Protein AF-0000000075717157 (afdb_homodimer)

Solvent-accessible surface area (backbone atoms only — not comparable to full-atom values): 27930 Å² total; per-residue (Å²): 131,62,37,34,35,31,33,38,74,23,50,37,22,40,53,91,41,75,34,78,40,26,61,60,40,52,51,49,38,52,74,68,67,48,55,63,32,39,44,34,49,55,36,81,46,45,61,70,52,46,52,51,52,35,43,74,70,71,41,84,70,61,68,93,34,50,44,32,21,48,56,34,49,50,49,34,39,57,72,69,67,58,57,26,27,37,45,46,45,38,72,66,49,51,50,52,41,38,73,72,71,28,47,69,44,73,83,79,73,74,55,91,46,71,74,55,61,71,85,78,63,87,70,38,52,29,36,36,29,33,34,37,84,78,40,35,45,48,54,38,34,52,53,20,44,38,38,66,75,63,60,19,46,46,34,19,40,12,67,39,29,58,37,62,32,38,90,90,42,55,34,66,19,10,36,15,68,38,28,21,20,23,54,52,54,74,47,75,59,47,64,38,28,44,36,40,55,85,36,43,47,90,75,42,81,60,57,92,81,46,66,42,35,28,35,20,18,34,44,77,25,43,24,27,31,20,45,76,71,71,28,48,18,36,34,29,49,61,33,77,36,52,93,85,54,88,70,56,79,77,26,57,51,73,39,76,40,66,36,48,57,60,38,66,78,48,51,84,78,98,130,63,37,33,35,31,34,38,75,24,51,38,21,40,51,91,39,75,34,78,41,26,59,60,41,53,50,50,38,53,74,68,67,48,55,62,33,39,44,34,49,54,39,83,45,44,62,69,54,46,52,50,52,36,44,75,69,71,41,86,71,63,69,91,34,51,44,33,22,51,56,33,50,51,49,34,38,58,73,69,67,58,57,25,29,36,44,46,45,37,73,66,50,50,52,53,40,39,74,71,71,29,46,69,45,72,82,80,73,75,56,91,45,72,75,55,63,73,84,79,64,87,71,38,52,29,36,36,29,35,33,39,85,77,41,33,46,48,54,36,34,52,53,20,46,39,39,66,75,63,60,18,47,46,36,18,41,13,66,38,28,58,37,61,31,38,89,89,42,56,35,65,19,11,37,14,68,37,28,23,21,23,54,52,54,74,47,76,58,46,64,38,29,44,37,41,56,86,34,42,49,89,75,42,82,59,58,91,80,46,66,40,36,29,39,21,18,35,44,76,24,44,24,26,30,20,46,75,71,71,28,47,18,36,35,30,48,62,33,76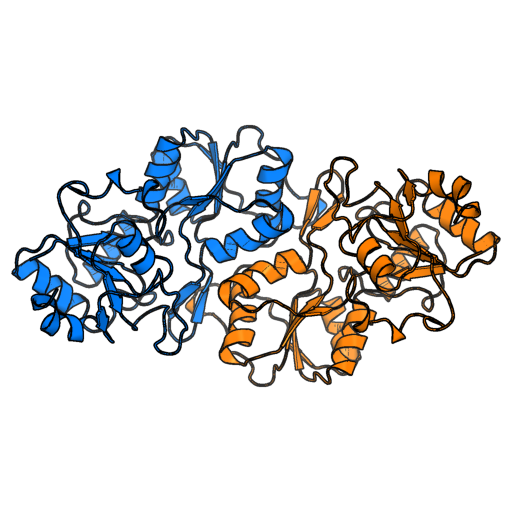,36,52,92,85,55,87,70,54,78,79,25,58,51,74,40,77,41,66,38,48,58,62,38,67,79,47,51,84,78,98

InterPro domains:
  IPR006357 HAD-superfamily hydrolase, subfamily IIA [PF13344] (5-103)
  IPR006357 HAD-superfamily hydrolase, subfamily IIA [TIGR01460] (5-239)
  IPR023214 HAD superfamily [G3DSA:3.40.50.1000] (10-260)
  IPR023214 HAD superfamily [G3DSA:3.40.50.1000] (69-191)
  IPR036412 HAD-like superfamily [SSF56784] (4-263)

Radius of gyration: 25.96 Å; Cα contacts (8 Å, |Δi|>4): 1191; chains: 2; bounding box: 48×80×55 Å

Foldseek 3Di:
DAAAEEEPFLFQDQALHGDPCNQVLLVVCVVVVH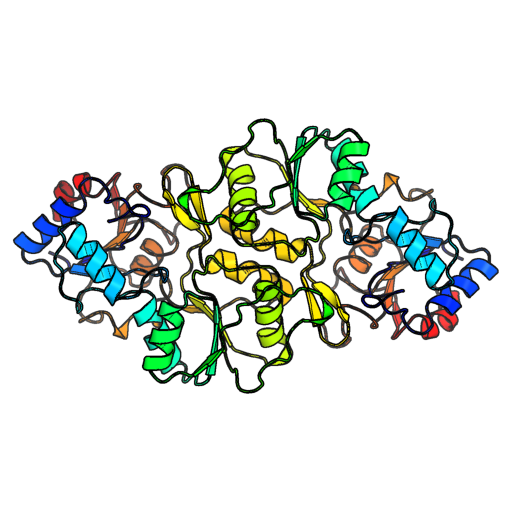HYAYEYLADQDDLVRVQVSCVVVVHHDDSLRYHYNLNLVLQLCVVVVFAEAEEAGDPVSQVSSVVSRHHYDYDQDDDPDPVVLDDDDLSHQAYEFFFHPRQDDSNLVRRLCCCAPNVHAYEFRFPDQWGRNPDPDIGGGRNVSCVSSCVSNVDHHDYGAFLDCVSCVVSDPPLVPGAYEYEEADLRGGQLNNLVSPHAYEHEPSIDDHPPDDHDPSSDHPYYDPHSNVCSVVVVVD/DAAAEEEPFLFQDQALHGDPCNQVLLVVCVVVVHHYAYEYLADQDDLVRVQVSCVVVVHHDDSLRYHYNLNLVLQLCVVVVFAEAEEAGDPVSQVSSVVSRHHYDYDQDDDPDPVVLDDDDLSHQAYEFFQHPRQDDSNLVRRLCCCAPNVHAYEFRFPDQWGRNPDPDIGGGRNVSCVSSCVSNVDHHDYGAFLDCVSCVVSDPPLVPGAYEYEEADLRGGQLNNLVSPHAYEHEPSIDDHPPDDHDPSSDHPYYDPHSNVCSVVVVVD

Nearest PDB structures (foldseek):
  1zjj-assembly1_A  TM=8.468E-01  e=1.365E-22  Pyrococcus horikoshii OT3
  4i9f-assembly1_A  TM=8.398E-01  e=4.005E-20  Mycobacterium tuberculosis
  4i9g-assembly1_A  TM=8.428E-01  e=8.832E-19  Mycobacterium tuberculosis
  2c4n-assembly1_A  TM=8.304E-01  e=1.290E-18  Escherichia coli K-12
  2ho4-assembly2_B  TM=8.070E-01  e=2.751E-18  Mus musculus

Secondary structure (DSSP, 8-state):
---EEE-SBTTTEETTEEPTTHHHHHHHHHHTT--EEEE----SS-HHHHHHHHHHTT----GGGEE-HHHHHHHHHHHTT--EEEEES-HHHHHHHHHTT-EEE---PPPSSGGGPPPP-TT--EEEE---TT-BHHHHHHHHHHHHHS--EEEEE-S-SEEE-STT-EEE-HHHHHHHHHHHHS-PPEEESTT-GGGTGGGSTTTTT-PPEEEES-IIIIIHHHHHTT-EEEEETTSS--TTS---GGG--SEEESSHHHHHHHGGG-/---EEE-SBTTTEETTEEPTTHHHHHHHHHHTT--EEEE----SS-HHHHHHHHHHTT----GGGEE-HHHHHHHHHHHTT--EEEEES-HHHHHHHHHTT-EEE------SSGGGPPPP-TT--EEEE---TT-BHHHHHHHHHHHHHS--EEEEE-S-SEEE-STT-EEE-HHHHHHHHHHHHS-PPEEESTT-GGGTGGGSTTTTT-PPEEEES-IIIIIHHHHHTT-EEEEETTSS--TTS---GGG--SEEESSHHHHHHHGGG-

pLDDT: mean 90.83, std 9.52, range [53.81, 98.12]

Structure (mmCIF, N/CA/C/O backbone):
data_AF-0000000075717157-model_v1
#
loop_
_entity.id
_entity.type
_entity.pdbx_description
1 polymer 'HAD-superfamily hydrolase, subfamily IIA containing protein'
#
loop_
_atom_site.group_PDB
_atom_site.id
_atom_site.type_symbol
_atom_site.label_atom_id
_atom_site.label_alt_id
_atom_site.label_comp_id
_atom_site.label_asym_id
_atom_site.label_entity_id
_atom_site.label_seq_id
_atom_site.pdbx_PDB_ins_code
_atom_site.Cartn_x
_atom_site.Cartn_y
_atom_site.Cartn_z
_atom_site.occupancy
_atom_site.B_iso_or_equiv
_atom_site.auth_seq_id
_atom_site.auth_comp_id
_atom_site.auth_asym_id
_atom_site.auth_atom_id
_atom_site.pdbx_PDB_model_num
ATOM 1 N N . MET A 1 1 ? 6.605 42.531 5.629 1 54.06 1 MET A N 1
ATOM 2 C CA . MET A 1 1 ? 7.129 41.156 5.75 1 54.06 1 MET A CA 1
ATOM 3 C C . MET A 1 1 ? 5.996 40.156 5.789 1 54.06 1 MET A C 1
ATOM 5 O O . MET A 1 1 ? 4.938 40.406 6.359 1 54.06 1 MET A O 1
ATOM 9 N N . SER A 1 2 ? 6.066 39.094 4.98 1 69.19 2 SER A N 1
ATOM 10 C CA . SER A 1 2 ? 4.949 38.219 4.652 1 69.19 2 SER A CA 1
ATOM 11 C C . SER A 1 2 ? 4.656 37.25 5.793 1 69.19 2 SER A C 1
ATOM 13 O O . SER A 1 2 ? 5.547 36.906 6.578 1 69.19 2 SER A O 1
ATOM 15 N N . ASP A 1 3 ? 3.422 37.062 6.16 1 89.19 3 ASP A N 1
ATOM 16 C CA . ASP A 1 3 ? 2.977 36.031 7.07 1 89.19 3 ASP A CA 1
ATOM 17 C C . ASP A 1 3 ? 3.488 34.656 6.621 1 89.19 3 ASP A C 1
ATOM 19 O O . ASP A 1 3 ? 3.766 34.438 5.438 1 89.19 3 ASP A O 1
ATOM 23 N N . LEU A 1 4 ? 3.854 33.844 7.648 1 95.56 4 LEU A N 1
ATOM 24 C CA . LEU A 1 4 ? 4.523 32.594 7.32 1 95.56 4 LEU A CA 1
ATOM 25 C C . LEU A 1 4 ? 3.664 31.406 7.715 1 95.56 4 LEU A C 1
ATOM 27 O O . LEU A 1 4 ? 3.014 31.422 8.766 1 95.56 4 LEU A O 1
ATOM 31 N N . ILE A 1 5 ? 3.635 30.422 6.852 1 97.12 5 ILE A N 1
ATOM 32 C CA . ILE A 1 5 ? 3.174 29.078 7.18 1 97.12 5 ILE A CA 1
ATOM 33 C C . ILE A 1 5 ? 4.367 28.141 7.258 1 97.12 5 ILE A C 1
ATOM 35 O O . ILE A 1 5 ? 5.172 28.062 6.328 1 97.12 5 ILE A O 1
ATOM 39 N N . ILE A 1 6 ? 4.488 27.484 8.367 1 97.38 6 ILE A N 1
ATOM 40 C CA . ILE A 1 6 ? 5.656 26.641 8.602 1 97.38 6 ILE A CA 1
ATOM 41 C C . ILE A 1 6 ? 5.207 25.219 8.922 1 97.38 6 ILE A C 1
ATOM 43 O O . ILE A 1 6 ? 4.371 25 9.805 1 97.38 6 ILE A O 1
ATOM 47 N N . ASP A 1 7 ? 5.734 24.297 8.203 1 97.31 7 ASP A N 1
ATOM 48 C CA . ASP A 1 7 ? 5.531 22.891 8.547 1 97.31 7 ASP A CA 1
ATOM 49 C C . ASP A 1 7 ? 6.211 22.531 9.867 1 97.31 7 ASP A C 1
ATOM 51 O O . ASP A 1 7 ? 7.082 23.281 10.336 1 97.31 7 ASP A O 1
ATOM 55 N N . ILE A 1 8 ? 5.781 21.406 10.43 1 96 8 ILE A N 1
ATOM 56 C CA . ILE A 1 8 ? 6.328 21.047 11.734 1 96 8 ILE A CA 1
ATOM 57 C C . ILE A 1 8 ? 7.34 19.906 11.57 1 96 8 ILE A C 1
ATOM 59 O O . ILE A 1 8 ? 8.547 20.125 11.703 1 96 8 ILE A O 1
ATOM 63 N N . GLN A 1 9 ? 6.852 18.781 11.125 1 92.19 9 GLN A N 1
ATOM 64 C CA . GLN A 1 9 ? 7.738 17.641 10.945 1 92.19 9 GLN A CA 1
ATOM 65 C C . GLN A 1 9 ? 8.688 17.859 9.773 1 92.19 9 GLN A C 1
ATOM 67 O O . GLN A 1 9 ? 8.258 18.219 8.68 1 92.19 9 GLN A O 1
ATOM 72 N N . GLY A 1 10 ? 9.977 17.688 10.047 1 92.88 10 GLY A N 1
ATOM 73 C CA . GLY A 1 10 ? 11 17.891 9.031 1 92.88 10 GLY A CA 1
ATOM 74 C C . GLY A 1 10 ? 11.508 19.312 8.961 1 92.88 10 GLY A C 1
ATOM 75 O O . GLY A 1 10 ? 12.492 19.594 8.281 1 92.88 10 GLY A O 1
ATOM 76 N N . VAL A 1 11 ? 10.781 20.203 9.656 1 95.5 11 VAL A N 1
ATOM 77 C CA . VAL A 1 11 ? 11.172 21.609 9.656 1 95.5 11 VAL A CA 1
ATOM 78 C C . VAL A 1 11 ? 11.516 22.047 11.078 1 95.5 11 VAL A C 1
ATOM 80 O O . VAL A 1 11 ? 12.586 22.609 11.32 1 95.5 11 VAL A O 1
ATOM 83 N N . ILE A 1 12 ? 10.633 21.781 11.992 1 95.25 12 ILE A N 1
ATOM 84 C CA . ILE A 1 12 ? 10.836 22.125 13.398 1 95.25 12 ILE A CA 1
ATOM 85 C C . ILE A 1 12 ? 11.367 20.906 14.148 1 95.25 12 ILE A C 1
ATOM 87 O O . ILE A 1 12 ? 12.297 21.016 14.953 1 95.25 12 ILE A O 1
ATOM 91 N N . PHE A 1 13 ? 10.766 19.75 13.82 1 92.5 13 PHE A N 1
ATOM 92 C CA . PHE A 1 13 ? 11.164 18.516 14.477 1 92.5 13 PHE A CA 1
ATOM 93 C C . PHE A 1 13 ? 11.594 17.469 13.461 1 92.5 13 PHE A C 1
ATOM 95 O O . PHE A 1 13 ? 11.086 17.453 12.336 1 92.5 13 PHE A O 1
ATOM 102 N N . ASN A 1 14 ? 12.438 16.625 13.773 1 89.06 14 ASN A N 1
ATOM 103 C CA . ASN A 1 14 ? 12.727 15.328 13.164 1 89.06 14 ASN A CA 1
ATOM 104 C C . ASN A 1 14 ? 12.43 14.18 14.117 1 89.06 14 ASN A C 1
ATOM 106 O O . ASN A 1 14 ? 13.242 13.852 14.984 1 89.06 14 ASN A O 1
ATOM 110 N N . GLY A 1 15 ? 11.32 13.516 13.805 1 83.06 15 GLY A N 1
ATOM 111 C CA . GLY A 1 15 ? 10.828 12.664 14.867 1 83.06 15 GLY A CA 1
ATOM 112 C C . GLY A 1 15 ? 10.547 13.414 16.156 1 83.06 15 GLY A C 1
ATOM 113 O O . GLY A 1 15 ? 9.805 14.398 16.156 1 83.06 15 GLY A O 1
ATOM 114 N N . ASP A 1 16 ? 11.234 12.984 17.219 1 84 16 ASP A N 1
ATOM 115 C CA . ASP A 1 16 ? 11.023 13.617 18.516 1 84 16 ASP A CA 1
ATOM 116 C C . ASP A 1 16 ? 12.117 14.641 18.812 1 84 16 ASP A C 1
ATOM 118 O O . ASP A 1 16 ? 12.055 15.344 19.828 1 84 16 ASP A O 1
ATOM 122 N N . GLU A 1 17 ? 12.938 14.82 17.891 1 88.31 17 GLU A N 1
ATOM 123 C CA . GLU A 1 17 ? 14.086 15.695 18.141 1 88.31 17 GLU A CA 1
ATOM 124 C C . GLU A 1 17 ? 13.875 17.062 17.5 1 88.31 17 GLU A C 1
ATOM 126 O O . GLU A 1 17 ? 13.445 17.156 16.344 1 88.31 17 GLU A O 1
ATOM 131 N N . LEU A 1 18 ? 14.195 18.094 18.281 1 93.06 18 LEU A N 1
ATOM 132 C CA . LEU A 1 18 ? 14.148 19.469 17.766 1 93.06 18 LEU A CA 1
ATOM 133 C C . LEU A 1 18 ? 15.273 19.703 16.75 1 93.06 18 LEU A C 1
ATOM 135 O O . LEU A 1 18 ? 16.422 19.359 17.016 1 93.06 18 LEU A O 1
ATOM 139 N N . ILE A 1 19 ? 14.922 20.188 15.617 1 92.19 19 ILE A N 1
ATOM 140 C CA . ILE A 1 19 ? 15.914 20.469 14.586 1 92.19 19 ILE A CA 1
ATOM 141 C C . ILE A 1 19 ? 16.734 21.688 14.969 1 92.19 19 ILE A C 1
ATOM 143 O O . ILE A 1 19 ? 16.188 22.688 15.453 1 92.19 19 ILE A O 1
ATOM 147 N N . ASN A 1 20 ? 17.953 21.625 14.664 1 90.81 20 ASN A N 1
ATOM 148 C CA . ASN A 1 20 ? 18.859 22.719 15.016 1 90.81 20 ASN A CA 1
ATOM 149 C C . ASN A 1 20 ? 18.453 24.016 14.352 1 90.81 20 ASN A C 1
ATOM 151 O O . ASN A 1 20 ? 18.203 24.062 13.148 1 90.81 20 ASN A O 1
ATOM 155 N N . GLY A 1 21 ? 18.328 25.094 15.227 1 92.69 21 GLY A N 1
ATOM 156 C CA . GLY A 1 21 ? 18.016 26.422 14.703 1 92.69 21 GLY A CA 1
ATOM 157 C C . GLY A 1 21 ? 16.531 26.703 14.641 1 92.69 21 GLY A C 1
ATOM 158 O O . GLY A 1 21 ? 16.109 27.844 14.438 1 92.69 21 GLY A O 1
ATOM 159 N N . ALA A 1 22 ? 15.719 25.719 14.875 1 94.69 22 ALA A N 1
ATOM 160 C CA . ALA A 1 22 ? 14.273 25.891 14.734 1 94.69 22 ALA A CA 1
ATOM 161 C C . ALA A 1 22 ? 13.719 26.828 15.797 1 94.69 22 ALA A C 1
ATOM 163 O O . ALA A 1 22 ? 12.992 27.781 15.477 1 94.69 22 ALA A O 1
ATOM 164 N N . LYS A 1 23 ? 14.117 26.547 17.031 1 95.56 23 LYS A N 1
ATOM 165 C CA . LYS A 1 23 ? 13.633 27.406 18.109 1 95.56 23 LYS A CA 1
ATOM 166 C C . LYS A 1 23 ? 14.07 28.844 17.906 1 95.56 23 LYS A C 1
ATOM 168 O O . LYS A 1 23 ? 13.266 29.766 18.062 1 95.56 23 LYS A O 1
ATOM 173 N N . GLU A 1 24 ? 15.336 29.016 17.578 1 94.19 24 GLU A N 1
ATOM 174 C CA . GLU A 1 24 ? 15.883 30.359 17.375 1 94.19 24 GLU A CA 1
ATOM 175 C C . GLU A 1 24 ? 15.148 31.078 16.234 1 94.19 24 GLU A C 1
ATOM 177 O O . GLU A 1 24 ? 14.883 32.281 16.328 1 94.19 24 GLU A O 1
ATOM 182 N N . PHE A 1 25 ? 14.867 30.391 15.281 1 94.69 25 PHE A N 1
ATOM 183 C CA . PHE A 1 25 ? 14.164 30.953 14.133 1 94.69 25 PHE A CA 1
ATOM 184 C C . PHE A 1 25 ? 12.766 31.422 14.516 1 94.69 25 PHE A C 1
ATOM 186 O O . PHE A 1 25 ? 12.375 32.531 14.195 1 94.69 25 PHE A O 1
ATOM 193 N N . ILE A 1 26 ? 12.023 30.562 15.219 1 94.81 26 ILE A N 1
ATOM 194 C CA . ILE A 1 26 ? 10.664 30.891 15.641 1 94.81 26 ILE A CA 1
ATOM 195 C C . ILE A 1 26 ? 10.688 32.062 16.594 1 94.81 26 ILE A C 1
ATOM 197 O O . ILE A 1 26 ? 9.883 33 16.484 1 94.81 26 ILE A O 1
ATOM 201 N N . ASP A 1 27 ? 11.648 32.062 17.469 1 93 27 ASP A N 1
ATOM 202 C CA . ASP A 1 27 ? 11.805 33.156 18.406 1 93 27 ASP A CA 1
ATOM 203 C C . ASP A 1 27 ? 12.062 34.469 17.656 1 93 27 ASP A C 1
ATOM 205 O O . ASP A 1 27 ? 11.531 35.531 18.031 1 93 27 ASP A O 1
ATOM 209 N N . HIS A 1 28 ? 12.891 34.344 16.719 1 91.5 28 HIS A N 1
ATOM 210 C CA . HIS A 1 28 ? 13.195 35.5 15.906 1 91.5 28 HIS A CA 1
ATOM 211 C C . HIS A 1 28 ? 11.945 36.062 15.227 1 91.5 28 HIS A C 1
ATOM 213 O O . HIS A 1 28 ? 11.711 37.25 15.227 1 91.5 28 HIS A O 1
ATOM 219 N N . LEU A 1 29 ? 11.141 35.219 14.68 1 92.44 29 LEU A N 1
ATOM 220 C CA . LEU A 1 29 ? 9.914 35.625 14.008 1 92.44 29 LEU A CA 1
ATOM 221 C C . LEU A 1 29 ? 8.953 36.281 14.992 1 92.44 29 LEU A C 1
ATOM 223 O O . LEU A 1 29 ? 8.32 37.281 14.672 1 92.44 29 LEU A O 1
ATOM 227 N N . ILE A 1 30 ? 8.859 35.688 16.125 1 89.94 30 ILE A N 1
ATOM 228 C CA . ILE A 1 30 ? 7.98 36.219 17.156 1 89.94 30 ILE A CA 1
ATOM 229 C C . ILE A 1 30 ? 8.461 37.594 17.578 1 89.94 30 ILE A C 1
ATOM 231 O O . ILE A 1 30 ? 7.66 38.531 17.719 1 89.94 30 ILE A O 1
ATOM 235 N N . SER A 1 31 ? 9.773 37.719 17.75 1 89.38 31 SER A N 1
ATOM 236 C CA . SER A 1 31 ? 10.344 39 18.156 1 89.38 31 SER A CA 1
ATOM 237 C C . SER A 1 31 ? 10.086 40.094 17.109 1 89.38 31 SER A C 1
ATOM 239 O O . SER A 1 31 ? 9.938 41.25 17.438 1 89.38 31 SER A O 1
ATOM 241 N N . GLU A 1 32 ? 9.992 39.688 15.906 1 87.44 32 GLU A N 1
ATOM 242 C CA . GLU A 1 32 ? 9.742 40.625 14.812 1 87.44 32 GLU A CA 1
ATOM 243 C C . GLU A 1 32 ? 8.242 40.812 14.602 1 87.44 32 GLU A C 1
ATOM 245 O O . GLU A 1 32 ? 7.832 41.5 13.648 1 87.44 32 GLU A O 1
ATOM 250 N N . LYS A 1 33 ? 7.457 40.219 15.383 1 87.94 33 LYS A N 1
ATOM 251 C CA . LYS A 1 33 ? 6.004 40.344 15.367 1 87.94 33 LYS A CA 1
ATOM 252 C C . LYS A 1 33 ? 5.422 39.844 14.047 1 87.94 33 LYS A C 1
ATOM 254 O O . LYS A 1 33 ? 4.484 40.438 13.516 1 87.94 33 LYS A O 1
ATOM 259 N N . LYS A 1 34 ? 6.078 38.906 13.484 1 87 34 LYS A N 1
ATOM 260 C CA . LYS A 1 34 ? 5.531 38.25 12.289 1 87 34 LYS A CA 1
ATOM 261 C C . LYS A 1 34 ? 4.414 37.281 12.648 1 87 34 LYS A C 1
ATOM 263 O O . LYS A 1 34 ? 4.469 36.625 13.688 1 87 34 LYS A O 1
ATOM 268 N N . HIS A 1 35 ? 3.445 37.281 11.82 1 90 35 HIS A N 1
ATOM 269 C CA . HIS A 1 35 ? 2.408 36.25 12 1 90 35 HIS A CA 1
ATOM 270 C C . HIS A 1 35 ? 2.879 34.906 11.516 1 90 35 HIS A C 1
ATOM 272 O O . HIS A 1 35 ? 3.301 34.75 10.367 1 90 35 HIS A O 1
ATOM 278 N N . ILE A 1 36 ? 2.805 33.875 12.438 1 94.19 36 ILE A N 1
ATOM 279 C CA . ILE A 1 36 ? 3.273 32.531 12.164 1 94.19 36 ILE A CA 1
ATOM 280 C C . ILE A 1 36 ? 2.115 31.547 12.305 1 94.19 36 ILE A C 1
ATOM 282 O O . ILE A 1 36 ? 1.371 31.594 13.289 1 94.19 36 ILE A O 1
ATOM 286 N N . LEU A 1 37 ? 1.996 30.766 11.289 1 96.81 37 LEU A N 1
ATOM 287 C CA . LEU A 1 37 ? 1.068 29.641 11.352 1 96.81 37 LEU A CA 1
ATOM 288 C C . LEU A 1 37 ? 1.803 28.328 11.156 1 96.81 37 LEU A C 1
ATOM 290 O O . LEU A 1 37 ? 2.477 28.125 10.148 1 96.81 37 LEU A O 1
ATOM 294 N N . LEU A 1 38 ? 1.74 27.438 12.18 1 97.94 38 LEU A N 1
ATOM 295 C CA . LEU A 1 38 ? 2.275 26.094 12.039 1 97.94 38 LEU A CA 1
ATOM 296 C C . LEU A 1 38 ? 1.221 25.156 11.469 1 97.94 38 LEU A C 1
ATOM 298 O O . LEU A 1 38 ? 0.138 25 12.039 1 97.94 38 LEU A O 1
ATOM 302 N N . VAL A 1 39 ? 1.533 24.531 10.328 1 97.25 39 VAL A N 1
ATOM 303 C CA . VAL A 1 39 ? 0.573 23.656 9.648 1 97.25 39 VAL A CA 1
ATOM 304 C C . VAL A 1 39 ? 1.198 22.297 9.406 1 97.25 39 VAL A C 1
ATOM 306 O O . VAL A 1 39 ? 2.238 22.188 8.75 1 97.25 39 VAL A O 1
ATOM 309 N N . SER A 1 40 ? 0.636 21.281 9.914 1 95.69 40 SER A N 1
ATOM 310 C CA . SER A 1 40 ? 1.146 19.922 9.781 1 95.69 40 SER A CA 1
ATOM 311 C C . SER A 1 40 ? 0.058 18.969 9.305 1 95.69 40 SER A C 1
ATOM 313 O O . SER A 1 40 ? -1.083 19.031 9.766 1 95.69 40 SER A O 1
ATOM 315 N N . ASN A 1 41 ? 0.375 18.031 8.352 1 94.19 41 ASN A N 1
ATOM 316 C CA . ASN A 1 41 ? -0.515 16.938 7.973 1 94.19 41 ASN A CA 1
ATOM 317 C C . ASN A 1 41 ? -0.495 15.805 9 1 94.19 41 ASN A C 1
ATOM 319 O O . ASN A 1 41 ? -1.353 14.922 8.977 1 94.19 41 ASN A O 1
ATOM 323 N N . SER A 1 42 ? 0.458 15.82 9.859 1 91.75 42 SER A N 1
ATOM 324 C CA . SER A 1 42 ? 0.656 14.672 10.734 1 91.75 42 SER A CA 1
ATOM 325 C C . SER A 1 42 ? -0.522 14.484 11.68 1 91.75 42 SER A C 1
ATOM 327 O O . SER A 1 42 ? -1.062 15.461 12.203 1 91.75 42 SER A O 1
ATOM 329 N N . THR A 1 43 ? -0.818 13.227 11.82 1 89.75 43 THR A N 1
ATOM 330 C CA . THR A 1 43 ? -1.893 12.883 12.75 1 89.75 43 THR A CA 1
ATOM 331 C C . THR A 1 43 ? -1.37 12.008 13.883 1 89.75 43 THR A C 1
ATOM 333 O O . THR A 1 43 ? -2.152 11.398 14.609 1 89.75 43 THR A O 1
ATOM 336 N N . ARG A 1 44 ? -0.149 11.93 13.961 1 86.88 44 ARG A N 1
ATOM 337 C CA . ARG A 1 44 ? 0.436 11.148 15.047 1 86.88 44 ARG A CA 1
ATOM 338 C C . ARG A 1 44 ? 0.09 11.742 16.406 1 86.88 44 ARG A C 1
ATOM 340 O O . ARG A 1 44 ? -0.11 11.016 17.375 1 86.88 44 ARG A O 1
ATOM 347 N N . LEU A 1 45 ? 0.09 13.023 16.422 1 92.88 45 LEU A N 1
ATOM 348 C CA . LEU A 1 45 ? -0.259 13.75 17.641 1 92.88 45 LEU A CA 1
ATOM 349 C C . LEU A 1 45 ? -1.52 14.586 17.422 1 92.88 45 LEU A C 1
ATOM 351 O O . LEU A 1 45 ? -1.731 15.141 16.344 1 92.88 45 LEU A O 1
ATOM 355 N N . THR A 1 46 ? -2.309 14.656 18.484 1 95.94 46 THR A N 1
ATOM 356 C CA . THR A 1 46 ? -3.426 15.594 18.469 1 95.94 46 THR A CA 1
ATOM 357 C C . THR A 1 46 ? -2.926 17.031 18.562 1 95.94 46 THR A C 1
ATOM 359 O O . THR A 1 46 ? -1.74 17.266 18.797 1 95.94 46 THR A O 1
ATOM 362 N N . THR A 1 47 ? -3.873 17.953 18.406 1 97.44 47 THR A N 1
ATOM 363 C CA . THR A 1 47 ? -3.523 19.375 18.531 1 97.44 47 THR A CA 1
ATOM 364 C C . THR A 1 47 ? -2.967 19.656 19.922 1 97.44 47 THR A C 1
ATOM 366 O O . THR A 1 47 ? -1.929 20.312 20.062 1 97.44 47 THR A O 1
ATOM 369 N N . LYS A 1 48 ? -3.635 19.109 20.891 1 97.19 48 LYS A N 1
ATOM 370 C CA . LYS A 1 48 ? -3.201 19.297 22.266 1 97.19 48 LYS A CA 1
ATOM 371 C C . LYS A 1 48 ? -1.805 18.719 22.484 1 97.19 48 LYS A C 1
ATOM 373 O O . LYS A 1 48 ? -0.954 19.375 23.094 1 97.19 48 LYS A O 1
ATOM 378 N N . GLN A 1 49 ? -1.562 17.578 21.984 1 96.75 49 GLN A N 1
ATOM 379 C CA . GLN A 1 49 ? -0.264 16.922 22.125 1 96.75 49 GLN A CA 1
ATOM 380 C C . GLN A 1 49 ? 0.816 17.688 21.359 1 96.75 49 GLN A C 1
ATOM 382 O O . GLN A 1 49 ? 1.957 17.781 21.812 1 96.75 49 GLN A O 1
ATOM 387 N N . THR A 1 50 ? 0.484 18.188 20.25 1 97 50 THR A N 1
ATOM 388 C CA . THR A 1 50 ? 1.422 18.969 19.453 1 97 50 THR A CA 1
ATOM 389 C C . THR A 1 50 ? 1.835 20.234 20.172 1 97 50 THR A C 1
ATOM 391 O O . THR A 1 50 ? 3.02 20.578 20.234 1 97 50 THR A O 1
ATOM 394 N N . LEU A 1 51 ? 0.875 20.922 20.75 1 97.62 51 LEU A N 1
ATOM 395 C CA . LEU A 1 51 ? 1.156 22.125 21.516 1 97.62 51 LEU A CA 1
ATOM 396 C C . LEU A 1 51 ? 2.055 21.828 22.703 1 97.62 51 LEU A C 1
ATOM 398 O O . LEU A 1 51 ? 2.992 22.578 22.984 1 97.62 51 LEU A O 1
ATOM 402 N N . ALA A 1 52 ? 1.756 20.719 23.328 1 97.56 52 ALA A N 1
ATOM 403 C CA . ALA A 1 52 ? 2.576 20.297 24.469 1 97.56 52 ALA A CA 1
ATOM 404 C C . ALA A 1 52 ? 4.012 20.016 24.031 1 97.56 52 ALA A C 1
ATOM 406 O O . ALA A 1 52 ? 4.961 20.391 24.734 1 97.56 52 ALA A O 1
ATOM 407 N N . LYS A 1 53 ? 4.164 19.391 22.922 1 96.56 53 LYS A N 1
ATOM 408 C CA . LYS A 1 53 ? 5.488 19.094 22.391 1 96.56 53 LYS A CA 1
ATOM 409 C C . LYS A 1 53 ? 6.25 20.375 22.062 1 96.56 53 LYS A C 1
ATOM 411 O O . LYS A 1 53 ? 7.43 20.5 22.391 1 96.56 53 LYS A O 1
ATOM 416 N N . LEU A 1 54 ? 5.578 21.344 21.453 1 97.19 54 LEU A N 1
ATOM 417 C CA . LEU A 1 54 ? 6.176 22.625 21.125 1 97.19 54 LEU A CA 1
ATOM 418 C C . LEU A 1 54 ? 6.605 23.359 22.391 1 97.19 54 LEU A C 1
ATOM 420 O O . LEU A 1 54 ? 7.734 23.859 22.469 1 97.19 54 LEU A O 1
ATOM 424 N N . THR A 1 55 ? 5.754 23.328 23.359 1 97.19 55 THR A N 1
ATOM 425 C CA . THR A 1 55 ? 6.039 24.016 24.625 1 97.19 55 THR A CA 1
ATOM 426 C C . THR A 1 55 ? 7.238 23.375 25.312 1 97.19 55 THR A C 1
ATOM 428 O O . THR A 1 55 ? 8.109 24.078 25.844 1 97.19 55 THR A O 1
ATOM 431 N N . SER A 1 56 ? 7.305 22.094 25.266 1 97 56 SER A N 1
ATOM 432 C CA . SER A 1 56 ? 8.414 21.359 25.891 1 97 56 SER A CA 1
ATOM 433 C C . SER A 1 56 ? 9.734 21.688 25.203 1 97 56 SER A C 1
ATOM 435 O O . SER A 1 56 ? 10.797 21.625 25.844 1 97 56 SER A O 1
ATOM 437 N N . ALA A 1 57 ? 9.664 22.047 24 1 96.31 57 ALA A N 1
ATOM 438 C CA . ALA A 1 57 ? 10.859 22.406 23.219 1 96.31 57 ALA A CA 1
ATOM 439 C C . ALA A 1 57 ? 11.188 23.891 23.359 1 96.31 57 ALA A C 1
ATOM 441 O O . ALA A 1 57 ? 12.117 24.391 22.719 1 96.31 57 ALA A O 1
ATOM 442 N N . GLY A 1 58 ? 10.383 24.594 24.125 1 96.06 58 GLY A N 1
ATOM 443 C CA . GLY A 1 58 ? 10.617 26.016 24.359 1 96.06 58 GLY A CA 1
ATOM 444 C C . GLY A 1 58 ? 9.938 26.891 23.328 1 96.06 58 GLY A C 1
ATOM 445 O O . GLY A 1 58 ? 10.242 28.094 23.234 1 96.06 58 GLY A O 1
ATOM 446 N N . ILE A 1 59 ? 9.109 26.391 22.516 1 96.5 59 ILE A N 1
ATOM 447 C CA . ILE A 1 59 ? 8.367 27.156 21.516 1 96.5 59 ILE A CA 1
ATOM 448 C C . ILE A 1 59 ? 6.938 27.391 22 1 96.5 59 ILE A C 1
ATOM 450 O O . ILE A 1 59 ? 6.129 26.469 22.031 1 96.5 59 ILE A O 1
ATOM 454 N N . ASN A 1 60 ? 6.719 28.609 22.312 1 94.12 60 ASN A N 1
ATOM 455 C CA . ASN A 1 60 ? 5.398 28.969 22.828 1 94.12 60 ASN A CA 1
ATOM 456 C C . ASN A 1 60 ? 4.57 29.688 21.766 1 94.12 60 ASN A C 1
ATOM 458 O O . ASN A 1 60 ? 4.809 30.859 21.484 1 94.12 60 ASN A O 1
ATOM 462 N N . ILE A 1 61 ? 3.645 29.016 21.219 1 94.25 61 ILE A N 1
ATOM 463 C CA . ILE A 1 61 ? 2.744 29.531 20.188 1 94.25 61 ILE A CA 1
ATOM 464 C C . ILE A 1 61 ? 1.297 29.234 20.578 1 94.25 61 ILE A C 1
ATOM 466 O O . ILE A 1 61 ? 0.992 28.141 21.078 1 94.25 61 ILE A O 1
ATOM 470 N N . PRO A 1 62 ? 0.406 30.266 20.469 1 94.81 62 PRO A N 1
ATOM 471 C CA . PRO A 1 62 ? -0.995 30 20.812 1 94.81 62 PRO A CA 1
ATOM 472 C C . PRO A 1 62 ? -1.623 28.922 19.906 1 94.81 62 PRO A C 1
ATOM 474 O O . PRO A 1 62 ? -1.202 28.75 18.766 1 94.81 62 PRO A O 1
ATOM 477 N N . GLU A 1 63 ? -2.609 28.219 20.391 1 96.81 63 GLU A N 1
ATOM 478 C CA . GLU A 1 63 ? -3.291 27.141 19.672 1 96.81 63 GLU A CA 1
ATOM 479 C C . GLU A 1 63 ? -3.857 27.641 18.344 1 96.81 63 GLU A C 1
ATOM 481 O O . GLU A 1 63 ? -3.885 26.906 17.344 1 96.81 63 GLU A O 1
ATOM 486 N N . SER A 1 64 ? -4.309 28.922 18.297 1 96 64 SER A N 1
ATOM 487 C CA . SER A 1 64 ? -4.895 29.516 17.094 1 96 64 SER A CA 1
ATOM 488 C C . SER A 1 64 ? -3.889 29.562 15.945 1 96 64 SER A C 1
ATOM 490 O O . SER A 1 64 ? -4.27 29.688 14.781 1 96 64 SER A O 1
ATOM 492 N N . ASN A 1 65 ? -2.609 29.438 16.297 1 96.5 65 ASN A N 1
ATOM 493 C CA . ASN A 1 65 ? -1.558 29.516 15.281 1 96.5 65 ASN A CA 1
ATOM 494 C C . ASN A 1 65 ? -1.082 28.125 14.867 1 96.5 65 ASN A C 1
ATOM 496 O O . ASN A 1 65 ? -0.046 27.984 14.219 1 96.5 65 ASN A O 1
ATOM 500 N N . VAL A 1 66 ? -1.825 27.078 15.289 1 97.56 66 VAL A N 1
ATOM 501 C CA . VAL A 1 66 ? -1.422 25.719 14.961 1 97.56 66 VAL A CA 1
ATOM 502 C C . VAL A 1 66 ? -2.578 24.984 14.289 1 97.56 66 VAL A C 1
ATOM 504 O O . VAL A 1 66 ? -3.676 24.891 14.844 1 97.56 66 VAL A O 1
ATOM 507 N N . ILE A 1 67 ? -2.355 24.547 13.086 1 97.44 67 ILE A N 1
ATOM 508 C CA . ILE A 1 67 ? -3.297 23.719 12.336 1 97.44 67 ILE A CA 1
ATOM 509 C C . ILE A 1 67 ? -2.713 22.328 12.133 1 97.44 67 ILE A C 1
ATOM 511 O O . ILE A 1 67 ? -1.786 22.156 11.336 1 97.44 67 ILE A O 1
ATOM 515 N N . THR A 1 68 ? -3.295 21.359 12.844 1 97.25 68 THR A N 1
ATOM 516 C CA . THR A 1 68 ? -2.791 20 12.773 1 97.25 68 THR A CA 1
ATOM 517 C C . THR A 1 68 ? -3.643 19.156 11.828 1 97.25 68 THR A C 1
ATOM 519 O O . THR A 1 68 ? -4.695 19.609 11.367 1 97.25 68 THR A O 1
ATOM 522 N N . GLY A 1 69 ? -3.104 17.938 11.57 1 96.94 69 GLY A N 1
ATOM 523 C CA . GLY A 1 69 ? -3.885 16.984 10.797 1 96.94 69 GLY A CA 1
ATOM 524 C C . GLY A 1 69 ? -5.25 16.703 11.398 1 96.94 69 GLY A C 1
ATOM 525 O O . GLY A 1 69 ? -6.219 16.484 10.672 1 96.94 69 GLY A O 1
ATOM 526 N N . GLU A 1 70 ? -5.324 16.75 12.695 1 96.88 70 GLU A N 1
ATOM 527 C CA . GLU A 1 70 ? -6.586 16.594 13.414 1 96.88 70 GLU A CA 1
ATOM 528 C C . GLU A 1 70 ? -7.602 17.641 12.992 1 96.88 70 GLU A C 1
ATOM 530 O O . GLU A 1 70 ? -8.727 17.312 12.609 1 96.88 70 GLU A O 1
ATOM 535 N N . LYS A 1 71 ? -7.203 18.906 13.055 1 97.56 71 LYS A N 1
ATOM 536 C CA . LYS A 1 71 ? -8.078 20.016 12.688 1 97.56 71 LYS A CA 1
ATOM 537 C C . LYS A 1 71 ? -8.477 19.938 11.219 1 97.56 71 LYS A C 1
ATOM 539 O O . LYS A 1 71 ? -9.633 20.172 10.867 1 97.56 71 LYS A O 1
ATOM 544 N N . ILE A 1 72 ? -7.531 19.594 10.414 1 97.88 72 ILE A N 1
ATOM 545 C CA . ILE A 1 72 ? -7.766 19.516 8.977 1 97.88 72 ILE A CA 1
ATOM 546 C C . ILE A 1 72 ? -8.789 18.422 8.68 1 97.88 72 ILE A C 1
ATOM 548 O O . ILE A 1 72 ? -9.742 18.641 7.93 1 97.88 72 ILE A O 1
ATOM 552 N N . LEU A 1 73 ? -8.594 17.266 9.305 1 97.19 73 LEU A N 1
ATOM 553 C CA . LEU A 1 73 ? -9.477 16.125 9.086 1 97.19 73 LEU A CA 1
ATOM 554 C C . LEU A 1 73 ? -10.906 16.453 9.508 1 97.19 73 LEU A C 1
ATOM 556 O O . LEU A 1 73 ? -11.852 16.281 8.742 1 97.19 73 LEU A O 1
ATOM 560 N N . ILE A 1 74 ? -11.031 16.969 10.711 1 97.19 74 ILE A N 1
ATOM 561 C CA . ILE A 1 74 ? -12.359 17.266 11.25 1 97.19 74 ILE A CA 1
ATOM 562 C C . ILE A 1 74 ? -13.047 18.312 10.367 1 97.19 74 ILE A C 1
ATOM 564 O O . ILE A 1 74 ? -14.227 18.156 10.039 1 97.19 74 ILE A O 1
ATOM 568 N N . ASN A 1 75 ? -12.289 19.328 9.969 1 97.56 75 ASN A N 1
ATOM 569 C CA . ASN A 1 75 ? -12.82 20.359 9.086 1 97.56 75 ASN A CA 1
ATOM 570 C C . ASN A 1 75 ? -13.32 19.766 7.77 1 97.56 75 ASN A C 1
ATOM 572 O O . ASN A 1 75 ? -14.422 20.078 7.32 1 97.56 75 ASN A O 1
ATOM 576 N N . ALA A 1 76 ? -12.555 18.922 7.184 1 96.88 76 ALA A N 1
ATOM 577 C CA . ALA A 1 76 ? -12.891 18.328 5.895 1 96.88 76 ALA A CA 1
ATOM 578 C C . ALA A 1 76 ? -14.102 17.406 6.012 1 96.88 76 ALA A C 1
ATOM 580 O O . ALA A 1 76 ? -14.977 17.406 5.145 1 96.88 76 ALA A O 1
ATOM 581 N N . LEU A 1 77 ? -14.148 16.578 7.055 1 96.75 77 LEU A N 1
ATOM 582 C CA . LEU A 1 77 ? -15.258 15.648 7.242 1 96.75 77 LEU A CA 1
ATOM 583 C C . LEU A 1 77 ? -16.578 16.391 7.426 1 96.75 77 LEU A C 1
ATOM 585 O O . LEU A 1 77 ? -17.609 15.977 6.895 1 96.75 77 LEU A O 1
ATOM 589 N N . LYS A 1 78 ? -16.5 17.5 8.156 1 96.31 78 LYS A N 1
ATOM 590 C CA . LYS A 1 78 ? -17.688 18.312 8.344 1 96.31 78 LYS A CA 1
ATOM 591 C C . LYS A 1 78 ? -18.141 18.938 7.02 1 96.31 78 LYS A C 1
ATOM 593 O O . LYS A 1 78 ? -19.328 18.953 6.711 1 96.31 78 LYS A O 1
ATOM 598 N N . HIS A 1 79 ? -17.203 19.406 6.254 1 95.44 79 HIS A N 1
ATOM 599 C CA . HIS A 1 79 ? -17.516 19.984 4.949 1 95.44 79 HIS A CA 1
ATOM 600 C C . HIS A 1 79 ? -18.156 18.953 4.027 1 95.44 79 HIS A C 1
ATOM 602 O O . HIS A 1 79 ? -19.078 19.297 3.271 1 95.44 79 HIS A O 1
ATOM 608 N N . GLU A 1 80 ? -17.688 17.703 4.078 1 94.88 80 GLU A N 1
ATOM 609 C CA . GLU A 1 80 ? -18.188 16.625 3.234 1 94.88 80 GLU A CA 1
ATOM 610 C C . GLU A 1 80 ? -19.5 16.047 3.791 1 94.88 80 GLU A C 1
ATOM 612 O O . GLU A 1 80 ? -20.094 15.148 3.191 1 94.88 80 GLU A O 1
ATOM 617 N N . ASN A 1 81 ? -19.906 16.5 4.949 1 95.12 81 ASN A N 1
ATOM 618 C CA . ASN A 1 81 ? -21.125 16.062 5.617 1 95.12 81 ASN A CA 1
ATOM 619 C C . ASN A 1 81 ? -21.109 14.562 5.891 1 95.12 81 ASN A C 1
ATOM 621 O O . ASN A 1 81 ? -22.109 13.875 5.656 1 95.12 81 ASN A O 1
ATOM 625 N N . VAL A 1 82 ? -19.953 14.078 6.246 1 94.81 82 VAL A N 1
ATOM 626 C CA . VAL A 1 82 ? -19.797 12.68 6.633 1 94.81 82 VAL A CA 1
ATOM 627 C C . VAL A 1 82 ? -20.266 12.477 8.07 1 94.81 82 VAL A C 1
ATOM 629 O O . VAL A 1 82 ? -19.984 13.312 8.938 1 94.81 82 VAL A O 1
ATOM 632 N N . LYS A 1 83 ? -20.969 11.391 8.312 1 95 83 LYS A N 1
ATOM 633 C CA . LYS A 1 83 ? -21.562 11.203 9.633 1 95 83 LYS A CA 1
ATOM 634 C C . LYS A 1 83 ? -20.906 10.031 10.367 1 95 83 LYS A C 1
ATOM 636 O O . LYS A 1 83 ? -20.812 10.031 11.594 1 95 83 LYS A O 1
ATOM 641 N N . HIS A 1 84 ? -20.578 9.039 9.688 1 96.81 84 HIS A N 1
ATOM 642 C CA . HIS A 1 84 ? -20 7.816 10.25 1 96.81 84 HIS A CA 1
ATOM 643 C C . HIS A 1 84 ? -18.828 7.32 9.414 1 96.81 84 HIS A C 1
ATOM 645 O O . HIS A 1 84 ? -18.969 7.082 8.211 1 96.81 84 HIS A O 1
ATOM 651 N N . ILE A 1 85 ? -17.688 7.184 10.141 1 97.19 85 ILE A N 1
ATOM 652 C CA . ILE A 1 85 ? -16.516 6.82 9.359 1 97.19 85 ILE A CA 1
ATOM 653 C C . ILE A 1 85 ? -15.828 5.609 9.984 1 97.19 85 ILE A C 1
ATOM 655 O O . ILE A 1 85 ? -16.016 5.328 11.172 1 97.19 85 ILE A O 1
ATOM 659 N N . LEU A 1 86 ? -15.094 4.836 9.133 1 95.75 86 LEU A N 1
ATOM 660 C CA . LEU A 1 86 ? -13.969 4.031 9.602 1 95.75 86 LEU A CA 1
ATOM 661 C C . LEU A 1 86 ? -12.672 4.836 9.555 1 95.75 86 LEU A C 1
ATOM 663 O O . LEU A 1 86 ? -12.297 5.371 8.508 1 95.75 86 LEU A O 1
ATOM 667 N N . LEU A 1 87 ? -12.078 4.945 10.711 1 95.81 87 LEU A N 1
ATOM 668 C CA . LEU A 1 87 ? -10.852 5.734 10.797 1 95.81 87 LEU A CA 1
ATOM 669 C C . LEU A 1 87 ? -9.672 4.855 11.195 1 95.81 87 LEU A C 1
ATOM 671 O O . LEU A 1 87 ? -9.648 4.301 12.297 1 95.81 87 LEU A O 1
ATOM 675 N N . LEU A 1 88 ? -8.805 4.672 10.25 1 94.88 88 LEU A N 1
ATOM 676 C CA . LEU A 1 88 ? -7.496 4.152 10.625 1 94.88 88 LEU A CA 1
ATOM 677 C C . LEU A 1 88 ? -6.594 5.266 11.148 1 94.88 88 LEU A C 1
ATOM 679 O O . LEU A 1 88 ? -6.184 6.145 10.383 1 94.88 88 LEU A O 1
ATOM 683 N N . GLY A 1 89 ? -6.277 5.285 12.367 1 93.38 89 GLY A N 1
ATOM 684 C CA . GLY A 1 89 ? -5.516 6.305 13.07 1 93.38 89 GLY A CA 1
ATOM 685 C C . GLY A 1 89 ? -5.328 5.996 14.547 1 93.38 89 GLY A C 1
ATOM 686 O O . GLY A 1 89 ? -5.734 4.934 15.016 1 93.38 89 GLY A O 1
ATOM 687 N N . THR A 1 90 ? -4.676 6.891 15.234 1 91.88 90 THR A N 1
ATOM 688 C CA . THR A 1 90 ? -4.434 6.691 16.656 1 91.88 90 THR A CA 1
ATOM 689 C C . THR A 1 90 ? -5.738 6.75 17.453 1 91.88 90 THR A C 1
ATOM 691 O O . THR A 1 90 ? -6.719 7.34 16.984 1 91.88 90 THR A O 1
ATOM 694 N N . ASP A 1 91 ? -5.66 6.098 18.641 1 93.12 91 ASP A N 1
ATOM 695 C CA . ASP A 1 91 ? -6.82 6.152 19.516 1 93.12 91 ASP A CA 1
ATOM 696 C C . ASP A 1 91 ? -7.176 7.598 19.875 1 93.12 91 ASP A C 1
ATOM 698 O O . ASP A 1 91 ? -8.352 7.945 19.969 1 93.12 91 ASP A O 1
ATOM 702 N N . GLU A 1 92 ? -6.203 8.398 20.047 1 94.94 92 GLU A N 1
ATOM 703 C CA . GLU A 1 92 ? -6.418 9.789 20.406 1 94.94 92 GLU A CA 1
ATOM 704 C C . GLU A 1 92 ? -7.09 10.562 19.281 1 94.94 92 GLU A C 1
ATOM 706 O O . GLU A 1 92 ? -7.984 11.375 19.516 1 94.94 92 GLU A O 1
ATOM 711 N N . LEU A 1 93 ? -6.66 10.297 18.062 1 95.5 93 LEU A N 1
ATOM 712 C CA . LEU A 1 93 ? -7.289 10.945 16.922 1 95.5 93 LEU A CA 1
ATOM 713 C C . LEU A 1 93 ? -8.75 10.531 16.797 1 95.5 93 LEU A C 1
ATOM 715 O O . LEU A 1 93 ? -9.617 11.375 16.547 1 95.5 93 LEU A O 1
ATOM 719 N N . CYS A 1 94 ? -9.008 9.242 16.969 1 95.62 94 CYS A N 1
ATOM 720 C CA . CYS A 1 94 ? -10.375 8.742 16.906 1 95.62 94 CYS A CA 1
ATOM 721 C C . CYS A 1 94 ? -11.258 9.43 17.953 1 95.62 94 CYS A C 1
ATOM 723 O O . CYS A 1 94 ? -12.391 9.812 17.641 1 95.62 94 CYS A O 1
ATOM 725 N N . ALA A 1 95 ? -10.695 9.594 19.109 1 96.62 95 ALA A N 1
ATOM 726 C CA . ALA A 1 95 ? -11.438 10.25 20.188 1 96.62 95 ALA A CA 1
ATOM 727 C C . ALA A 1 95 ? -11.758 11.695 19.844 1 96.62 95 ALA A C 1
ATOM 729 O O . ALA A 1 95 ? -12.852 12.188 20.125 1 96.62 95 ALA A O 1
ATOM 730 N N . GLU A 1 96 ? -10.836 12.391 19.219 1 97.12 96 GLU A N 1
ATOM 731 C CA . GLU A 1 96 ? -11.047 13.789 18.844 1 97.12 96 GLU A CA 1
ATOM 732 C C . GLU A 1 96 ? -12.117 13.906 17.75 1 97.12 96 GLU A C 1
ATOM 734 O O . GLU A 1 96 ? -12.938 14.828 17.781 1 97.12 96 GLU A O 1
ATOM 739 N N . VAL A 1 97 ? -12.125 13 16.812 1 97.06 97 VAL A N 1
ATOM 740 C CA . VAL A 1 97 ? -13.117 13.008 15.75 1 97.06 97 VAL A CA 1
ATOM 741 C C . VAL A 1 97 ? -14.5 12.711 16.328 1 97.06 97 VAL A C 1
ATOM 743 O O . VAL A 1 97 ? -15.477 13.367 15.969 1 97.06 97 VAL A O 1
ATOM 746 N N . LEU A 1 98 ? -14.531 11.766 17.234 1 97.31 98 LEU A N 1
ATOM 747 C CA . LEU A 1 98 ? -15.781 11.453 17.906 1 97.31 98 LEU A CA 1
ATOM 748 C C . LEU A 1 98 ? -16.297 12.664 18.672 1 97.31 98 LEU A C 1
ATOM 750 O O . LEU A 1 98 ? -17.5 12.969 18.625 1 97.31 98 LEU A O 1
ATOM 754 N N . ALA A 1 99 ? -15.461 13.32 19.359 1 97.69 99 ALA A N 1
ATOM 755 C CA . ALA A 1 99 ? -15.82 14.492 20.156 1 97.69 99 ALA A CA 1
ATOM 756 C C . ALA A 1 99 ? -16.328 15.617 19.25 1 97.69 99 ALA A C 1
ATOM 758 O O . ALA A 1 99 ? -17.125 16.453 19.688 1 97.69 99 ALA A O 1
ATOM 759 N N . ALA A 1 100 ? -15.945 15.594 18.016 1 97.31 100 ALA A N 1
ATOM 760 C CA . ALA A 1 100 ? -16.359 16.609 17.062 1 97.31 100 ALA A CA 1
ATOM 761 C C . ALA A 1 100 ? -17.734 16.281 16.484 1 97.31 100 ALA A C 1
ATOM 763 O O . ALA A 1 100 ? -18.25 17.016 15.633 1 97.31 100 ALA A O 1
ATOM 764 N N . GLY A 1 101 ? -18.312 15.172 16.828 1 97.38 101 GLY A N 1
ATOM 765 C CA . GLY A 1 101 ? -19.688 14.852 16.453 1 97.38 101 GLY A CA 1
ATOM 766 C C . GLY A 1 101 ? -19.766 13.867 15.297 1 97.38 101 GLY A C 1
ATOM 767 O O . GLY A 1 101 ? -20.844 13.656 14.727 1 97.38 101 GLY A O 1
ATOM 768 N N . ILE A 1 102 ? -18.703 13.281 14.93 1 97.5 102 ILE A N 1
ATOM 769 C CA . ILE A 1 102 ? -18.688 12.289 13.859 1 97.5 102 ILE A CA 1
ATOM 770 C C . ILE A 1 102 ? -18.5 10.891 14.453 1 97.5 102 ILE A C 1
ATOM 772 O O . ILE A 1 102 ? -17.562 10.664 15.234 1 97.5 102 ILE A O 1
ATOM 776 N N . GLN A 1 103 ? -19.344 9.969 14.07 1 97.5 103 GLN A N 1
ATOM 777 C CA . GLN A 1 103 ? -19.234 8.609 14.578 1 97.5 103 GLN A CA 1
ATOM 778 C C . GLN A 1 103 ? -18.031 7.891 13.961 1 97.5 103 GLN A C 1
ATOM 780 O O . GLN A 1 103 ? -17.75 8.039 12.773 1 97.5 103 GLN A O 1
ATOM 785 N N . VAL A 1 104 ? -17.328 7.117 14.828 1 96.44 104 VAL A N 1
ATOM 786 C CA . VAL A 1 104 ? -16.078 6.5 14.367 1 96.44 104 VAL A CA 1
ATOM 787 C C . VAL A 1 104 ? -16.094 5.008 14.695 1 96.44 104 VAL A C 1
ATOM 789 O O . VAL A 1 104 ? -16.328 4.617 15.836 1 96.44 104 VAL A O 1
ATOM 792 N N . ASP A 1 105 ? -15.945 4.207 13.617 1 92.38 105 ASP A N 1
ATOM 793 C CA . ASP A 1 105 ? -15.562 2.811 13.812 1 92.38 105 ASP A CA 1
ATOM 794 C C . ASP A 1 105 ? -14.047 2.646 13.789 1 92.38 105 ASP A C 1
ATOM 796 O O . ASP A 1 105 ? -13.375 3.17 12.898 1 92.38 105 ASP A O 1
ATOM 800 N N . LYS A 1 106 ? -13.516 2.037 14.828 1 80.19 106 LYS A N 1
ATOM 801 C CA . LYS A 1 106 ? -12.086 1.762 14.828 1 80.19 106 LYS A CA 1
ATOM 802 C C . LYS A 1 106 ? -11.805 0.306 14.469 1 80.19 106 LYS A C 1
ATOM 804 O O . LYS A 1 106 ? -12.547 -0.593 14.867 1 80.19 106 LYS A O 1
ATOM 809 N N . SER A 1 107 ? -11.086 0.033 13.336 1 63.25 107 SER A N 1
ATOM 810 C CA . SER A 1 107 ? -10.797 -1.352 12.977 1 63.25 107 SER A CA 1
ATOM 811 C C . SER A 1 107 ? -9.547 -1.858 13.688 1 63.25 107 SER A C 1
ATOM 813 O O . SER A 1 107 ? -8.508 -1.19 13.68 1 63.25 107 SER A O 1
ATOM 815 N N . THR A 1 108 ? -9.438 -2.502 14.883 1 58.53 108 THR A N 1
ATOM 816 C CA . THR A 1 108 ? -8.211 -2.693 15.641 1 58.53 108 THR A CA 1
ATOM 817 C C . THR A 1 108 ? -7.629 -4.082 15.391 1 58.53 108 THR A C 1
ATOM 819 O O . THR A 1 108 ? -6.461 -4.34 15.703 1 58.53 108 THR A O 1
ATOM 822 N N . ALA A 1 109 ? -8.523 -5.195 15.172 1 55.22 109 ALA A N 1
ATOM 823 C CA . ALA A 1 109 ? -7.852 -6.438 15.547 1 55.22 109 ALA A CA 1
ATOM 824 C C . ALA A 1 109 ? -7.398 -7.215 14.312 1 55.22 109 ALA A C 1
ATOM 826 O O . ALA A 1 109 ? -8.039 -7.152 13.266 1 55.22 109 ALA A O 1
ATOM 827 N N . LEU A 1 110 ? -6.09 -7.633 14.352 1 58.75 110 LEU A N 1
ATOM 828 C CA . LEU A 1 110 ? -5.586 -8.594 13.375 1 58.75 110 LEU A CA 1
ATOM 829 C C . LEU A 1 110 ? -6.484 -9.82 13.305 1 58.75 110 LEU A C 1
ATOM 831 O O . LEU A 1 110 ? -6.844 -10.398 14.336 1 58.75 110 LEU A O 1
ATOM 835 N N . PRO A 1 111 ? -6.973 -10.039 12.078 1 58.06 111 PRO A N 1
ATOM 836 C CA . PRO A 1 111 ? -7.73 -11.289 12.008 1 58.06 111 PRO A CA 1
ATOM 837 C C . PRO A 1 111 ? -6.859 -12.516 12.234 1 58.06 111 PRO A C 1
ATOM 839 O O . PRO A 1 111 ? -5.68 -12.516 11.883 1 58.06 111 PRO A O 1
ATOM 842 N N . SER A 1 112 ? -7.363 -13.414 13.125 1 54.56 112 SER A N 1
ATOM 843 C CA . SER A 1 112 ? -6.637 -14.656 13.328 1 54.56 112 SER A CA 1
ATOM 844 C C . SER A 1 112 ? -6.711 -15.555 12.102 1 54.56 112 SER A C 1
ATOM 846 O O . SER A 1 112 ? -5.883 -16.453 11.93 1 54.56 112 SER A O 1
ATOM 848 N N . SER A 1 113 ? -7.793 -15.383 11.359 1 57.81 113 SER A N 1
ATOM 849 C CA . SER A 1 113 ? -7.996 -16.156 10.148 1 57.81 113 SER A CA 1
ATOM 850 C C . SER A 1 113 ? -8.656 -15.32 9.055 1 57.81 113 SER A C 1
ATOM 852 O O . SER A 1 113 ? -9.188 -14.25 9.328 1 57.81 113 SER A O 1
ATOM 854 N N . HIS A 1 114 ? -8.516 -15.789 7.797 1 59.81 114 HIS A N 1
ATOM 855 C CA . HIS A 1 114 ? -9.133 -15.125 6.656 1 59.81 114 HIS A CA 1
ATOM 856 C C . HIS A 1 114 ? -10.633 -14.969 6.855 1 59.81 114 HIS A C 1
ATOM 858 O O . HIS A 1 114 ? -11.227 -13.992 6.391 1 59.81 114 HIS A O 1
ATOM 864 N N . SER A 1 115 ? -11.164 -15.914 7.461 1 57.66 115 SER A N 1
ATOM 865 C CA . SER A 1 115 ? -12.617 -15.977 7.609 1 57.66 115 SER A CA 1
ATOM 866 C C . SER A 1 115 ? -13.117 -14.93 8.602 1 57.66 115 SER A C 1
ATOM 868 O O . SER A 1 115 ? -14.305 -14.609 8.625 1 57.66 115 SER A O 1
ATOM 870 N N . GLU A 1 116 ? -12.211 -14.453 9.336 1 59 116 GLU A N 1
ATOM 871 C CA . GLU A 1 116 ? -12.625 -13.516 10.375 1 59 116 GLU A CA 1
ATOM 872 C C . GLU A 1 116 ? -12.766 -12.102 9.82 1 59 116 GLU A C 1
ATOM 874 O O . GLU A 1 116 ? -13.156 -11.18 10.539 1 59 116 GLU A O 1
ATOM 879 N N . LEU A 1 117 ? -12.5 -12.141 8.578 1 58.56 117 LEU A N 1
ATOM 880 C CA . LEU A 1 117 ? -12.664 -10.781 8.078 1 58.56 117 LEU A CA 1
ATOM 881 C C . LEU A 1 117 ? -14.109 -10.32 8.234 1 58.56 117 LEU A C 1
ATOM 883 O O . LEU A 1 117 ? -15.039 -11.102 8.016 1 58.56 117 LEU A O 1
ATOM 887 N N . TYR A 1 118 ? -14.328 -9.156 8.789 1 62.34 118 TYR A N 1
ATOM 888 C CA . TYR A 1 118 ? -15.406 -8.555 9.562 1 62.34 118 TYR A CA 1
ATOM 889 C C . TYR A 1 118 ? -16.594 -8.211 8.672 1 62.34 118 TYR A C 1
ATOM 891 O O . TYR A 1 118 ? -16.438 -7.984 7.469 1 62.34 118 TYR A O 1
ATOM 899 N N . LYS A 1 119 ? -17.766 -8.484 9.227 1 76.31 119 LYS A N 1
ATOM 900 C CA . LYS A 1 119 ? -18.984 -7.875 8.703 1 76.31 119 LYS A CA 1
ATOM 901 C C . LYS A 1 119 ? -18.859 -6.352 8.68 1 76.31 119 LYS A C 1
ATOM 903 O O . LYS A 1 119 ? -18.438 -5.742 9.664 1 76.31 119 LYS A O 1
ATOM 908 N N . LEU A 1 120 ? -19.141 -5.836 7.531 1 87.38 120 LEU A N 1
ATOM 909 C CA . LEU A 1 120 ? -19.047 -4.387 7.375 1 87.38 120 LEU A CA 1
ATOM 910 C C . LEU A 1 120 ? -20.219 -3.691 8.055 1 87.38 120 LEU A C 1
ATOM 912 O O . LEU A 1 120 ? -21.328 -4.215 8.07 1 87.38 120 LEU A O 1
ATOM 916 N N . ASN A 1 121 ? -19.969 -2.592 8.656 1 91.25 121 ASN A N 1
ATOM 917 C CA . ASN A 1 121 ? -20.984 -1.699 9.18 1 91.25 121 ASN A CA 1
ATOM 918 C C . ASN A 1 121 ? -21.609 -0.838 8.086 1 91.25 121 ASN A C 1
ATOM 920 O O . ASN A 1 121 ? -20.938 0.038 7.527 1 91.25 121 ASN A O 1
ATOM 924 N N . ASP A 1 122 ? -22.875 -1.008 7.797 1 90.94 122 ASP A N 1
ATOM 925 C CA . ASP A 1 122 ? -23.547 -0.357 6.684 1 90.94 122 ASP A CA 1
ATOM 926 C C . ASP A 1 122 ? -23.703 1.144 6.934 1 90.94 122 ASP A C 1
ATOM 928 O O . ASP A 1 122 ? -24.016 1.902 6.012 1 90.94 122 ASP A O 1
ATOM 932 N N . LYS A 1 123 ? -23.469 1.566 8.133 1 93.31 123 LYS A N 1
ATOM 933 C CA . LYS A 1 123 ? -23.625 2.98 8.461 1 93.31 123 LYS A CA 1
ATOM 934 C C . LYS A 1 123 ? -22.391 3.779 8.086 1 93.31 123 LYS A C 1
ATOM 936 O O . LYS A 1 123 ? -22.422 5.012 8.031 1 93.31 123 LYS A O 1
ATOM 941 N N . VAL A 1 124 ? -21.344 3.062 7.84 1 94.62 124 VAL A N 1
ATOM 942 C CA . VAL A 1 124 ? -20.094 3.742 7.496 1 94.62 124 VAL A CA 1
ATOM 943 C C . VAL A 1 124 ? -20.172 4.27 6.062 1 94.62 124 VAL A C 1
ATOM 945 O O . VAL A 1 124 ? -20.328 3.49 5.117 1 94.62 124 VAL A O 1
ATOM 948 N N . ASP A 1 125 ? -20.016 5.57 5.957 1 94.31 125 ASP A N 1
ATOM 949 C CA . ASP A 1 125 ? -20.156 6.152 4.625 1 94.31 125 ASP A CA 1
ATOM 950 C C . ASP A 1 125 ? -18.812 6.684 4.113 1 94.31 125 ASP A C 1
ATOM 952 O O . ASP A 1 125 ? -18.719 7.156 2.979 1 94.31 125 ASP A O 1
ATOM 956 N N . ALA A 1 126 ? -17.812 6.652 4.945 1 97.25 126 ALA A N 1
ATOM 957 C CA . ALA A 1 126 ? -16.469 7.031 4.508 1 97.25 126 ALA A CA 1
ATOM 958 C C . ALA A 1 126 ? -15.406 6.254 5.277 1 97.25 126 ALA A C 1
ATOM 960 O O . ALA A 1 126 ? -15.633 5.852 6.422 1 97.25 126 ALA A O 1
ATOM 961 N N . VAL A 1 127 ? -14.32 6.078 4.602 1 97.12 127 VAL A N 1
ATOM 962 C CA . VAL A 1 127 ? -13.133 5.52 5.234 1 97.12 127 VAL A CA 1
ATOM 963 C C . VAL A 1 127 ? -11.977 6.512 5.141 1 97.12 127 VAL A C 1
ATOM 965 O O . VAL A 1 127 ? -11.789 7.156 4.105 1 97.12 127 VAL A O 1
ATOM 968 N N . VAL A 1 128 ? -11.305 6.68 6.262 1 97.12 128 VAL A N 1
ATOM 969 C CA . VAL A 1 128 ? -10.172 7.602 6.328 1 97.12 128 VAL A CA 1
ATOM 970 C C . VAL A 1 128 ? -8.914 6.852 6.77 1 97.12 128 VAL A C 1
ATOM 972 O O . VAL A 1 128 ? -8.93 6.152 7.785 1 97.12 128 VAL A O 1
ATOM 975 N N . VAL A 1 129 ? -7.906 6.996 5.98 1 96.81 129 VAL A N 1
ATOM 976 C CA . VAL A 1 129 ? -6.609 6.453 6.367 1 96.81 129 VAL A CA 1
ATOM 977 C C . VAL A 1 129 ? -5.691 7.582 6.832 1 96.81 129 VAL A C 1
ATOM 979 O O . VAL A 1 129 ? -5.367 8.484 6.059 1 96.81 129 VAL A O 1
ATOM 982 N N . ALA A 1 130 ? -5.336 7.57 8.047 1 95.5 130 ALA A N 1
ATOM 983 C CA . ALA A 1 130 ? -4.359 8.461 8.664 1 95.5 130 ALA A CA 1
ATOM 984 C C . ALA A 1 130 ? -3.125 7.691 9.125 1 95.5 130 ALA A C 1
ATOM 986 O O . ALA A 1 130 ? -2.971 6.512 8.805 1 95.5 130 ALA A O 1
ATOM 987 N N . GLU A 1 131 ? -2.182 8.406 9.711 1 90.25 131 GLU A N 1
ATOM 988 C CA . GLU A 1 131 ? -1.028 7.711 10.273 1 90.25 131 GLU A CA 1
ATOM 989 C C . GLU A 1 131 ? -1.449 6.758 11.383 1 90.25 131 GLU A C 1
ATOM 991 O O . GLU A 1 131 ? -2.168 7.148 12.305 1 90.25 131 GLU A O 1
ATOM 996 N N . ASP A 1 132 ? -1.029 5.547 11.242 1 87.56 132 ASP A N 1
ATOM 997 C CA . ASP A 1 132 ? -1.42 4.523 12.203 1 87.56 132 ASP A CA 1
ATOM 998 C C . ASP A 1 132 ? -0.342 3.449 12.328 1 87.56 132 ASP A C 1
ATOM 1000 O O . ASP A 1 132 ? -0.225 2.574 11.469 1 87.56 132 ASP A O 1
ATOM 1004 N N . LEU A 1 133 ? 0.313 3.379 13.453 1 82.38 133 LEU A N 1
ATOM 1005 C CA . LEU A 1 133 ? 1.383 2.41 13.664 1 82.38 133 LEU A CA 1
ATOM 1006 C C . LEU A 1 133 ? 0.818 1.003 13.82 1 82.38 133 LEU A C 1
ATOM 1008 O O . LEU A 1 133 ? 1.557 0.02 13.719 1 82.38 133 LEU A O 1
ATOM 1012 N N . SER A 1 134 ? -0.456 0.941 14.031 1 83.88 134 SER A N 1
ATOM 1013 C CA . SER A 1 134 ? -1.078 -0.366 14.203 1 83.88 134 SER A CA 1
ATOM 1014 C C . SER A 1 134 ? -1.522 -0.953 12.867 1 83.88 134 SER A C 1
ATOM 1016 O O . SER A 1 134 ? -2.123 -2.027 12.828 1 83.88 134 SER A O 1
ATOM 1018 N N . TYR A 1 135 ? -1.254 -0.253 11.82 1 89.12 135 TYR A N 1
ATOM 1019 C CA . TYR A 1 135 ? -1.656 -0.714 10.5 1 89.12 135 TYR A CA 1
ATOM 1020 C C . TYR A 1 135 ? -1.191 -2.145 10.258 1 89.12 135 TYR A C 1
ATOM 1022 O O . TYR A 1 135 ? -0.05 -2.494 10.562 1 89.12 135 TYR A O 1
ATOM 1030 N N . ASN A 1 136 ? -2.086 -2.951 9.695 1 86.75 136 ASN A N 1
ATOM 1031 C CA . ASN A 1 136 ? -1.772 -4.344 9.391 1 86.75 136 ASN A CA 1
ATOM 1032 C C . ASN A 1 136 ? -2.576 -4.852 8.203 1 86.75 136 ASN A C 1
ATOM 1034 O O . ASN A 1 136 ? -3.279 -4.082 7.543 1 86.75 136 ASN A O 1
ATOM 1038 N N . TYR A 1 137 ? -2.422 -6.164 7.984 1 84.25 137 TYR A N 1
ATOM 1039 C CA . TYR A 1 137 ? -3.023 -6.848 6.844 1 84.25 137 TYR A CA 1
ATOM 1040 C C . TYR A 1 137 ? -4.531 -6.641 6.82 1 84.25 137 TYR A C 1
ATOM 1042 O O . TYR A 1 137 ? -5.121 -6.453 5.754 1 84.25 137 TYR A O 1
ATOM 1050 N N . ALA A 1 138 ? -5.168 -6.68 7.898 1 85.06 138 ALA A N 1
ATOM 1051 C CA . ALA A 1 138 ? -6.621 -6.566 8.008 1 85.06 138 ALA A CA 1
ATOM 1052 C C . ALA A 1 138 ? -7.094 -5.172 7.609 1 85.06 138 ALA A C 1
ATOM 1054 O O . ALA A 1 138 ? -8.172 -5.02 7.031 1 85.06 138 ALA A O 1
ATOM 1055 N N . HIS A 1 139 ? -6.312 -4.211 7.875 1 88.75 139 HIS A N 1
ATOM 1056 C CA . HIS A 1 139 ? -6.664 -2.84 7.531 1 88.75 139 HIS A CA 1
ATOM 1057 C C . HIS A 1 139 ? -6.691 -2.643 6.02 1 88.75 139 HIS A C 1
ATOM 1059 O O . HIS A 1 139 ? -7.574 -1.96 5.492 1 88.75 139 HIS A O 1
ATOM 1065 N N . ALA A 1 140 ? -5.699 -3.271 5.406 1 86.5 140 ALA A N 1
ATOM 1066 C CA . ALA A 1 140 ? -5.672 -3.199 3.947 1 86.5 140 ALA A CA 1
ATOM 1067 C C . ALA A 1 140 ? -6.957 -3.766 3.348 1 86.5 140 ALA A C 1
ATOM 1069 O O . ALA A 1 140 ? -7.531 -3.18 2.426 1 86.5 140 ALA A O 1
ATOM 1070 N N . SER A 1 141 ? -7.434 -4.789 3.861 1 87.06 141 SER A N 1
ATOM 1071 C CA . SER A 1 141 ? -8.602 -5.488 3.342 1 87.06 141 SER A CA 1
ATOM 1072 C C . SER A 1 141 ? -9.891 -4.727 3.668 1 87.06 141 SER A C 1
ATOM 1074 O O . SER A 1 141 ? -10.719 -4.504 2.789 1 87.06 141 SER A O 1
ATOM 1076 N N . ILE A 1 142 ? -10 -4.301 4.895 1 89.69 142 ILE A N 1
ATOM 1077 C CA . ILE A 1 142 ? -11.266 -3.738 5.352 1 89.69 142 ILE A CA 1
ATOM 1078 C C . ILE A 1 142 ? -11.523 -2.402 4.656 1 89.69 142 ILE A C 1
ATOM 1080 O O . ILE A 1 142 ? -12.664 -2.086 4.301 1 89.69 142 ILE A O 1
ATOM 1084 N N . VAL A 1 143 ? -10.523 -1.612 4.48 1 92.62 143 VAL A N 1
ATOM 1085 C CA . VAL A 1 143 ? -10.68 -0.338 3.787 1 92.62 143 VAL A CA 1
ATOM 1086 C C . VAL A 1 143 ? -11.156 -0.583 2.357 1 92.62 143 VAL A C 1
ATOM 1088 O O . VAL A 1 143 ? -12.133 0.026 1.907 1 92.62 143 VAL A O 1
ATOM 1091 N N . ALA A 1 144 ? -10.508 -1.496 1.676 1 91.88 144 ALA A N 1
ATOM 1092 C CA . ALA A 1 144 ? -10.883 -1.807 0.298 1 91.88 144 ALA A CA 1
ATOM 1093 C C . ALA A 1 144 ? -12.32 -2.318 0.221 1 91.88 144 ALA A C 1
ATOM 1095 O O . ALA A 1 144 ? -13.055 -1.994 -0.716 1 91.88 144 ALA A O 1
ATOM 1096 N N . ARG A 1 145 ? -12.688 -3.107 1.162 1 90.44 145 ARG A N 1
ATOM 1097 C CA . ARG A 1 145 ? -14.031 -3.67 1.166 1 90.44 145 ARG A CA 1
ATOM 1098 C C . ARG A 1 145 ? -15.078 -2.576 1.342 1 90.44 145 ARG A C 1
ATOM 1100 O O . ARG A 1 145 ? -16.109 -2.586 0.668 1 90.44 145 ARG A O 1
ATOM 1107 N N . TYR A 1 146 ? -14.859 -1.67 2.246 1 92.38 146 TYR A N 1
ATOM 1108 C CA . TYR A 1 146 ? -15.789 -0.564 2.424 1 92.38 146 TYR A CA 1
ATOM 1109 C C . TYR A 1 146 ? -15.922 0.249 1.141 1 92.38 146 TYR A C 1
ATOM 1111 O O . TYR A 1 146 ? -17.016 0.68 0.782 1 92.38 146 TYR A O 1
ATOM 1119 N N . VAL A 1 147 ? -14.828 0.44 0.469 1 93.88 147 VAL A N 1
ATOM 1120 C CA . VAL A 1 147 ? -14.82 1.223 -0.763 1 93.88 147 VAL A CA 1
ATOM 1121 C C . VAL A 1 147 ? -15.602 0.487 -1.849 1 93.88 147 VAL A C 1
ATOM 1123 O O . VAL A 1 147 ? -16.422 1.086 -2.539 1 93.88 147 VAL A O 1
ATOM 1126 N N . LEU A 1 148 ? -15.391 -0.767 -1.937 1 89.12 148 LEU A N 1
ATOM 1127 C CA . LEU A 1 148 ? -15.945 -1.543 -3.041 1 89.12 148 LEU A CA 1
ATOM 1128 C C . LEU A 1 148 ? -17.391 -1.939 -2.758 1 89.12 148 LEU A C 1
ATOM 1130 O O . LEU A 1 148 ? -18.234 -1.882 -3.648 1 89.12 148 LEU A O 1
ATOM 1134 N N . GLU A 1 149 ? -17.688 -2.344 -1.559 1 87.31 149 GLU A N 1
ATOM 1135 C CA . GLU A 1 149 ? -18.984 -2.92 -1.238 1 87.31 149 GLU A CA 1
ATOM 1136 C C . GLU A 1 149 ? -19.969 -1.842 -0.792 1 87.31 149 GLU A C 1
ATOM 1138 O O . GLU A 1 149 ? -21.125 -1.827 -1.23 1 87.31 149 GLU A O 1
ATOM 1143 N N . ASN A 1 150 ? -19.469 -0.953 0.081 1 89.25 150 ASN A N 1
ATOM 1144 C CA . ASN A 1 150 ? -20.344 0.089 0.608 1 89.25 150 ASN A CA 1
ATOM 1145 C C . ASN A 1 150 ? -20.312 1.339 -0.267 1 89.25 150 ASN A C 1
ATOM 1147 O O . ASN A 1 150 ? -21.094 2.271 -0.046 1 89.25 150 ASN A O 1
ATOM 1151 N N . LYS A 1 151 ? -19.375 1.337 -1.194 1 93.44 151 LYS A N 1
ATOM 1152 C CA . LYS A 1 151 ? -19.156 2.539 -1.992 1 93.44 151 LYS A CA 1
ATOM 1153 C C . LYS A 1 151 ? -18.844 3.738 -1.104 1 93.44 151 LYS A C 1
ATOM 1155 O O . LYS A 1 151 ? -19.297 4.852 -1.363 1 93.44 151 LYS A O 1
ATOM 1160 N N . ALA A 1 152 ? -18.203 3.439 -0.019 1 95.88 152 ALA A N 1
ATOM 1161 C CA . ALA A 1 152 ? -17.797 4.484 0.917 1 95.88 152 ALA A CA 1
ATOM 1162 C C . ALA A 1 152 ? -16.797 5.445 0.27 1 95.88 152 ALA A C 1
ATOM 1164 O O . ALA A 1 152 ? -15.977 5.035 -0.551 1 95.88 152 ALA A O 1
ATOM 1165 N N . LYS A 1 153 ? -16.875 6.758 0.656 1 97.38 153 LYS A N 1
ATOM 1166 C CA . LYS A 1 153 ? -15.828 7.699 0.266 1 97.38 153 LYS A CA 1
ATOM 1167 C C . LYS A 1 153 ? -14.477 7.301 0.85 1 97.38 153 LYS A C 1
ATOM 1169 O O . LYS A 1 153 ? -14.398 6.859 1.998 1 97.38 153 LYS A O 1
ATOM 1174 N N . PHE A 1 154 ? -13.484 7.383 0.085 1 98.06 154 PHE A N 1
ATOM 1175 C CA . PHE A 1 154 ? -12.141 6.988 0.484 1 98.06 154 PHE A CA 1
ATOM 1176 C C . PHE A 1 154 ? -11.234 8.211 0.617 1 98.06 154 PHE A C 1
ATOM 1178 O O . PHE A 1 154 ? -10.883 8.844 -0.382 1 98.06 154 PHE A O 1
ATOM 1185 N N . PHE A 1 155 ? -10.82 8.5 1.88 1 98.06 155 PHE A N 1
ATOM 1186 C CA . PHE A 1 155 ? -9.992 9.672 2.158 1 98.06 155 PHE A CA 1
ATOM 1187 C C . PHE A 1 155 ? -8.625 9.258 2.688 1 98.06 155 PHE A C 1
ATOM 1189 O O . PHE A 1 155 ? -8.508 8.273 3.42 1 98.06 155 PHE A O 1
ATOM 1196 N N . CYS A 1 156 ? -7.637 9.938 2.318 1 97.69 156 CYS A N 1
ATOM 1197 C CA . CYS A 1 156 ? -6.277 9.859 2.85 1 97.69 156 CYS A CA 1
ATOM 1198 C C . CYS A 1 156 ? -5.852 11.188 3.457 1 97.69 156 CYS A C 1
ATOM 1200 O O . CYS A 1 156 ? -5.906 12.227 2.791 1 97.69 156 CYS A O 1
ATOM 1202 N N . LEU A 1 157 ? -5.48 11.156 4.688 1 95.75 157 LEU A N 1
ATOM 1203 C CA . LEU A 1 157 ? -5.078 12.406 5.32 1 95.75 157 LEU A CA 1
ATOM 1204 C C . LEU A 1 157 ? -3.621 12.727 5.004 1 95.75 157 LEU A C 1
ATOM 1206 O O . LEU A 1 157 ? -2.709 12.188 5.633 1 95.75 157 LEU A O 1
ATOM 1210 N N . GLY A 1 158 ? -3.422 13.727 4.137 1 91.62 158 GLY A N 1
ATOM 1211 C CA . GLY A 1 158 ? -2.109 14.156 3.676 1 91.62 158 GLY A CA 1
ATOM 1212 C C . GLY A 1 158 ? -1.59 13.336 2.51 1 91.62 158 GLY A C 1
ATOM 1213 O O . GLY A 1 158 ? -1.967 12.172 2.346 1 91.62 158 GLY A O 1
ATOM 1214 N N . PHE A 1 159 ? -0.695 13.898 1.776 1 92.94 159 PHE A N 1
ATOM 1215 C CA . PHE A 1 159 ? -0.065 13.227 0.645 1 92.94 159 PHE A CA 1
ATOM 1216 C C . PHE A 1 159 ? 1.334 12.742 1.011 1 92.94 159 PHE A C 1
ATOM 1218 O O . PHE A 1 159 ? 2.176 12.539 0.133 1 92.94 159 PHE A O 1
ATOM 1225 N N . ASP A 1 160 ? 1.592 12.617 2.275 1 94.06 160 ASP A N 1
ATOM 1226 C CA . ASP A 1 160 ? 2.91 12.227 2.766 1 94.06 160 ASP A CA 1
ATOM 1227 C C . ASP A 1 160 ? 3.143 10.727 2.576 1 94.06 160 ASP A C 1
ATOM 1229 O O . ASP A 1 160 ? 2.418 9.906 3.139 1 94.06 160 ASP A O 1
ATOM 1233 N N . ARG A 1 161 ? 4.195 10.422 1.911 1 93.5 161 ARG A N 1
ATOM 1234 C CA . ARG A 1 161 ? 4.57 9.023 1.754 1 93.5 161 ARG A CA 1
ATOM 1235 C C . ARG A 1 161 ? 5.336 8.523 2.973 1 93.5 161 ARG A C 1
ATOM 1237 O O . ARG A 1 161 ? 5.105 7.406 3.443 1 93.5 161 ARG A O 1
ATOM 1244 N N . ILE A 1 162 ? 6.234 9.391 3.369 1 89.31 162 ILE A N 1
ATOM 1245 C CA . ILE A 1 162 ? 7.09 9.047 4.496 1 89.31 162 ILE A CA 1
ATOM 1246 C C . ILE A 1 162 ? 7.27 10.258 5.402 1 89.31 162 ILE A C 1
ATOM 1248 O O . ILE A 1 162 ? 7.117 11.398 4.961 1 89.31 162 ILE A O 1
ATOM 1252 N N . PHE A 1 163 ? 7.551 9.961 6.652 1 84.12 163 PHE A N 1
ATOM 1253 C CA . PHE A 1 163 ? 7.992 10.938 7.645 1 84.12 163 PHE A CA 1
ATOM 1254 C C . PHE A 1 163 ? 9.359 10.562 8.195 1 84.12 163 PHE A C 1
ATOM 1256 O O . PHE A 1 163 ? 9.711 9.383 8.273 1 84.12 163 PHE A O 1
ATOM 1263 N N . PRO A 1 164 ? 10.047 11.633 8.5 1 79.56 164 PRO A N 1
ATOM 1264 C CA . PRO A 1 164 ? 11.297 11.305 9.203 1 79.56 164 PRO A CA 1
ATOM 1265 C C . PRO A 1 164 ? 11.062 10.594 10.531 1 79.56 164 PRO A C 1
ATOM 1267 O O . PRO A 1 164 ? 10.211 11.023 11.32 1 79.56 164 PRO A O 1
ATOM 1270 N N . GLY A 1 165 ? 11.703 9.43 10.766 1 74.31 165 GLY A N 1
ATOM 1271 C CA . GLY A 1 165 ? 11.539 8.625 11.969 1 74.31 165 GLY A CA 1
ATOM 1272 C C . GLY A 1 165 ? 12.758 8.641 12.867 1 74.31 165 GLY A C 1
ATOM 1273 O O . GLY A 1 165 ? 12.914 7.77 13.727 1 74.31 165 GLY A O 1
ATOM 1274 N N . GLY A 1 166 ? 13.578 9.531 12.672 1 69.62 166 GLY A N 1
ATOM 1275 C CA . GLY A 1 166 ? 14.836 9.555 13.406 1 69.62 166 GLY A CA 1
ATOM 1276 C C . GLY A 1 166 ? 15.961 8.836 12.695 1 69.62 166 GLY A C 1
ATOM 1277 O O . GLY A 1 166 ? 15.75 7.77 12.109 1 69.62 166 GLY A O 1
ATOM 1278 N N . GLY A 1 167 ? 17.016 9.328 12.703 1 64.69 167 GLY A N 1
ATOM 1279 C CA . GLY A 1 167 ? 18.125 8.742 11.953 1 64.69 167 GLY A CA 1
ATOM 1280 C C . GLY A 1 167 ? 17.812 8.578 10.477 1 64.69 167 GLY A C 1
ATOM 1281 O O . GLY A 1 167 ? 17.391 9.523 9.812 1 64.69 167 GLY A O 1
ATOM 1282 N N . LYS A 1 168 ? 18.109 7.344 10.047 1 66.19 168 LYS A N 1
ATOM 1283 C CA . LYS A 1 168 ? 17.844 7.055 8.641 1 66.19 168 LYS A CA 1
ATOM 1284 C C . LYS A 1 168 ? 16.484 6.391 8.461 1 66.19 168 LYS A C 1
ATOM 1286 O O . LYS A 1 168 ? 16.078 6.094 7.34 1 66.19 168 LYS A O 1
ATOM 1291 N N . ASN A 1 169 ? 15.82 6.285 9.578 1 71.81 169 ASN A N 1
ATOM 1292 C CA . ASN A 1 169 ? 14.539 5.598 9.531 1 71.81 169 ASN A CA 1
ATOM 1293 C C . ASN A 1 169 ? 13.422 6.523 9.062 1 71.81 169 ASN A C 1
ATOM 1295 O O . ASN A 1 169 ? 13.523 7.746 9.195 1 71.81 169 ASN A O 1
ATOM 1299 N N . PHE A 1 170 ? 12.555 5.902 8.359 1 77.25 170 PHE A N 1
ATOM 1300 C CA . PHE A 1 170 ? 11.359 6.68 8.031 1 77.25 170 PHE A CA 1
ATOM 1301 C C . PHE A 1 170 ? 10.102 5.941 8.453 1 77.25 170 PHE A C 1
ATOM 1303 O O . PHE A 1 170 ? 10.109 4.719 8.609 1 77.25 170 PHE A O 1
ATOM 1310 N N . ILE A 1 171 ? 9.125 6.742 8.711 1 80.56 171 ILE A N 1
ATOM 1311 C CA . ILE A 1 171 ? 7.793 6.266 9.055 1 80.56 171 ILE A CA 1
ATOM 1312 C C . ILE A 1 171 ? 6.871 6.383 7.844 1 80.56 171 ILE A C 1
ATOM 1314 O O . ILE A 1 171 ? 6.828 7.43 7.191 1 80.56 171 ILE A O 1
ATOM 1318 N N . PRO A 1 172 ? 6.234 5.238 7.559 1 88.31 172 PRO A N 1
ATOM 1319 C CA . PRO A 1 172 ? 5.262 5.348 6.469 1 88.31 172 PRO A CA 1
ATOM 1320 C C . PRO A 1 172 ? 4.148 6.352 6.77 1 88.31 172 PRO A C 1
ATOM 1322 O O . PRO A 1 172 ? 3.578 6.336 7.863 1 88.31 172 PRO A O 1
ATOM 1325 N N . GLY A 1 173 ? 3.895 7.191 5.832 1 92.75 173 GLY A N 1
ATOM 1326 C CA . GLY A 1 173 ? 2.811 8.156 5.957 1 92.75 173 GLY A CA 1
ATOM 1327 C C . GLY A 1 173 ? 1.465 7.594 5.535 1 92.75 173 GLY A C 1
ATOM 1328 O O . GLY A 1 173 ? 1.364 6.426 5.156 1 92.75 173 GLY A O 1
ATOM 1329 N N . ALA A 1 174 ? 0.481 8.422 5.613 1 95.19 174 ALA A N 1
ATOM 1330 C CA . ALA A 1 174 ? -0.888 7.992 5.336 1 95.19 174 ALA A CA 1
ATOM 1331 C C . ALA A 1 174 ? -1.04 7.547 3.887 1 95.19 174 ALA A C 1
ATOM 1333 O O . ALA A 1 174 ? -1.799 6.621 3.592 1 95.19 174 ALA A O 1
ATOM 1334 N N . LEU A 1 175 ? -0.369 8.25 2.969 1 96.81 175 LEU A N 1
ATOM 1335 C CA . LEU A 1 175 ? -0.47 7.867 1.565 1 96.81 175 LEU A CA 1
ATOM 1336 C C . LEU A 1 175 ? 0.04 6.445 1.353 1 96.81 175 LEU A C 1
ATOM 1338 O O . LEU A 1 175 ? -0.59 5.652 0.647 1 96.81 175 LEU A O 1
ATOM 1342 N N . THR A 1 176 ? 1.157 6.18 1.936 1 96.5 176 THR A N 1
ATOM 1343 C CA . THR A 1 176 ? 1.743 4.844 1.88 1 96.5 176 THR A CA 1
ATOM 1344 C C . THR A 1 176 ? 0.79 3.811 2.471 1 96.5 176 THR A C 1
ATOM 1346 O O . THR A 1 176 ? 0.606 2.732 1.903 1 96.5 176 THR A O 1
ATOM 1349 N N . LEU A 1 177 ? 0.115 4.16 3.527 1 95.5 177 LEU A N 1
ATOM 1350 C CA . LEU A 1 177 ? -0.792 3.238 4.199 1 95.5 177 LEU A CA 1
ATOM 1351 C C . LEU A 1 177 ? -2.1 3.102 3.428 1 95.5 177 LEU A C 1
ATOM 1353 O O . LEU A 1 177 ? -2.852 2.145 3.633 1 95.5 177 LEU A O 1
ATOM 1357 N N . SER A 1 178 ? -2.402 4.016 2.541 1 97.44 178 SER A N 1
ATOM 1358 C CA . SER A 1 178 ? -3.607 3.969 1.721 1 97.44 178 SER A CA 1
ATOM 1359 C C . SER A 1 178 ? -3.389 3.131 0.465 1 97.44 178 SER A C 1
ATOM 1361 O O . SER A 1 178 ? -4.352 2.705 -0.177 1 97.44 178 SER A O 1
ATOM 1363 N N . ALA A 1 179 ? -2.148 2.9 0.155 1 97.88 179 ALA A N 1
ATOM 1364 C CA . ALA A 1 179 ? -1.774 2.322 -1.134 1 97.88 179 ALA A CA 1
ATOM 1365 C C . ALA A 1 179 ? -2.369 0.926 -1.301 1 97.88 179 ALA A C 1
ATOM 1367 O O . ALA A 1 179 ? -2.848 0.573 -2.381 1 97.88 179 ALA A O 1
ATOM 1368 N N . PRO A 1 180 ? -2.367 0.097 -0.245 1 96.81 180 PRO A N 1
ATOM 1369 C CA . PRO A 1 180 ? -2.941 -1.239 -0.42 1 96.81 180 PRO A CA 1
ATOM 1370 C C . PRO A 1 180 ? -4.418 -1.199 -0.814 1 96.81 180 PRO A C 1
ATOM 1372 O O . PRO A 1 180 ? -4.832 -1.906 -1.736 1 96.81 180 PRO A O 1
ATOM 1375 N N . ALA A 1 181 ? -5.18 -0.37 -0.162 1 96.19 181 ALA A N 1
ATOM 1376 C CA . ALA A 1 181 ? -6.605 -0.279 -0.48 1 96.19 181 ALA A CA 1
ATOM 1377 C C . ALA A 1 181 ? -6.816 0.277 -1.886 1 96.19 181 ALA A C 1
ATOM 1379 O O . ALA A 1 181 ? -7.727 -0.152 -2.598 1 96.19 181 ALA A O 1
ATOM 1380 N N . GLU A 1 182 ? -5.996 1.265 -2.209 1 97.62 182 GLU A N 1
ATOM 1381 C CA . GLU A 1 182 ? -6.066 1.796 -3.566 1 97.62 182 GLU A CA 1
ATOM 1382 C C . GLU A 1 182 ? -5.785 0.708 -4.602 1 97.62 182 GLU A C 1
ATOM 1384 O O . GLU A 1 182 ? -6.504 0.586 -5.594 1 97.62 182 GLU A O 1
ATOM 1389 N N . THR A 1 183 ? -4.77 -0.066 -4.371 1 96.94 183 THR A N 1
ATOM 1390 C CA . THR A 1 183 ? -4.391 -1.146 -5.277 1 96.94 183 THR A CA 1
ATOM 1391 C C . THR A 1 183 ? -5.5 -2.193 -5.359 1 96.94 183 THR A C 1
ATOM 1393 O O . THR A 1 183 ? -5.918 -2.576 -6.453 1 96.94 183 THR A O 1
ATOM 1396 N N . ALA A 1 184 ? -6.023 -2.592 -4.246 1 93.81 184 ALA A N 1
ATOM 1397 C CA . ALA A 1 184 ? -7.023 -3.656 -4.176 1 93.81 184 ALA A CA 1
ATOM 1398 C C . ALA A 1 184 ? -8.336 -3.217 -4.812 1 93.81 184 ALA A C 1
ATOM 1400 O O . ALA A 1 184 ? -9.039 -4.023 -5.43 1 93.81 184 ALA A O 1
ATOM 1401 N N . SER A 1 185 ? -8.727 -1.938 -4.723 1 93.19 185 SER A N 1
ATOM 1402 C CA . SER A 1 185 ? -10.047 -1.468 -5.109 1 93.19 185 SER A CA 1
ATOM 1403 C C . SER A 1 185 ? -10.008 -0.738 -6.445 1 93.19 185 SER A C 1
ATOM 1405 O O . SER A 1 185 ? -11.055 -0.479 -7.051 1 93.19 185 SER A O 1
ATOM 1407 N N . TYR A 1 186 ? -8.82 -0.278 -6.902 1 93.38 186 TYR A N 1
ATOM 1408 C CA . TYR A 1 186 ? -8.609 0.562 -8.078 1 93.38 186 TYR A CA 1
ATOM 1409 C C . TYR A 1 186 ? -9.188 1.955 -7.859 1 93.38 186 TYR A C 1
ATOM 1411 O O . TYR A 1 186 ? -9.398 2.701 -8.82 1 93.38 186 TYR A O 1
ATOM 1419 N N . VAL A 1 187 ? -9.484 2.264 -6.609 1 96.06 187 VAL A N 1
ATOM 1420 C CA . VAL A 1 187 ? -10.023 3.584 -6.289 1 96.06 187 VAL A CA 1
ATOM 1421 C C . VAL A 1 187 ? -8.969 4.395 -5.531 1 96.06 187 VAL A C 1
ATOM 1423 O O . VAL A 1 187 ? -8.5 3.969 -4.473 1 96.06 187 VAL A O 1
ATOM 1426 N N . ALA A 1 188 ? -8.602 5.492 -6.09 1 97.44 188 ALA A N 1
ATOM 1427 C CA . ALA A 1 188 ? -7.656 6.375 -5.418 1 97.44 188 ALA A CA 1
ATOM 1428 C C . ALA A 1 188 ? -8.336 7.164 -4.305 1 97.44 188 ALA A C 1
ATOM 1430 O O . ALA A 1 188 ? -9.469 7.625 -4.465 1 97.44 188 ALA A O 1
ATOM 1431 N N . PRO A 1 189 ? -7.629 7.355 -3.225 1 97.88 189 PRO A N 1
ATOM 1432 C CA . PRO A 1 189 ? -8.219 8.18 -2.168 1 97.88 189 PRO A CA 1
ATOM 1433 C C . PRO A 1 189 ? -8.234 9.664 -2.52 1 97.88 189 PRO A C 1
ATOM 1435 O O . PRO A 1 189 ? -7.344 10.141 -3.232 1 97.88 189 PRO A O 1
ATOM 1438 N N . ALA A 1 190 ? -9.258 10.344 -2.047 1 97.38 190 ALA A N 1
ATOM 1439 C CA . ALA A 1 190 ? -9.211 11.805 -2.029 1 97.38 190 ALA A CA 1
ATOM 1440 C C . ALA A 1 190 ? -8.273 12.312 -0.938 1 97.38 190 ALA A C 1
ATOM 1442 O O . ALA A 1 190 ? -8.359 11.875 0.213 1 97.38 190 ALA A O 1
ATOM 1443 N N . ILE A 1 191 ? -7.438 13.227 -1.268 1 97.56 191 ILE A N 1
ATOM 1444 C CA . ILE A 1 191 ? -6.43 13.711 -0.333 1 97.56 191 ILE A CA 1
ATOM 1445 C C . ILE A 1 191 ? -7.008 14.852 0.501 1 97.56 191 ILE A C 1
ATOM 1447 O O . ILE A 1 191 ? -7.516 15.836 -0.045 1 97.56 191 ILE A O 1
ATOM 1451 N N . ILE A 1 192 ? -6.941 14.656 1.835 1 97.38 192 ILE A N 1
ATOM 1452 C CA . ILE A 1 192 ? -7.266 15.695 2.807 1 97.38 192 ILE A CA 1
ATOM 1453 C C . ILE A 1 192 ? -5.977 16.266 3.395 1 97.38 192 ILE A C 1
ATOM 1455 O O . ILE A 1 192 ? -5.16 15.531 3.953 1 97.38 192 ILE A O 1
ATOM 1459 N N . GLY A 1 193 ? -5.828 17.547 3.227 1 97.44 193 GLY A N 1
ATOM 1460 C CA . GLY A 1 193 ? -4.598 18.172 3.691 1 97.44 193 GLY A CA 1
ATOM 1461 C C . GLY A 1 193 ? -3.656 18.562 2.562 1 97.44 193 GLY A C 1
ATOM 1462 O O . GLY A 1 193 ? -4.027 18.5 1.39 1 97.44 193 GLY A O 1
ATOM 1463 N N . LYS A 1 194 ? -2.367 18.969 2.924 1 96.62 194 LYS A N 1
ATOM 1464 C CA . LYS A 1 194 ? -1.391 19.406 1.931 1 96.62 194 LYS A CA 1
ATOM 1465 C C . LYS A 1 194 ? -1.045 18.281 0.963 1 96.62 194 LYS A C 1
ATOM 1467 O O . LYS A 1 194 ? -0.853 17.125 1.379 1 96.62 194 LYS A O 1
ATOM 1472 N N . PRO A 1 195 ? -1.084 18.594 -0.266 1 96.88 195 PRO A N 1
ATOM 1473 C CA . PRO A 1 195 ? -1.072 19.906 -0.906 1 96.88 195 PRO A CA 1
ATOM 1474 C C . PRO A 1 195 ? -2.471 20.391 -1.275 1 96.88 195 PRO A C 1
ATOM 1476 O O . PRO A 1 195 ? -2.615 21.453 -1.901 1 96.88 195 PRO A O 1
ATOM 1479 N N . ASN A 1 196 ? -3.49 19.609 -0.932 1 95.31 196 ASN A N 1
ATOM 1480 C CA . ASN A 1 196 ? -4.844 20 -1.307 1 95.31 196 ASN A CA 1
ATOM 1481 C C . ASN A 1 196 ? -5.324 21.203 -0.496 1 95.31 196 ASN A C 1
ATOM 1483 O O . ASN A 1 196 ? -5.613 21.078 0.695 1 95.31 196 ASN A O 1
ATOM 1487 N N . VAL A 1 197 ? -5.602 22.281 -1.184 1 91.62 197 VAL A N 1
ATOM 1488 C CA . VAL A 1 197 ? -5.887 23.562 -0.56 1 91.62 197 VAL A CA 1
ATOM 1489 C C . VAL A 1 197 ? -7.344 23.609 -0.096 1 91.62 197 VAL A C 1
ATOM 1491 O O . VAL A 1 197 ? -7.648 24.172 0.958 1 91.62 197 VAL A O 1
ATOM 1494 N N . ASP A 1 198 ? -8.164 22.922 -0.739 1 91.31 198 ASP A N 1
ATOM 1495 C CA . ASP A 1 198 ? -9.602 23.031 -0.504 1 91.31 198 ASP A CA 1
ATOM 1496 C C . ASP A 1 198 ? -9.984 22.375 0.824 1 91.31 198 ASP A C 1
ATOM 1498 O O . ASP A 1 198 ? -10.992 22.75 1.435 1 91.31 198 ASP A O 1
ATOM 1502 N N . SER A 1 199 ? -9.172 21.562 1.265 1 91 199 SER A N 1
ATOM 1503 C CA . SER A 1 199 ? -9.555 20.766 2.428 1 91 199 SER A CA 1
ATOM 1504 C C . SER A 1 199 ? -9.406 21.578 3.717 1 91 199 SER A C 1
ATOM 1506 O O . SER A 1 199 ? -9.961 21.203 4.75 1 91 199 SER A O 1
ATOM 1508 N N . PHE A 1 200 ? -8.586 22.719 3.637 1 93.62 200 PHE A N 1
ATOM 1509 C CA . PHE A 1 200 ? -8.344 23.359 4.926 1 93.62 200 PHE A CA 1
ATOM 1510 C C . PHE A 1 200 ? -8.078 24.844 4.758 1 93.62 200 PHE A C 1
ATOM 1512 O O . PHE A 1 200 ? -7.715 25.531 5.719 1 93.62 200 PHE A O 1
ATOM 1519 N N . ILE A 1 201 ? -8.312 25.422 3.629 1 95.06 201 ILE A N 1
ATOM 1520 C CA . ILE A 1 201 ? -7.996 26.812 3.332 1 95.06 201 ILE A CA 1
ATOM 1521 C C . ILE A 1 201 ? -8.789 27.734 4.254 1 95.06 201 ILE A C 1
ATOM 1523 O O . ILE A 1 201 ? -8.305 28.797 4.645 1 95.06 201 ILE A O 1
ATOM 1527 N N . ASN A 1 202 ? -9.984 27.375 4.598 1 95.56 202 ASN A N 1
ATOM 1528 C CA . ASN A 1 202 ? -10.836 28.172 5.469 1 95.56 202 ASN A CA 1
ATOM 1529 C C . ASN A 1 202 ? -10.25 28.281 6.875 1 95.56 202 ASN A C 1
ATOM 1531 O O . ASN A 1 202 ? -10.664 29.141 7.664 1 95.56 202 ASN A O 1
ATOM 1535 N N . LEU A 1 203 ? -9.289 27.375 7.246 1 96.81 203 LEU A N 1
ATOM 1536 C CA . LEU A 1 203 ? -8.648 27.422 8.555 1 96.81 203 LEU A CA 1
ATOM 1537 C C . LEU A 1 203 ? -7.52 28.438 8.57 1 96.81 203 LEU A C 1
ATOM 1539 O O . LEU A 1 203 ? -7.02 28.797 9.641 1 96.81 203 LEU A O 1
ATOM 1543 N N . ILE A 1 204 ? -7.098 28.922 7.434 1 96.06 204 ILE A N 1
ATOM 1544 C CA . ILE A 1 204 ? -5.992 29.859 7.324 1 96.06 204 ILE A CA 1
ATOM 1545 C C . ILE A 1 204 ? -6.523 31.297 7.402 1 96.06 204 ILE A C 1
ATOM 1547 O O . ILE A 1 204 ? -7.238 31.75 6.504 1 96.06 204 ILE A O 1
ATOM 1551 N N . PRO A 1 205 ? -6.062 32 8.406 1 94.62 205 PRO A N 1
ATOM 1552 C CA . PRO A 1 205 ? -6.578 33.344 8.57 1 94.62 205 PRO A CA 1
ATOM 1553 C C . PRO A 1 205 ? -6.207 34.281 7.402 1 94.62 205 PRO A C 1
ATOM 1555 O O . PRO A 1 205 ? -5.07 34.219 6.922 1 94.62 205 PRO A O 1
ATOM 1558 N N . ASN A 1 206 ? -7.211 35.031 6.867 1 93.19 206 ASN A N 1
ATOM 1559 C CA . ASN A 1 206 ? -7.027 36.062 5.863 1 93.19 206 ASN A CA 1
ATOM 1560 C C . ASN A 1 206 ? -6.406 35.5 4.586 1 93.19 206 ASN A C 1
ATOM 1562 O O . ASN A 1 206 ? -5.625 36.188 3.922 1 93.19 206 ASN A O 1
ATOM 1566 N N . HIS A 1 207 ? -6.648 34.25 4.293 1 91.12 207 HIS A N 1
ATOM 1567 C CA . HIS A 1 207 ? -6.008 33.594 3.154 1 91.12 207 HIS A CA 1
ATOM 1568 C C . HIS A 1 207 ? -6.383 34.281 1.845 1 91.12 207 HIS A C 1
ATOM 1570 O O . HIS A 1 207 ? -5.676 34.156 0.845 1 91.12 207 HIS A O 1
ATOM 1576 N N . LYS A 1 208 ? -7.469 35.125 1.737 1 92 208 LYS A N 1
ATOM 1577 C CA . LYS A 1 208 ? -7.918 35.812 0.519 1 92 208 LYS A CA 1
ATOM 1578 C C . LYS A 1 208 ? -7.152 37.094 0.288 1 92 208 LYS A C 1
ATOM 1580 O O . LYS A 1 208 ? -7.07 37.594 -0.842 1 92 208 LYS A O 1
ATOM 1585 N N . THR A 1 209 ? -6.598 37.625 1.374 1 90.44 209 THR A N 1
ATOM 1586 C CA . THR A 1 209 ? -6.016 38.938 1.277 1 90.44 209 THR A CA 1
ATOM 1587 C C . THR A 1 209 ? -4.52 38.906 1.57 1 90.44 209 THR A C 1
ATOM 1589 O O . THR A 1 209 ? -3.799 39.875 1.293 1 90.44 209 THR A O 1
ATOM 1592 N N . THR A 1 210 ? -4.168 37.844 2.123 1 90.12 210 THR A N 1
ATOM 1593 C CA . THR A 1 210 ? -2.771 37.719 2.533 1 90.12 210 THR A CA 1
ATOM 1594 C C . THR A 1 210 ? -2.062 36.625 1.726 1 90.12 210 THR A C 1
ATOM 1596 O O . THR A 1 210 ? -2.592 35.531 1.553 1 90.12 210 THR A O 1
ATOM 1599 N N . LYS A 1 211 ? -0.894 37 1.228 1 90.69 211 LYS A N 1
ATOM 1600 C CA . LYS A 1 211 ? -0.025 36 0.63 1 90.69 211 LYS A CA 1
ATOM 1601 C C . LYS A 1 211 ? 1.019 35.5 1.631 1 90.69 211 LYS A C 1
ATOM 1603 O O . LYS A 1 211 ? 1.884 36.25 2.059 1 90.69 211 LYS A O 1
ATOM 1608 N N . TYR A 1 212 ? 0.958 34.25 1.954 1 94.56 212 TYR A N 1
ATOM 1609 C CA . TYR A 1 212 ? 1.891 33.656 2.902 1 94.56 212 TYR A CA 1
ATOM 1610 C C . TYR A 1 212 ? 3.148 33.156 2.193 1 94.56 212 TYR A C 1
ATOM 1612 O O . TYR A 1 212 ? 3.133 32.938 0.984 1 94.56 212 TYR A O 1
ATOM 1620 N N . VAL A 1 213 ? 4.219 33.094 2.98 1 95.25 213 VAL A N 1
ATOM 1621 C CA . VAL A 1 213 ? 5.383 32.312 2.594 1 95.25 213 VAL A CA 1
ATOM 1622 C C . VAL A 1 213 ? 5.336 30.953 3.287 1 95.25 213 VAL A C 1
ATOM 1624 O O . VAL A 1 213 ? 5.223 30.875 4.512 1 95.25 213 VAL A O 1
ATOM 1627 N N . VAL A 1 214 ? 5.414 29.922 2.488 1 97.12 214 VAL A N 1
ATOM 1628 C CA . VAL A 1 214 ? 5.312 28.578 3.053 1 97.12 214 VAL A CA 1
ATOM 1629 C C . VAL A 1 214 ? 6.707 27.969 3.184 1 97.12 214 VAL A C 1
ATOM 1631 O O . VAL A 1 214 ? 7.465 27.922 2.211 1 97.12 214 VAL A O 1
ATOM 1634 N N . ILE A 1 215 ? 6.988 27.547 4.375 1 97.06 215 ILE A N 1
ATOM 1635 C CA . ILE A 1 215 ? 8.25 26.875 4.656 1 97.06 215 ILE A CA 1
ATOM 1636 C C . ILE A 1 215 ? 8 25.406 4.93 1 97.06 215 ILE A C 1
ATOM 1638 O O . ILE A 1 215 ? 7.27 25.047 5.859 1 97.06 215 ILE A O 1
ATOM 1642 N N . GLY A 1 216 ? 8.562 24.547 4.152 1 96.94 216 GLY A N 1
ATOM 1643 C CA . GLY A 1 216 ? 8.375 23.125 4.324 1 96.94 216 GLY A CA 1
ATOM 1644 C C . GLY A 1 216 ? 9.547 22.297 3.826 1 96.94 216 GLY A C 1
ATOM 1645 O O . GLY A 1 216 ? 10.523 22.844 3.314 1 96.94 216 GLY A O 1
ATOM 1646 N N . ASP A 1 217 ? 9.484 20.969 4.074 1 95.56 217 ASP A N 1
ATOM 1647 C CA . ASP A 1 217 ? 10.586 20.078 3.695 1 95.56 217 ASP A CA 1
ATOM 1648 C C . ASP A 1 217 ? 10.164 19.125 2.582 1 95.56 217 ASP A C 1
ATOM 1650 O O . ASP A 1 217 ? 10.961 18.297 2.135 1 95.56 217 ASP A O 1
ATOM 1654 N N . ASN A 1 218 ? 8.992 19.234 2.174 1 96.19 218 ASN A N 1
ATOM 1655 C CA . ASN A 1 218 ? 8.453 18.297 1.19 1 96.19 218 ASN A CA 1
ATOM 1656 C C . ASN A 1 218 ? 7.91 19.031 -0.034 1 96.19 218 ASN A C 1
ATOM 1658 O O . ASN A 1 218 ? 6.934 19.781 0.064 1 96.19 218 ASN A O 1
ATOM 1662 N N . THR A 1 219 ? 8.477 18.766 -1.193 1 96.81 219 THR A N 1
ATOM 1663 C CA . THR A 1 219 ? 8.102 19.469 -2.416 1 96.81 219 THR A CA 1
ATOM 1664 C C . THR A 1 219 ? 6.703 19.047 -2.871 1 96.81 219 THR A C 1
ATOM 1666 O O . THR A 1 219 ? 5.992 19.828 -3.508 1 96.81 219 THR A O 1
ATOM 1669 N N . GLU A 1 220 ? 6.281 17.891 -2.494 1 95.5 220 GLU A N 1
ATOM 1670 C CA . GLU A 1 220 ? 5.023 17.344 -2.988 1 95.5 220 GLU A CA 1
ATOM 1671 C C . GLU A 1 220 ? 3.852 17.75 -2.104 1 95.5 220 GLU A C 1
ATOM 1673 O O . GLU A 1 220 ? 2.691 17.609 -2.492 1 95.5 220 GLU A O 1
ATOM 1678 N N . THR A 1 221 ? 4.199 18.234 -0.879 1 96.25 221 THR A N 1
ATOM 1679 C CA . THR A 1 221 ? 3.135 18.672 0.018 1 96.25 221 THR A CA 1
ATOM 1680 C C . THR A 1 221 ? 3.232 20.172 0.298 1 96.25 221 THR A C 1
ATOM 1682 O O . THR A 1 221 ? 2.531 20.969 -0.327 1 96.25 221 THR A O 1
ATOM 1685 N N . ASP A 1 222 ? 4.262 20.594 0.931 1 97.38 222 ASP A N 1
ATOM 1686 C CA . ASP A 1 222 ? 4.395 21.984 1.364 1 97.38 222 ASP A CA 1
ATOM 1687 C C . ASP A 1 222 ? 4.555 22.922 0.169 1 97.38 222 ASP A C 1
ATOM 1689 O O . ASP A 1 222 ? 3.811 23.891 0.031 1 97.38 222 ASP A O 1
ATOM 1693 N N . ILE A 1 223 ? 5.539 22.641 -0.679 1 97.69 223 ILE A N 1
ATOM 1694 C CA . ILE A 1 223 ? 5.859 23.531 -1.789 1 97.69 223 ILE A CA 1
ATOM 1695 C C . ILE A 1 223 ? 4.73 23.5 -2.814 1 97.69 223 ILE A C 1
ATOM 1697 O O . ILE A 1 223 ? 4.316 24.547 -3.318 1 97.69 223 ILE A O 1
ATOM 1701 N N . ALA A 1 224 ? 4.238 22.328 -3.059 1 96.88 224 ALA A N 1
ATOM 1702 C CA . ALA A 1 224 ? 3.117 22.203 -3.984 1 96.88 224 ALA A CA 1
ATOM 1703 C C . ALA A 1 224 ? 1.919 23.016 -3.51 1 96.88 224 ALA A C 1
ATOM 1705 O O . ALA A 1 224 ? 1.261 23.688 -4.309 1 96.88 224 ALA A O 1
ATOM 1706 N N . PHE A 1 225 ? 1.685 22.953 -2.248 1 95.69 225 PHE A N 1
ATOM 1707 C CA . PHE A 1 225 ? 0.631 23.719 -1.603 1 95.69 225 PHE A CA 1
ATOM 1708 C C . PHE A 1 225 ? 0.825 25.219 -1.852 1 95.69 225 PHE A C 1
ATOM 1710 O O . PHE A 1 225 ? -0.102 25.906 -2.287 1 95.69 225 PHE A O 1
ATOM 1717 N N . ALA A 1 226 ? 1.898 25.703 -1.613 1 96.56 226 ALA A N 1
ATOM 1718 C CA . ALA A 1 226 ? 2.227 27.125 -1.809 1 96.56 226 ALA A CA 1
ATOM 1719 C C . ALA A 1 226 ? 2.084 27.516 -3.275 1 96.56 226 ALA A C 1
ATOM 1721 O O . ALA A 1 226 ? 1.457 28.531 -3.59 1 96.56 226 ALA A O 1
ATOM 1722 N N . ASN A 1 227 ? 2.609 26.703 -4.156 1 96.5 227 ASN A N 1
ATOM 1723 C CA . ASN A 1 227 ? 2.607 27 -5.586 1 96.5 227 ASN A CA 1
ATOM 1724 C C . ASN A 1 227 ? 1.19 27.031 -6.148 1 96.5 227 ASN A C 1
ATOM 1726 O O . ASN A 1 227 ? 0.881 27.859 -7.016 1 96.5 227 ASN A O 1
ATOM 1730 N N . LYS A 1 228 ? 0.381 26.172 -5.656 1 95.12 228 LYS A N 1
ATOM 1731 C CA . LYS A 1 228 ? -1.01 26.141 -6.102 1 95.12 228 LYS A CA 1
ATOM 1732 C C . LYS A 1 228 ? -1.724 27.453 -5.777 1 95.12 228 LYS A C 1
ATOM 1734 O O . LYS A 1 228 ? -2.646 27.844 -6.492 1 95.12 228 LYS A O 1
ATOM 1739 N N . LEU A 1 229 ? -1.306 28.094 -4.75 1 95.44 229 LEU A N 1
ATOM 1740 C CA . LEU A 1 229 ? -1.939 29.328 -4.316 1 95.44 229 LEU A CA 1
ATOM 1741 C C . LEU A 1 229 ? -1.181 30.547 -4.844 1 95.44 229 LEU A C 1
ATOM 1743 O O . LEU A 1 229 ? -1.563 31.688 -4.578 1 95.44 229 LEU A O 1
ATOM 1747 N N . GLY A 1 230 ? -0.102 30.25 -5.543 1 95.12 230 GLY A N 1
ATOM 1748 C CA . GLY A 1 230 ? 0.729 31.344 -6.035 1 95.12 230 GLY A CA 1
ATOM 1749 C C . GLY A 1 230 ? 1.523 32.031 -4.941 1 95.12 230 GLY A C 1
ATOM 1750 O O . GLY A 1 230 ? 1.856 33.219 -5.059 1 95.12 230 GLY A O 1
ATOM 1751 N N . TRP A 1 231 ? 1.704 31.391 -3.83 1 95.81 231 TRP A N 1
ATOM 1752 C CA . TRP A 1 231 ? 2.475 31.922 -2.715 1 95.81 231 TRP A CA 1
ATOM 1753 C C . TRP A 1 231 ? 3.947 31.547 -2.838 1 95.81 231 TRP A C 1
ATOM 1755 O O . TRP A 1 231 ? 4.293 30.578 -3.52 1 95.81 231 TRP A O 1
ATOM 1765 N N . LYS A 1 232 ? 4.816 32.312 -2.246 1 95.31 232 LYS A N 1
ATOM 1766 C CA . LYS A 1 232 ? 6.234 31.969 -2.182 1 95.31 232 LYS A CA 1
ATOM 1767 C C . LYS A 1 232 ? 6.469 30.781 -1.243 1 95.31 232 LYS A C 1
ATOM 1769 O O . LYS A 1 232 ? 5.703 30.562 -0.302 1 95.31 232 LYS A O 1
ATOM 1774 N N . SER A 1 233 ? 7.492 30.016 -1.567 1 96.56 233 SER A N 1
ATOM 1775 C CA . SER A 1 233 ? 7.789 28.828 -0.777 1 96.56 233 SER A CA 1
ATOM 1776 C C . SER A 1 233 ? 9.289 28.688 -0.526 1 96.56 233 SER A C 1
ATOM 1778 O O . SER A 1 233 ? 10.102 29.109 -1.354 1 96.56 233 SER A O 1
ATOM 1780 N N . VAL A 1 234 ? 9.594 28.203 0.604 1 96.62 234 VAL A N 1
ATOM 1781 C CA . VAL A 1 234 ? 10.969 27.891 0.985 1 96.62 234 VAL A CA 1
ATOM 1782 C C . VAL A 1 234 ? 11.086 26.406 1.318 1 96.62 234 VAL A C 1
ATOM 1784 O O . VAL A 1 234 ? 10.398 25.906 2.213 1 96.62 234 VAL A O 1
ATOM 1787 N N . LEU A 1 235 ? 11.953 25.734 0.62 1 97.25 235 LEU A N 1
ATOM 1788 C CA . LEU A 1 235 ? 12.266 24.344 0.914 1 97.25 235 LEU A CA 1
ATOM 1789 C C . LEU A 1 235 ? 13.469 24.234 1.852 1 97.25 235 LEU A C 1
ATOM 1791 O O . LEU A 1 235 ? 14.516 24.828 1.592 1 97.25 235 LEU A O 1
ATOM 1795 N N . VAL A 1 236 ? 13.289 23.562 2.922 1 95.75 236 VAL A N 1
ATOM 1796 C CA . VAL A 1 236 ? 14.414 23.25 3.789 1 95.75 236 VAL A CA 1
ATOM 1797 C C . VAL A 1 236 ? 14.836 21.797 3.586 1 95.75 236 VAL A C 1
ATOM 1799 O O . VAL A 1 236 ? 13.992 20.906 3.422 1 95.75 236 VAL A O 1
ATOM 1802 N N . TYR A 1 237 ? 16.125 21.469 3.598 1 92.88 237 TYR A N 1
ATOM 1803 C CA . TYR A 1 237 ? 16.625 20.125 3.316 1 92.88 237 TYR A CA 1
ATOM 1804 C C . TYR A 1 237 ? 16.844 19.344 4.605 1 92.88 237 TYR A C 1
ATOM 1806 O O . TYR A 1 237 ? 17.547 18.328 4.617 1 92.88 237 TYR A O 1
ATOM 1814 N N . SER A 1 238 ? 16.219 19.703 5.617 1 86.25 238 SER A N 1
ATOM 1815 C CA . SER A 1 238 ? 16.375 19.062 6.914 1 86.25 238 SER A CA 1
ATOM 1816 C C . SER A 1 238 ? 15.422 17.891 7.07 1 86.25 238 SER A C 1
ATOM 1818 O O . SER A 1 238 ? 15.477 17.156 8.062 1 86.25 238 SER A O 1
ATOM 1820 N N . GLY A 1 239 ? 14.539 17.641 6.094 1 85.69 239 GLY A N 1
ATOM 1821 C CA . GLY A 1 239 ? 13.492 16.641 6.262 1 85.69 239 GLY A CA 1
ATOM 1822 C C . GLY A 1 239 ? 13.453 15.625 5.129 1 85.69 239 GLY A C 1
ATOM 1823 O O . GLY A 1 239 ? 14.469 15 4.805 1 85.69 239 GLY A O 1
ATOM 1824 N N . VAL A 1 240 ? 12.406 15.523 4.453 1 84.81 240 VAL A N 1
ATOM 1825 C CA . VAL A 1 240 ? 12.07 14.438 3.537 1 84.81 240 VAL A CA 1
ATOM 1826 C C . VAL A 1 240 ? 12.844 14.602 2.232 1 84.81 240 VAL A C 1
ATOM 1828 O O . VAL A 1 240 ? 13.383 13.633 1.699 1 84.81 240 VAL A O 1
ATOM 1831 N N . THR A 1 241 ? 12.938 15.844 1.698 1 87.94 241 THR A N 1
ATOM 1832 C CA . THR A 1 241 ? 13.531 16.094 0.39 1 87.94 241 THR A CA 1
ATOM 1833 C C . THR A 1 241 ? 15.047 16.234 0.506 1 87.94 241 THR A C 1
ATOM 1835 O O . THR A 1 241 ? 15.539 16.906 1.411 1 87.94 241 THR A O 1
ATOM 1838 N N . SER A 1 242 ? 15.672 15.523 -0.338 1 86.12 242 SER A N 1
ATOM 1839 C CA . SER A 1 242 ? 17.125 15.68 -0.426 1 86.12 242 SER A CA 1
ATOM 1840 C C . SER A 1 242 ? 17.516 16.516 -1.636 1 86.12 242 SER A C 1
ATOM 1842 O O . SER A 1 242 ? 16.734 16.656 -2.584 1 86.12 242 SER A O 1
ATOM 1844 N N . LYS A 1 243 ? 18.734 17.062 -1.593 1 90.38 243 LYS A N 1
ATOM 1845 C CA . LYS A 1 243 ? 19.234 17.906 -2.68 1 90.38 243 LYS A CA 1
ATOM 1846 C C . LYS A 1 243 ? 19.375 17.109 -3.973 1 90.38 243 LYS A C 1
ATOM 1848 O O . LYS A 1 243 ? 19.281 17.656 -5.066 1 90.38 243 LYS A O 1
ATOM 1853 N N . SER A 1 244 ? 19.5 15.828 -3.803 1 87.44 244 SER A N 1
ATOM 1854 C CA . SER A 1 244 ? 19.719 14.977 -4.965 1 87.44 244 SER A CA 1
ATOM 1855 C C . SER A 1 244 ? 18.391 14.531 -5.578 1 87.44 244 SER A C 1
ATOM 1857 O O . SER A 1 244 ? 18.375 13.938 -6.66 1 87.44 244 SER A O 1
ATOM 1859 N N . ASP A 1 245 ? 17.328 14.898 -4.914 1 88.31 245 ASP A N 1
ATOM 1860 C CA . ASP A 1 245 ? 16.031 14.453 -5.41 1 88.31 245 ASP A CA 1
ATOM 1861 C C . ASP A 1 245 ? 15.617 15.258 -6.648 1 88.31 245 ASP A C 1
ATOM 1863 O O . ASP A 1 245 ? 15.875 16.453 -6.73 1 88.31 245 ASP A O 1
ATOM 1867 N N . SER A 1 246 ? 14.977 14.531 -7.527 1 85.12 246 SER A N 1
ATOM 1868 C CA . SER A 1 246 ? 14.359 15.227 -8.648 1 85.12 246 SER A CA 1
ATOM 1869 C C . SER A 1 246 ? 13.055 15.898 -8.227 1 85.12 246 SER A C 1
ATOM 1871 O O . SER A 1 246 ? 12.227 15.289 -7.543 1 85.12 246 SER A O 1
ATOM 1873 N N . VAL A 1 247 ? 12.969 17.156 -8.641 1 90.19 247 VAL A N 1
ATOM 1874 C CA . VAL A 1 247 ? 11.781 17.922 -8.281 1 90.19 247 VAL A CA 1
ATOM 1875 C C . VAL A 1 247 ? 11.008 18.312 -9.539 1 90.19 247 VAL A C 1
ATOM 1877 O O . VAL A 1 247 ? 11.594 18.844 -10.492 1 90.19 247 VAL A O 1
ATOM 1880 N N . LYS A 1 248 ? 9.75 18 -9.523 1 89.44 248 LYS A N 1
ATOM 1881 C CA . LYS A 1 248 ? 8.891 18.422 -10.625 1 89.44 248 LYS A CA 1
ATOM 1882 C C . LYS A 1 248 ? 8.875 19.938 -10.766 1 89.44 248 LYS A C 1
ATOM 1884 O O . LYS A 1 248 ? 8.953 20.656 -9.766 1 89.44 248 LYS A O 1
ATOM 1889 N N . GLU A 1 249 ? 8.672 20.359 -11.953 1 91.19 249 GLU A N 1
ATOM 1890 C CA . GLU A 1 249 ? 8.68 21.797 -12.219 1 91.19 249 GLU A CA 1
ATOM 1891 C C . GLU A 1 249 ? 7.609 22.516 -11.406 1 91.19 249 GLU A C 1
ATOM 1893 O O . GLU A 1 249 ? 7.875 23.562 -10.828 1 91.19 249 GLU A O 1
ATOM 1898 N N . GLU A 1 250 ? 6.473 21.969 -11.32 1 93.75 250 GLU A N 1
ATOM 1899 C CA . GLU A 1 250 ? 5.352 22.594 -10.633 1 93.75 250 GLU A CA 1
ATOM 1900 C C . GLU A 1 250 ? 5.562 22.594 -9.117 1 93.75 250 GLU A C 1
ATOM 1902 O O . GLU A 1 250 ? 4.859 23.297 -8.391 1 93.75 250 GLU A O 1
ATOM 1907 N N . ASN A 1 251 ? 6.59 21.906 -8.648 1 96.25 251 ASN A N 1
ATOM 1908 C CA . ASN A 1 251 ? 6.859 21.797 -7.223 1 96.25 251 ASN A CA 1
ATOM 1909 C C . ASN A 1 251 ? 8.195 22.438 -6.855 1 96.25 251 ASN A C 1
ATOM 1911 O O . ASN A 1 251 ? 8.781 22.109 -5.82 1 96.25 251 ASN A O 1
ATOM 1915 N N . LYS A 1 252 ? 8.672 23.297 -7.727 1 96.81 252 LYS A N 1
ATOM 1916 C CA . LYS A 1 252 ? 9.922 23.984 -7.422 1 96.81 252 LYS A CA 1
ATOM 1917 C C . LYS A 1 252 ? 9.695 25.094 -6.387 1 96.81 252 LYS A C 1
ATOM 1919 O O . LYS A 1 252 ? 8.758 25.875 -6.508 1 96.81 252 LYS A O 1
ATOM 1924 N N . PRO A 1 253 ? 10.586 25.109 -5.402 1 97.19 253 PRO A N 1
ATOM 1925 C CA . PRO A 1 253 ? 10.445 26.156 -4.398 1 97.19 253 PRO A CA 1
ATOM 1926 C C . PRO A 1 253 ? 10.977 27.516 -4.879 1 97.19 253 PRO A C 1
ATOM 1928 O O . PRO A 1 253 ? 11.773 27.562 -5.82 1 97.19 253 PRO A O 1
ATOM 1931 N N . THR A 1 254 ? 10.477 28.625 -4.277 1 95.38 254 THR A N 1
ATOM 1932 C CA . THR A 1 254 ? 11.031 29.953 -4.52 1 95.38 254 THR A CA 1
ATOM 1933 C C . THR A 1 254 ? 12.477 30.016 -4.055 1 95.38 254 THR A C 1
ATOM 1935 O O . THR A 1 254 ? 13.32 30.625 -4.719 1 95.38 254 THR A O 1
ATOM 1938 N N . LEU A 1 255 ? 12.734 29.438 -2.953 1 94.75 255 LEU A N 1
ATOM 1939 C CA . LEU A 1 255 ? 14.055 29.391 -2.326 1 94.75 255 LEU A CA 1
ATOM 1940 C C . LEU A 1 255 ? 14.289 28.047 -1.655 1 94.75 255 LEU A C 1
ATOM 1942 O O . LEU A 1 255 ? 13.352 27.438 -1.143 1 94.75 255 LEU A O 1
ATOM 1946 N N . ALA A 1 256 ? 15.484 27.578 -1.676 1 95.69 256 ALA A N 1
ATOM 1947 C CA . ALA A 1 256 ? 15.875 26.359 -0.956 1 95.69 256 ALA A CA 1
ATOM 1948 C C . ALA A 1 256 ? 17.062 26.625 -0.035 1 95.69 256 ALA A C 1
ATOM 1950 O O . ALA A 1 256 ? 18 27.344 -0.408 1 95.69 256 ALA A O 1
ATOM 1951 N N . VAL A 1 257 ? 16.969 26.188 1.151 1 94.5 257 VAL A N 1
ATOM 1952 C CA . VAL A 1 257 ? 18.031 26.375 2.133 1 94.5 257 VAL A CA 1
ATOM 1953 C C . VAL A 1 257 ? 18.312 25.062 2.85 1 94.5 257 VAL A C 1
ATOM 1955 O O . VAL A 1 257 ? 17.469 24.156 2.85 1 94.5 257 VAL A O 1
ATOM 1958 N N . ASP A 1 258 ? 19.438 24.922 3.514 1 91.94 258 ASP A N 1
ATOM 1959 C CA . ASP A 1 258 ? 19.812 23.688 4.195 1 91.94 258 ASP A CA 1
ATOM 1960 C C . ASP A 1 258 ? 19 23.5 5.48 1 91.94 258 ASP A C 1
ATOM 1962 O O . ASP A 1 258 ? 18.641 22.375 5.844 1 91.94 258 ASP A O 1
ATOM 1966 N N . ASN A 1 259 ? 18.797 24.609 6.164 1 88.5 259 ASN A N 1
ATOM 1967 C CA . ASN A 1 259 ? 18.047 24.609 7.418 1 88.5 259 ASN A CA 1
ATOM 1968 C C . ASN A 1 259 ? 17.531 26 7.766 1 88.5 259 ASN A C 1
ATOM 1970 O O . ASN A 1 259 ? 17.781 26.953 7.027 1 88.5 259 ASN A O 1
ATOM 1974 N N . LEU A 1 260 ? 16.812 26.078 8.898 1 92.25 260 LEU A N 1
ATOM 1975 C CA . LEU A 1 260 ? 16.141 27.328 9.289 1 92.25 260 LEU A CA 1
ATOM 1976 C C . LEU A 1 260 ? 17.156 28.375 9.711 1 92.25 260 LEU A C 1
ATOM 1978 O O . LEU A 1 260 ? 16.906 29.578 9.586 1 92.25 260 LEU A O 1
ATOM 1982 N N . SER A 1 261 ? 18.328 27.938 10.156 1 87.38 261 SER A N 1
ATOM 1983 C CA . SER A 1 261 ? 19.375 28.891 10.531 1 87.38 261 SER A CA 1
ATOM 1984 C C . SER A 1 261 ? 19.812 29.734 9.336 1 87.38 261 SER A C 1
ATOM 1986 O O . SER A 1 261 ? 20.016 30.938 9.461 1 87.38 261 SER A O 1
ATOM 1988 N N . GLU A 1 262 ? 19.891 29.094 8.266 1 88.25 262 GLU A N 1
ATOM 1989 C CA . GLU A 1 262 ? 20.266 29.797 7.031 1 88.25 262 GLU A CA 1
ATOM 1990 C C . GLU A 1 262 ? 19.172 30.734 6.578 1 88.25 262 GLU A C 1
ATOM 1992 O O . GLU A 1 262 ? 19.453 31.781 5.973 1 88.25 262 GLU A O 1
ATOM 1997 N N . LEU A 1 263 ? 17.969 30.391 6.859 1 89.19 263 LEU A N 1
ATOM 1998 C CA . LEU A 1 263 ? 16.828 31.156 6.383 1 89.19 263 LEU A CA 1
ATOM 1999 C C . LEU A 1 263 ? 16.703 32.469 7.133 1 89.19 263 LEU A C 1
ATOM 2001 O O . LEU A 1 263 ? 16.25 33.469 6.574 1 89.19 263 LEU A O 1
ATOM 2005 N N . THR A 1 264 ? 17.125 32.531 8.328 1 83.5 264 THR A N 1
ATOM 2006 C CA . THR A 1 264 ? 17.031 33.719 9.141 1 83.5 264 THR A CA 1
ATOM 2007 C C . THR A 1 264 ? 17.719 34.906 8.453 1 83.5 264 THR A C 1
ATOM 2009 O O . THR A 1 264 ? 17.219 36.031 8.484 1 83.5 264 THR A O 1
ATOM 2012 N N . THR A 1 265 ? 18.75 34.562 7.758 1 79.88 265 THR A N 1
ATOM 2013 C CA . THR A 1 265 ? 19.547 35.625 7.125 1 79.88 265 THR A CA 1
ATOM 2014 C C . THR A 1 265 ? 18.969 35.969 5.754 1 79.88 265 THR A C 1
ATOM 2016 O O . THR A 1 265 ? 19.266 37.031 5.207 1 79.88 265 THR A O 1
ATOM 2019 N N . LYS A 1 266 ? 18.141 35.156 5.25 1 80.69 266 LYS A N 1
ATOM 2020 C CA . LYS A 1 266 ? 17.656 35.312 3.883 1 80.69 266 LYS A CA 1
ATOM 2021 C C . LYS A 1 266 ? 16.188 35.75 3.869 1 80.69 266 LYS A C 1
ATOM 2023 O O . LYS A 1 266 ? 15.633 36.031 2.807 1 80.69 266 LYS A O 1
ATOM 2028 N N . LEU A 1 267 ? 15.57 35.719 4.953 1 77.12 267 LEU A N 1
ATOM 2029 C CA . LEU A 1 267 ? 14.133 35.969 5.047 1 77.12 267 LEU A CA 1
ATOM 2030 C C . LEU A 1 267 ? 13.773 37.344 4.473 1 77.12 267 LEU A C 1
ATOM 2032 O O . LEU A 1 267 ? 12.711 37.5 3.881 1 77.12 267 LEU A O 1
ATOM 2036 N N . ALA A 1 268 ? 14.711 38.312 4.605 1 72.94 268 ALA A N 1
ATOM 2037 C CA . ALA A 1 268 ? 14.477 39.688 4.16 1 72.94 268 ALA A CA 1
ATOM 2038 C C . ALA A 1 268 ? 14.32 39.75 2.643 1 72.94 268 ALA A C 1
ATOM 2040 O O . ALA A 1 268 ? 13.75 40.688 2.109 1 72.94 268 ALA A O 1
ATOM 2041 N N . THR A 1 269 ? 14.758 38.656 1.989 1 70.5 269 THR A N 1
ATOM 2042 C CA . THR A 1 269 ? 14.719 38.656 0.531 1 70.5 269 THR A CA 1
ATOM 2043 C C . THR A 1 269 ? 13.391 38.094 0.032 1 70.5 269 THR A C 1
ATOM 2045 O O . THR A 1 269 ? 13.109 38.125 -1.168 1 70.5 269 THR A O 1
ATOM 2048 N N . LEU A 1 270 ? 12.648 37.625 0.894 1 74.19 270 LEU A N 1
ATOM 2049 C CA . LEU A 1 270 ? 11.391 36.969 0.501 1 74.19 270 LEU A CA 1
ATOM 2050 C C . LEU A 1 270 ? 10.219 37.938 0.657 1 74.19 270 LEU A C 1
ATOM 2052 O O . LEU A 1 270 ? 10.219 38.781 1.562 1 74.19 270 LEU A O 1
ATOM 2056 N N . MET B 1 1 ? -6.402 -31.891 -29.359 1 53.81 1 MET B N 1
ATOM 2057 C CA . MET B 1 1 ? -6.914 -31.141 -28.219 1 53.81 1 MET B CA 1
ATOM 2058 C C . MET B 1 1 ? -5.773 -30.531 -27.406 1 53.81 1 MET B C 1
ATOM 2060 O O . MET B 1 1 ? -4.715 -31.141 -27.266 1 53.81 1 MET B O 1
ATOM 2064 N N . SER B 1 2 ? -5.828 -29.219 -27.109 1 69.12 2 SER B N 1
ATOM 2065 C CA . SER B 1 2 ? -4.707 -28.406 -26.641 1 69.12 2 SER B CA 1
ATOM 2066 C C . SER B 1 2 ? -4.402 -28.672 -25.172 1 69.12 2 SER B C 1
ATOM 2068 O O . SER B 1 2 ? -5.285 -29.062 -24.406 1 69.12 2 SER B O 1
ATOM 2070 N N . ASP B 1 3 ? -3.166 -28.859 -24.812 1 89.31 3 ASP B N 1
ATOM 2071 C CA . ASP B 1 3 ? -2.711 -28.891 -23.422 1 89.31 3 ASP B CA 1
ATOM 2072 C C . ASP B 1 3 ? -3.223 -27.672 -22.656 1 89.31 3 ASP B C 1
ATOM 2074 O O . ASP B 1 3 ? -3.51 -26.625 -23.25 1 89.31 3 ASP B O 1
ATOM 2078 N N . LEU B 1 4 ? -3.58 -27.953 -21.391 1 95.56 4 LEU B N 1
ATOM 2079 C CA . LEU B 1 4 ? -4.25 -26.906 -20.625 1 95.56 4 LEU B CA 1
ATOM 2080 C C . LEU B 1 4 ? -3.381 -26.438 -19.453 1 95.56 4 LEU B C 1
ATOM 2082 O O . LEU B 1 4 ? -2.721 -27.25 -18.812 1 95.56 4 LEU B O 1
ATOM 2086 N N . ILE B 1 5 ? -3.35 -25.156 -19.266 1 97.06 5 ILE B N 1
ATOM 2087 C CA . ILE B 1 5 ? -2.881 -24.562 -18.016 1 97.06 5 ILE B CA 1
ATOM 2088 C C . ILE B 1 5 ? -4.07 -24.016 -17.234 1 97.06 5 ILE B C 1
ATOM 2090 O O . ILE B 1 5 ? -4.879 -23.25 -17.75 1 97.06 5 ILE B O 1
ATOM 2094 N N . ILE B 1 6 ? -4.188 -24.453 -16.016 1 97.38 6 ILE B N 1
ATOM 2095 C CA . ILE B 1 6 ? -5.352 -24.109 -15.211 1 97.38 6 ILE B CA 1
ATOM 2096 C C . ILE B 1 6 ? -4.898 -23.438 -13.914 1 97.38 6 ILE B C 1
ATOM 2098 O O . ILE B 1 6 ? -4.055 -23.984 -13.195 1 97.38 6 ILE B O 1
ATOM 2102 N N . ASP B 1 7 ? -5.426 -22.297 -13.656 1 97.38 7 ASP B N 1
ATOM 2103 C CA . ASP B 1 7 ? -5.215 -21.656 -12.359 1 97.38 7 ASP B CA 1
ATOM 2104 C C . ASP B 1 7 ? -5.887 -22.469 -11.242 1 97.38 7 ASP B C 1
ATOM 2106 O O . ASP B 1 7 ? -6.758 -23.297 -11.508 1 97.38 7 ASP B O 1
ATOM 2110 N N . ILE B 1 8 ? -5.453 -22.188 -10.016 1 95.94 8 ILE B N 1
ATOM 2111 C CA . ILE B 1 8 ? -5.988 -22.953 -8.898 1 95.94 8 ILE B CA 1
ATOM 2112 C C . ILE B 1 8 ? -7 -22.109 -8.125 1 95.94 8 ILE B C 1
ATOM 2114 O O . ILE B 1 8 ? -8.203 -22.344 -8.195 1 95.94 8 ILE B O 1
ATOM 2118 N N . GLN B 1 9 ? -6.504 -21.047 -7.531 1 92 9 GLN B N 1
ATOM 2119 C CA . GLN B 1 9 ? -7.395 -20.188 -6.762 1 92 9 GLN B CA 1
ATOM 2120 C C . GLN B 1 9 ? -8.352 -19.422 -7.672 1 92 9 GLN B C 1
ATOM 2122 O O . GLN B 1 9 ? -7.926 -18.812 -8.648 1 92 9 GLN B O 1
ATOM 2127 N N . GLY B 1 10 ? -9.633 -19.531 -7.367 1 92.75 10 GLY B N 1
ATOM 2128 C CA . GLY B 1 10 ? -10.656 -18.875 -8.164 1 92.75 10 GLY B CA 1
ATOM 2129 C C . GLY B 1 10 ? -11.172 -19.734 -9.305 1 92.75 10 GLY B C 1
ATOM 2130 O O . GLY B 1 10 ? -12.164 -19.375 -9.945 1 92.75 10 GLY B O 1
ATOM 2131 N N . VAL B 1 11 ? -10.453 -20.828 -9.555 1 95.44 11 VAL B N 1
ATOM 2132 C CA . VAL B 1 11 ? -10.852 -21.734 -10.633 1 95.44 11 VAL B CA 1
ATOM 2133 C C . VAL B 1 11 ? -11.18 -23.109 -10.062 1 95.44 11 VAL B C 1
ATOM 2135 O O . VAL B 1 11 ? -12.258 -23.656 -10.32 1 95.44 11 VAL B O 1
ATOM 2138 N N . ILE B 1 12 ? -10.289 -23.641 -9.273 1 95.25 12 ILE B N 1
ATOM 2139 C CA . ILE B 1 12 ? -10.484 -24.938 -8.641 1 95.25 12 ILE B CA 1
ATOM 2140 C C . ILE B 1 12 ? -11.008 -24.734 -7.215 1 95.25 12 ILE B C 1
ATOM 2142 O O . ILE B 1 12 ? -11.93 -25.438 -6.785 1 95.25 12 ILE B O 1
ATOM 2146 N N . PHE B 1 13 ? -10.414 -23.734 -6.551 1 92.44 13 PHE B N 1
ATOM 2147 C CA . PHE B 1 13 ? -10.805 -23.469 -5.172 1 92.44 13 PHE B CA 1
ATOM 2148 C C . PHE B 1 13 ? -11.234 -22.016 -5.012 1 92.44 13 PHE B C 1
ATOM 2150 O O . PHE B 1 13 ? -10.734 -21.125 -5.719 1 92.44 13 PHE B O 1
ATOM 2157 N N . ASN B 1 14 ? -12.07 -21.719 -4.152 1 89.06 14 ASN B N 1
ATOM 2158 C CA . ASN B 1 14 ? -12.359 -20.422 -3.543 1 89.06 14 ASN B CA 1
ATOM 2159 C C . ASN B 1 14 ? -12.055 -20.422 -2.047 1 89.06 14 ASN B C 1
ATOM 2161 O O . ASN B 1 14 ? -12.867 -20.875 -1.244 1 89.06 14 ASN B O 1
ATOM 2165 N N . GLY B 1 15 ? -10.945 -19.766 -1.751 1 83.06 15 GLY B N 1
ATOM 2166 C CA . GLY B 1 15 ? -10.445 -20.047 -0.413 1 83.06 15 GLY B CA 1
ATOM 2167 C C . GLY B 1 15 ? -10.156 -21.516 -0.177 1 83.06 15 GLY B C 1
ATOM 2168 O O . GLY B 1 15 ? -9.422 -22.141 -0.944 1 83.06 15 GLY B O 1
ATOM 2169 N N . ASP B 1 16 ? -10.836 -22.062 0.837 1 84 16 ASP B N 1
ATOM 2170 C CA . ASP B 1 16 ? -10.617 -23.453 1.172 1 84 16 ASP B CA 1
ATOM 2171 C C . ASP B 1 16 ? -11.711 -24.344 0.578 1 84 16 ASP B C 1
ATOM 2173 O O . ASP B 1 16 ? -11.648 -25.578 0.679 1 84 16 ASP B O 1
ATOM 2177 N N . GLU B 1 17 ? -12.539 -23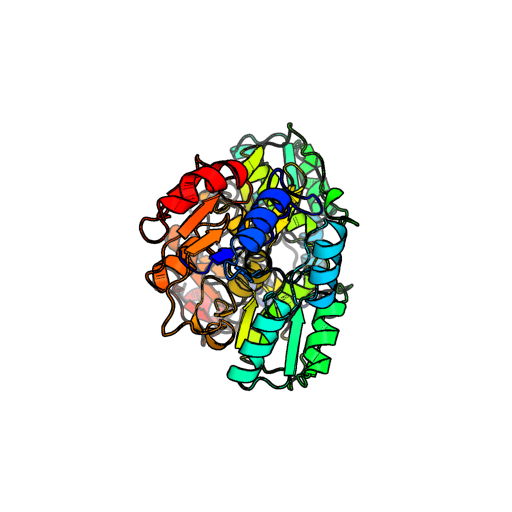.75 -0.131 1 88.25 17 G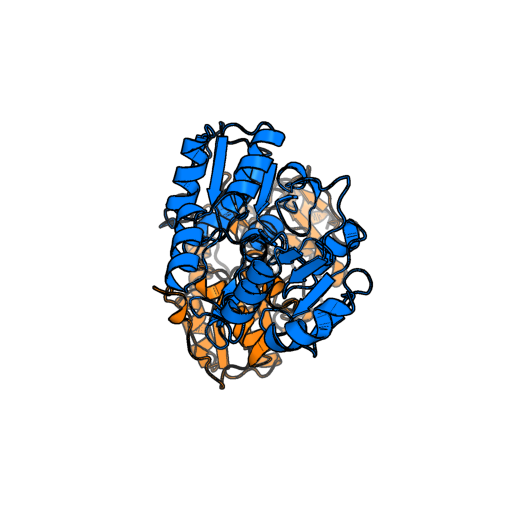LU B N 1
ATOM 2178 C CA . GLU B 1 17 ? -13.68 -24.5 -0.647 1 88.25 17 GLU B CA 1
ATOM 2179 C C . GLU B 1 17 ? -13.484 -24.875 -2.111 1 88.25 17 GLU B C 1
ATOM 2181 O O . GLU B 1 17 ? -13.055 -24.047 -2.92 1 88.25 17 GLU B O 1
ATOM 2186 N N . LEU B 1 18 ? -13.797 -26.141 -2.404 1 93.06 18 LEU B N 1
ATOM 2187 C CA . LEU B 1 18 ? -13.758 -26.594 -3.787 1 93.06 18 LEU B CA 1
ATOM 2188 C C . LEU B 1 18 ? -14.891 -25.984 -4.602 1 93.06 18 LEU B C 1
ATOM 2190 O O . LEU B 1 18 ? -16.047 -25.969 -4.168 1 93.06 18 LEU B O 1
ATOM 2194 N N . ILE B 1 19 ? -14.555 -25.422 -5.711 1 92.19 19 ILE B N 1
ATOM 2195 C CA . ILE B 1 19 ? -15.562 -24.812 -6.57 1 92.19 19 ILE B CA 1
ATOM 2196 C C . ILE B 1 19 ? -16.375 -25.891 -7.273 1 92.19 19 ILE B C 1
ATOM 2198 O O . ILE B 1 19 ? -15.828 -26.891 -7.727 1 92.19 19 ILE B O 1
ATOM 2202 N N . ASN B 1 20 ? -17.594 -25.609 -7.41 1 90.81 20 ASN B N 1
ATOM 2203 C CA . ASN B 1 20 ? -18.516 -26.562 -8.023 1 90.81 20 ASN B CA 1
ATOM 2204 C C . ASN B 1 20 ? -18.109 -26.891 -9.453 1 90.81 20 ASN B C 1
ATOM 2206 O O . ASN B 1 20 ? -17.859 -25.984 -10.25 1 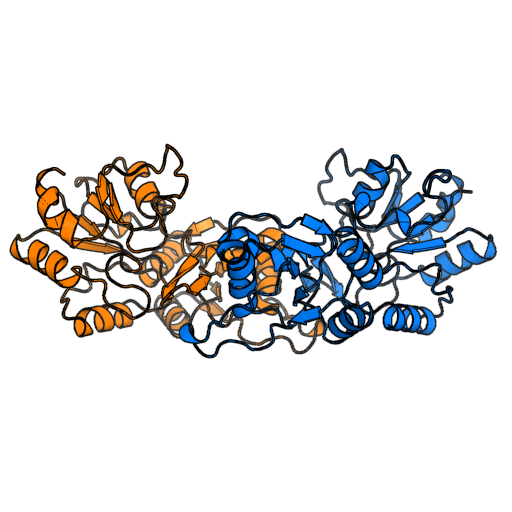90.81 20 ASN B O 1
ATOM 2210 N N . GLY B 1 21 ? -17.969 -28.25 -9.719 1 92.69 21 GLY B N 1
ATOM 2211 C CA . GLY B 1 21 ? -17.656 -28.688 -11.078 1 92.69 21 GLY B CA 1
ATOM 2212 C C . GLY B 1 21 ? -16.172 -28.812 -11.344 1 92.69 21 GLY B C 1
ATOM 2213 O O . GLY B 1 21 ? -15.766 -29.375 -12.359 1 92.69 21 GLY B O 1
ATOM 2214 N N . ALA B 1 22 ? -15.359 -28.375 -10.43 1 94.75 22 ALA B N 1
ATOM 2215 C CA . ALA B 1 22 ? -13.914 -28.359 -10.656 1 94.75 22 ALA B CA 1
ATOM 2216 C C . ALA B 1 22 ? -13.359 -29.781 -10.719 1 94.75 22 ALA B C 1
ATOM 2218 O O . ALA B 1 22 ? -12.641 -30.141 -11.656 1 94.75 22 ALA B O 1
ATOM 2219 N N . LYS B 1 23 ? -13.75 -30.547 -9.711 1 95.62 23 LYS B N 1
ATOM 2220 C CA . LYS B 1 23 ? -13.258 -31.922 -9.68 1 95.62 23 LYS B CA 1
ATOM 2221 C C . LYS B 1 23 ? -13.703 -32.688 -10.922 1 95.62 23 LYS B C 1
ATOM 2223 O O . LYS B 1 23 ? -12.898 -33.406 -11.539 1 95.62 23 LYS B O 1
ATOM 2228 N N . GLU B 1 24 ? -14.969 -32.562 -11.258 1 94.19 24 GLU B N 1
ATOM 2229 C CA . GLU B 1 24 ? -15.523 -33.25 -12.422 1 94.19 24 GLU B CA 1
ATOM 2230 C C . GLU B 1 24 ? -14.797 -32.844 -13.695 1 94.19 24 GLU B C 1
ATOM 2232 O O . GLU B 1 24 ? -14.531 -33.656 -14.562 1 94.19 24 GLU B O 1
ATOM 2237 N N . PHE B 1 25 ? -14.523 -31.656 -13.781 1 94.69 25 PHE B N 1
ATOM 2238 C CA . PHE B 1 25 ? -13.836 -31.125 -14.953 1 94.69 25 PHE B CA 1
ATOM 2239 C C . PHE B 1 25 ? -12.438 -31.719 -15.07 1 94.69 25 PHE B C 1
ATOM 2241 O O . PHE B 1 25 ? -12.039 -32.188 -16.141 1 94.69 25 PHE B O 1
ATOM 2248 N N . ILE B 1 26 ? -11.68 -31.703 -13.969 1 94.88 26 ILE B N 1
ATOM 2249 C CA . ILE B 1 26 ? -10.32 -32.25 -13.961 1 94.88 26 ILE B CA 1
ATOM 2250 C C . ILE B 1 26 ? -10.344 -33.719 -14.266 1 94.88 26 ILE B C 1
ATOM 2252 O O . ILE B 1 26 ? -9.539 -34.219 -15.062 1 94.88 26 ILE B O 1
ATOM 2256 N N . ASP B 1 27 ? -11.297 -34.406 -13.688 1 93.06 27 ASP B N 1
ATOM 2257 C CA . ASP B 1 27 ? -11.453 -35.844 -13.945 1 93.06 27 ASP B CA 1
ATOM 2258 C C . ASP B 1 27 ? -11.719 -36.094 -15.43 1 93.06 27 ASP B C 1
ATOM 2260 O O . ASP B 1 27 ? -11.188 -37.062 -16 1 93.06 27 ASP B O 1
ATOM 2264 N N . HIS B 1 28 ? -12.547 -35.281 -15.914 1 91.56 28 HIS B N 1
ATOM 2265 C CA . HIS B 1 28 ? -12.867 -35.406 -17.328 1 91.56 28 HIS B CA 1
ATOM 2266 C C . HIS B 1 28 ? -11.617 -35.219 -18.188 1 91.56 28 HIS B C 1
ATOM 2268 O O . HIS B 1 28 ? -11.383 -36 -19.125 1 91.56 28 HIS B O 1
ATOM 2274 N N . LEU B 1 29 ? -10.812 -34.25 -17.891 1 92.5 29 LEU B N 1
ATOM 2275 C CA . LEU B 1 29 ? -9.594 -34 -18.656 1 92.5 29 LEU B CA 1
ATOM 2276 C C . LEU B 1 29 ? -8.625 -35.188 -18.531 1 92.5 29 LEU B C 1
ATOM 2278 O O . LEU B 1 29 ? -8.008 -35.562 -19.516 1 92.5 29 LEU B O 1
ATOM 2282 N N . ILE B 1 30 ? -8.531 -35.656 -17.344 1 90 30 ILE B N 1
ATOM 2283 C CA . ILE B 1 30 ? -7.645 -36.812 -17.109 1 90 30 ILE B CA 1
ATOM 2284 C C . ILE B 1 30 ? -8.125 -38 -17.906 1 90 30 ILE B C 1
ATOM 2286 O O . ILE B 1 30 ? -7.324 -38.719 -18.531 1 90 30 ILE B O 1
ATOM 2290 N N . SER B 1 31 ? -9.438 -38.219 -17.891 1 89.5 31 SER B N 1
ATOM 2291 C CA . SER B 1 31 ? -10.008 -39.375 -18.625 1 89.5 31 SER B CA 1
ATOM 2292 C C . SER B 1 31 ? -9.766 -39.25 -20.125 1 89.5 31 SER B C 1
ATOM 2294 O O . SER B 1 31 ? -9.609 -40.25 -20.812 1 89.5 31 SER B O 1
ATOM 2296 N N . GLU B 1 32 ? -9.672 -38.062 -20.562 1 87.56 32 GLU B N 1
ATOM 2297 C CA . GLU B 1 32 ? -9.43 -37.812 -21.984 1 87.56 32 GLU B CA 1
ATOM 2298 C C . GLU B 1 32 ? -7.934 -37.781 -22.297 1 87.56 32 GLU B C 1
ATOM 2300 O O . GLU B 1 32 ? -7.531 -37.438 -23.422 1 87.56 32 GLU B O 1
ATOM 2305 N N . LYS B 1 33 ? -7.137 -37.969 -21.344 1 88 33 LYS B N 1
ATOM 2306 C CA . LYS B 1 33 ? -5.68 -38.031 -21.438 1 88 33 LYS B CA 1
ATOM 2307 C C . LYS B 1 33 ? -5.109 -36.688 -21.906 1 88 33 LYS B C 1
ATOM 2309 O O . LYS B 1 33 ? -4.176 -36.688 -22.719 1 88 33 LYS B O 1
ATOM 2314 N N . LYS B 1 34 ? -5.777 -35.656 -21.531 1 87.06 34 LYS B N 1
ATOM 2315 C CA . LYS B 1 34 ? -5.242 -34.344 -21.797 1 87.06 34 LYS B CA 1
ATOM 2316 C C . LYS B 1 34 ? -4.113 -34 -20.828 1 87.06 34 LYS B C 1
ATOM 2318 O O . LYS B 1 34 ? -4.152 -34.375 -19.656 1 87.06 34 LYS B O 1
ATOM 2323 N N . HIS B 1 35 ? -3.148 -33.344 -21.375 1 90.06 35 HIS B N 1
ATOM 2324 C CA . HIS B 1 35 ? -2.104 -32.844 -20.484 1 90.06 35 HIS B CA 1
ATOM 2325 C C . HIS B 1 35 ? -2.566 -31.578 -19.734 1 90.06 35 HIS B C 1
ATOM 2327 O O . HIS B 1 35 ? -2.996 -30.609 -20.359 1 90.06 35 HIS B O 1
ATOM 2333 N N . ILE B 1 36 ? -2.488 -31.656 -18.375 1 94.19 36 ILE B N 1
ATOM 2334 C CA . ILE B 1 36 ? -2.953 -30.578 -17.5 1 94.19 36 ILE B CA 1
ATOM 2335 C C . ILE B 1 36 ? -1.791 -30.062 -16.656 1 94.19 36 ILE B C 1
ATOM 2337 O O . ILE B 1 36 ? -1.039 -30.844 -16.062 1 94.19 36 ILE B O 1
ATOM 2341 N N . LEU B 1 37 ? -1.685 -28.781 -16.703 1 96.81 37 LEU B N 1
ATOM 2342 C CA . LEU B 1 37 ? -0.753 -28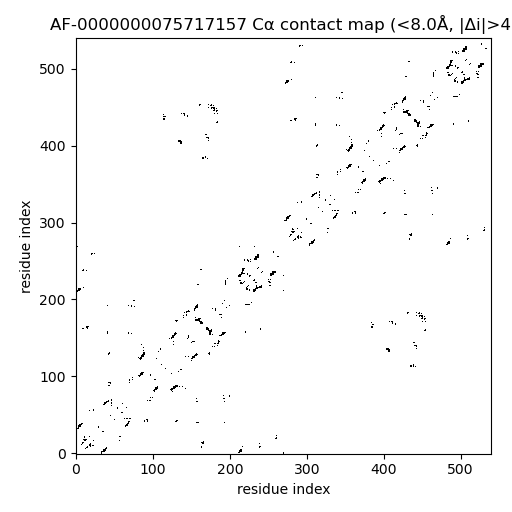.109 -15.805 1 96.81 37 LEU B CA 1
ATOM 2343 C C . LEU B 1 37 ? -1.486 -27.125 -14.898 1 96.81 37 LEU B C 1
ATOM 2345 O O . LEU B 1 37 ? -2.166 -26.219 -15.391 1 96.81 37 LEU B O 1
ATOM 2349 N N . LEU B 1 38 ? -1.421 -27.359 -13.578 1 97.94 38 LEU B N 1
ATOM 2350 C CA . LEU B 1 38 ? -1.953 -26.391 -12.625 1 97.94 38 LEU B CA 1
ATOM 2351 C C . LEU B 1 38 ? -0.899 -25.344 -12.273 1 97.94 38 LEU B C 1
ATOM 2353 O O . LEU B 1 38 ? 0.189 -25.688 -11.805 1 97.94 38 LEU B O 1
ATOM 2357 N N . VAL B 1 39 ? -1.221 -24.062 -12.508 1 97.25 39 VAL B N 1
ATOM 2358 C CA . VAL B 1 39 ? -0.262 -22.984 -12.273 1 97.25 39 VAL B CA 1
ATOM 2359 C C . VAL B 1 39 ? -0.884 -21.922 -11.367 1 97.25 39 VAL B C 1
ATOM 2361 O O . VAL B 1 39 ? -1.929 -21.359 -11.695 1 97.25 39 VAL B O 1
ATOM 2364 N N . SER B 1 40 ? -0.31 -21.672 -10.273 1 95.69 40 SER B N 1
ATOM 2365 C CA . SER B 1 40 ? -0.815 -20.703 -9.297 1 95.69 40 SER B CA 1
ATOM 2366 C C . SER B 1 40 ? 0.273 -19.734 -8.875 1 95.69 40 SER B C 1
ATOM 2368 O O . SER B 1 40 ? 1.419 -20.125 -8.648 1 95.69 40 SER B O 1
ATOM 2370 N N . ASN B 1 41 ? -0.048 -18.391 -8.758 1 94.25 41 ASN B N 1
ATOM 2371 C CA . ASN B 1 41 ? 0.843 -17.406 -8.164 1 94.25 41 ASN B CA 1
ATOM 2372 C C . ASN B 1 41 ? 0.83 -17.469 -6.641 1 94.25 41 ASN B C 1
ATOM 2374 O O . ASN B 1 41 ? 1.688 -16.875 -5.98 1 94.25 41 ASN B O 1
ATOM 2378 N N . SER B 1 42 ? -0.124 -18.141 -6.098 1 91.94 42 SER B N 1
ATOM 2379 C CA . SER B 1 42 ? -0.312 -18.078 -4.652 1 91.94 42 SER B CA 1
ATOM 2380 C C . SER B 1 42 ? 0.874 -18.703 -3.914 1 91.94 42 SER B C 1
ATOM 2382 O O . SER B 1 42 ? 1.41 -19.719 -4.336 1 91.94 42 SER B O 1
ATOM 2384 N N . THR B 1 43 ? 1.173 -18 -2.855 1 90 43 THR B N 1
ATOM 2385 C CA . THR B 1 43 ? 2.258 -18.5 -2.012 1 90 43 THR B CA 1
ATOM 2386 C C . THR B 1 43 ? 1.748 -18.812 -0.608 1 90 43 THR B C 1
ATOM 2388 O O . THR B 1 43 ? 2.539 -19 0.32 1 90 43 THR B O 1
ATOM 2391 N N . ARG B 1 44 ? 0.521 -18.828 -0.499 1 87 44 ARG B N 1
ATOM 2392 C CA . ARG B 1 44 ? -0.051 -19.172 0.8 1 87 44 ARG B CA 1
ATOM 2393 C C . ARG B 1 44 ? 0.301 -20.594 1.199 1 87 44 ARG B C 1
ATOM 2395 O O . ARG B 1 44 ? 0.51 -20.891 2.379 1 87 44 ARG B O 1
ATOM 2402 N N . LEU B 1 45 ? 0.308 -21.422 0.218 1 92.81 45 LEU B N 1
ATOM 2403 C CA . LEU B 1 45 ? 0.659 -22.812 0.426 1 92.81 45 LEU B CA 1
ATOM 2404 C C . LEU B 1 45 ? 1.917 -23.188 -0.356 1 92.81 45 LEU B C 1
ATOM 2406 O O . LEU B 1 45 ? 2.121 -22.703 -1.473 1 92.81 45 LEU B O 1
ATOM 2410 N N . THR B 1 46 ? 2.707 -24.047 0.265 1 95.94 46 THR B N 1
ATOM 2411 C CA . THR B 1 46 ? 3.822 -24.641 -0.469 1 95.94 46 THR B CA 1
ATOM 2412 C C . THR B 1 46 ? 3.318 -25.625 -1.516 1 95.94 46 THR B C 1
ATOM 2414 O O . THR B 1 46 ? 2.133 -25.953 -1.541 1 95.94 46 THR B O 1
ATOM 2417 N N . THR B 1 47 ? 4.25 -26.078 -2.342 1 97.5 47 THR B N 1
ATOM 2418 C CA . THR B 1 47 ? 3.896 -27.094 -3.342 1 97.5 47 THR B CA 1
ATOM 2419 C C . THR B 1 47 ? 3.348 -28.344 -2.676 1 97.5 47 THR B C 1
ATOM 2421 O O . THR B 1 47 ? 2.309 -28.859 -3.082 1 97.5 47 THR B O 1
ATOM 2424 N N . LYS B 1 48 ? 4.027 -28.719 -1.629 1 97.25 48 LYS B N 1
ATOM 2425 C CA . LYS B 1 48 ? 3.604 -29.906 -0.891 1 97.25 48 LYS B CA 1
ATOM 2426 C C . LYS B 1 48 ? 2.209 -29.719 -0.302 1 97.25 48 LYS B C 1
ATOM 2428 O O . LYS B 1 48 ? 1.36 -30.609 -0.405 1 97.25 48 LYS B O 1
ATOM 2433 N N . GLN B 1 49 ? 1.961 -28.609 0.257 1 96.75 49 GLN B N 1
ATOM 2434 C CA . GLN B 1 49 ? 0.664 -28.297 0.854 1 96.75 49 GLN B CA 1
ATOM 2435 C C . GLN B 1 49 ? -0.423 -28.203 -0.212 1 96.75 49 GLN B C 1
ATOM 2437 O O . GLN B 1 49 ? -1.561 -28.609 0.012 1 96.75 49 GLN B O 1
ATOM 2442 N N . THR B 1 50 ? -0.092 -27.672 -1.309 1 97.06 50 THR B N 1
ATOM 2443 C CA . THR B 1 50 ? -1.037 -27.562 -2.414 1 97.06 50 THR B CA 1
ATOM 2444 C C . THR B 1 50 ? -1.447 -28.938 -2.922 1 97.06 50 THR B C 1
ATOM 2446 O O . THR B 1 50 ? -2.633 -29.203 -3.133 1 97.06 50 THR B O 1
ATOM 2449 N N . LEU B 1 51 ? -0.485 -29.797 -3.092 1 97.62 51 LEU B N 1
ATOM 2450 C CA . LEU B 1 51 ? -0.764 -31.156 -3.533 1 97.62 51 LEU B CA 1
ATOM 2451 C C . LEU B 1 51 ? -1.653 -31.891 -2.529 1 97.62 51 LEU B C 1
ATOM 2453 O O . LEU B 1 51 ? -2.588 -32.594 -2.918 1 97.62 51 LEU B O 1
ATOM 2457 N N . ALA B 1 52 ? -1.35 -31.656 -1.273 1 97.56 52 ALA B N 1
ATOM 2458 C CA . ALA B 1 52 ? -2.162 -32.281 -0.225 1 97.56 52 ALA B CA 1
ATOM 2459 C C . ALA B 1 52 ? -3.6 -31.766 -0.28 1 97.56 52 ALA B C 1
ATOM 2461 O O . ALA B 1 52 ? -4.543 -32.531 -0.12 1 97.56 52 ALA B O 1
ATOM 2462 N N . LYS B 1 53 ? -3.76 -30.516 -0.511 1 96.56 53 LYS B N 1
ATOM 2463 C CA . LYS B 1 53 ? -5.09 -29.922 -0.617 1 96.56 53 LYS B CA 1
ATOM 2464 C C . LYS B 1 53 ? -5.852 -30.484 -1.808 1 96.56 53 LYS B C 1
ATOM 2466 O O . LYS B 1 53 ? -7.031 -30.828 -1.69 1 96.56 53 LYS B O 1
ATOM 2471 N N . LEU B 1 54 ? -5.191 -30.625 -2.93 1 97.19 54 LEU B N 1
ATOM 2472 C CA . LEU B 1 54 ? -5.793 -31.188 -4.129 1 97.19 54 LEU B CA 1
ATOM 2473 C C . LEU B 1 54 ? -6.215 -32.625 -3.889 1 97.19 54 LEU B C 1
ATOM 2475 O O . LEU B 1 54 ? -7.348 -33 -4.203 1 97.19 54 LEU B O 1
ATOM 2479 N N . THR B 1 55 ? -5.359 -33.344 -3.244 1 97.19 55 THR B N 1
ATOM 2480 C CA . THR B 1 55 ? -5.637 -34.75 -2.959 1 97.19 55 THR B CA 1
ATOM 2481 C C . THR B 1 55 ? -6.832 -34.906 -2.016 1 97.19 55 THR B C 1
ATOM 2483 O O . THR B 1 55 ? -7.699 -35.75 -2.223 1 97.19 55 THR B O 1
ATOM 2486 N N . SER B 1 56 ? -6.898 -34.031 -1.065 1 97 56 SER B N 1
ATOM 2487 C CA . SER B 1 56 ? -8 -34.062 -0.106 1 97 56 SER B CA 1
ATOM 2488 C C . SER B 1 56 ? -9.328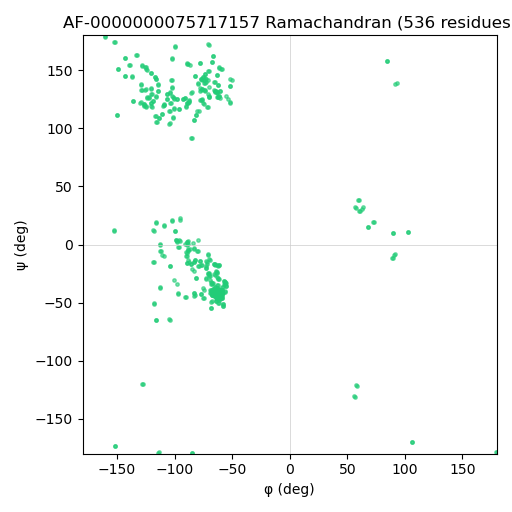 -33.75 -0.785 1 97 56 SER B C 1
ATOM 2490 O O . SER B 1 56 ? -10.383 -34.219 -0.33 1 97 56 SER B O 1
ATOM 2492 N N . ALA B 1 57 ? -9.273 -33.062 -1.842 1 96.31 57 ALA B N 1
ATOM 2493 C CA . ALA B 1 57 ? -10.469 -32.688 -2.592 1 96.31 57 ALA B CA 1
ATOM 2494 C C . ALA B 1 57 ? -10.797 -33.719 -3.652 1 96.31 57 ALA B C 1
ATOM 2496 O O . ALA B 1 57 ? -11.734 -33.562 -4.43 1 96.31 57 ALA B O 1
ATOM 2497 N N . GLY B 1 58 ? -9.984 -34.75 -3.717 1 96.06 58 GLY B N 1
ATOM 2498 C CA . GLY B 1 58 ? -10.219 -35.844 -4.66 1 96.06 58 GLY B CA 1
ATOM 2499 C C . GLY B 1 58 ? -9.547 -35.625 -6.004 1 96.06 58 GLY B C 1
ATOM 2500 O O . GLY B 1 58 ? -9.852 -36.312 -6.98 1 96.06 58 GLY B O 1
ATOM 2501 N N . ILE B 1 59 ? -8.727 -34.688 -6.137 1 96.5 59 ILE B N 1
ATOM 2502 C CA . ILE B 1 59 ? -7.992 -34.375 -7.367 1 96.5 59 ILE B CA 1
ATOM 2503 C C . ILE B 1 59 ? -6.562 -34.906 -7.254 1 96.5 59 ILE B C 1
ATOM 2505 O O . ILE B 1 59 ? -5.75 -34.344 -6.508 1 96.5 59 ILE B O 1
ATOM 2509 N N . ASN B 1 60 ? -6.34 -35.906 -7.988 1 94.12 60 ASN B N 1
ATOM 2510 C CA . ASN B 1 60 ? -5.016 -36.531 -7.949 1 94.12 60 ASN B CA 1
ATOM 2511 C C . ASN B 1 60 ? -4.195 -36.188 -9.188 1 94.12 60 ASN B C 1
ATOM 2513 O O . ASN B 1 60 ? -4.438 -36.688 -10.273 1 94.12 60 ASN B O 1
ATOM 2517 N N . ILE B 1 61 ? -3.271 -35.312 -9.016 1 94.25 61 ILE B N 1
ATOM 2518 C CA . ILE B 1 61 ? -2.379 -34.844 -10.07 1 94.25 61 ILE B CA 1
ATOM 2519 C C . ILE B 1 61 ? -0.929 -34.969 -9.602 1 94.25 61 ILE B C 1
ATOM 2521 O O . ILE B 1 61 ? -0.618 -34.656 -8.445 1 94.25 61 ILE B O 1
ATOM 2525 N N . PRO B 1 62 ? -0.039 -35.531 -10.477 1 94.81 62 PRO B N 1
ATOM 2526 C CA . PRO B 1 62 ? 1.363 -35.594 -10.062 1 94.81 62 PRO B CA 1
ATOM 2527 C C . PRO B 1 62 ? 1.99 -34.25 -9.82 1 94.81 62 PRO B C 1
ATOM 2529 O O . PRO B 1 62 ? 1.565 -33.25 -10.414 1 94.81 62 PRO B O 1
ATOM 2532 N N . GLU B 1 63 ? 2.973 -34.156 -8.961 1 96.81 63 GLU B N 1
ATOM 2533 C CA . GLU B 1 63 ? 3.654 -32.906 -8.602 1 96.81 63 GLU B CA 1
ATOM 2534 C C . GLU B 1 63 ? 4.215 -32.219 -9.836 1 96.81 63 GLU B C 1
ATOM 2536 O O . GLU B 1 63 ? 4.238 -30.984 -9.898 1 96.81 63 GLU B O 1
ATOM 2541 N N . SER B 1 64 ? 4.664 -33 -10.852 1 96 64 SER B N 1
ATOM 2542 C CA . SER B 1 64 ? 5.246 -32.438 -12.07 1 96 64 SER B CA 1
ATOM 2543 C C . SER B 1 64 ? 4.234 -31.594 -12.836 1 96 64 SER B C 1
ATOM 2545 O O . SER B 1 64 ? 4.609 -30.766 -13.672 1 96 64 SER B O 1
ATOM 2547 N N . ASN B 1 65 ? 2.957 -31.781 -12.516 1 96.5 65 ASN B N 1
ATOM 2548 C CA . ASN B 1 65 ? 1.902 -31.047 -13.211 1 96.5 65 ASN B CA 1
ATOM 2549 C C . ASN B 1 65 ? 1.425 -29.844 -12.398 1 96.5 65 ASN B C 1
ATOM 2551 O O . ASN B 1 65 ? 0.386 -29.266 -12.703 1 96.5 65 ASN B O 1
ATOM 2555 N N . VAL B 1 66 ? 2.172 -29.5 -11.336 1 97.56 66 VAL B N 1
ATOM 2556 C CA . VAL B 1 66 ? 1.77 -28.391 -10.484 1 97.56 66 VAL B CA 1
ATOM 2557 C C . VAL B 1 66 ? 2.924 -27.391 -10.359 1 97.56 66 VAL B C 1
ATOM 2559 O O . VAL B 1 66 ? 4.023 -27.766 -9.945 1 97.56 66 VAL B O 1
ATOM 2562 N N . ILE B 1 67 ? 2.691 -26.203 -10.789 1 97.44 67 ILE B N 1
ATOM 2563 C CA . ILE B 1 67 ? 3.633 -25.094 -10.641 1 97.44 67 ILE B CA 1
ATOM 2564 C C . ILE B 1 67 ? 3.051 -24.047 -9.695 1 97.44 67 ILE B C 1
ATOM 2566 O O . ILE B 1 67 ? 2.115 -23.328 -10.055 1 97.44 67 ILE B O 1
ATOM 2570 N N . THR B 1 68 ? 3.643 -23.969 -8.5 1 97.25 68 THR B N 1
ATOM 2571 C CA . THR B 1 68 ? 3.145 -23.047 -7.484 1 97.25 68 THR B CA 1
ATOM 2572 C C . THR B 1 68 ? 3.99 -21.781 -7.445 1 97.25 68 THR B C 1
ATOM 2574 O O . THR B 1 68 ? 5.039 -21.719 -8.086 1 97.25 68 THR B O 1
ATOM 2577 N N . GLY B 1 69 ? 3.455 -20.812 -6.676 1 97 69 GLY B N 1
ATOM 2578 C CA . GLY B 1 69 ? 4.234 -19.609 -6.438 1 97 69 GLY B CA 1
ATOM 2579 C C . GLY B 1 69 ? 5.602 -19.891 -5.848 1 97 69 GLY B C 1
ATOM 2580 O O . GLY B 1 69 ? 6.57 -19.188 -6.145 1 97 69 GLY B O 1
ATOM 2581 N N . GLU B 1 70 ? 5.688 -20.906 -5.055 1 96.94 70 GLU B N 1
ATOM 2582 C CA . GLU B 1 70 ? 6.949 -21.359 -4.48 1 96.94 70 GLU B CA 1
ATOM 2583 C C . GLU B 1 70 ? 7.961 -21.703 -5.574 1 96.94 70 GLU B C 1
ATOM 2585 O O . GLU B 1 70 ? 9.078 -21.188 -5.574 1 96.94 70 GLU B O 1
ATOM 2590 N N . LYS B 1 71 ? 7.562 -22.547 -6.5 1 97.56 71 LYS B N 1
ATOM 2591 C CA . LYS B 1 71 ? 8.438 -22.969 -7.59 1 97.56 71 LYS B CA 1
ATOM 2592 C C . LYS B 1 71 ? 8.82 -21.797 -8.477 1 97.56 71 LYS B C 1
ATOM 2594 O O . LYS B 1 71 ? 9.977 -21.672 -8.891 1 97.56 71 LYS B O 1
ATOM 2599 N N . ILE B 1 72 ? 7.871 -20.969 -8.719 1 97.88 72 ILE B N 1
ATOM 2600 C CA . ILE B 1 72 ? 8.102 -19.797 -9.57 1 97.88 72 ILE B CA 1
ATOM 2601 C C . ILE B 1 72 ? 9.125 -18.875 -8.922 1 97.88 72 ILE B C 1
ATOM 2603 O O . ILE B 1 72 ? 10.07 -18.438 -9.57 1 97.88 72 ILE B O 1
ATOM 2607 N N . LEU B 1 73 ? 8.93 -18.625 -7.633 1 97.25 73 LEU B N 1
ATOM 2608 C CA . LEU B 1 73 ? 9.82 -17.719 -6.902 1 97.25 73 LEU B CA 1
ATOM 2609 C C . LEU B 1 73 ? 11.25 -18.266 -6.895 1 97.25 73 LEU B C 1
ATOM 2611 O O . LEU B 1 73 ? 12.188 -17.547 -7.25 1 97.25 73 LEU B O 1
ATOM 2615 N N . ILE B 1 74 ? 11.383 -19.5 -6.523 1 97.25 74 ILE B N 1
ATOM 2616 C CA . ILE B 1 74 ? 12.711 -20.109 -6.426 1 97.25 74 ILE B CA 1
ATOM 2617 C C . ILE B 1 74 ? 13.391 -20.094 -7.793 1 97.25 74 ILE B C 1
ATOM 2619 O O . ILE B 1 74 ? 14.562 -19.734 -7.902 1 97.25 74 ILE B O 1
ATOM 2623 N N . ASN B 1 75 ? 12.625 -20.422 -8.828 1 97.56 75 ASN B N 1
ATOM 2624 C CA . ASN B 1 75 ? 13.148 -20.406 -10.188 1 97.56 75 ASN B CA 1
ATOM 2625 C C . ASN B 1 75 ? 13.641 -19 -10.57 1 97.56 75 ASN B C 1
ATOM 2627 O O . ASN B 1 75 ? 14.742 -18.859 -11.109 1 97.56 75 ASN B O 1
ATOM 2631 N N . ALA B 1 76 ? 12.875 -18.031 -10.289 1 96.81 76 ALA B N 1
ATOM 2632 C CA . ALA B 1 76 ? 13.195 -16.656 -10.648 1 96.81 76 ALA B CA 1
ATOM 2633 C C . ALA B 1 76 ? 14.414 -16.156 -9.875 1 96.81 76 ALA B C 1
ATOM 2635 O O . ALA B 1 76 ? 15.289 -15.484 -10.445 1 96.81 76 ALA B O 1
ATOM 2636 N N . LEU B 1 77 ? 14.477 -16.438 -8.578 1 96.81 77 LEU B N 1
ATOM 2637 C CA . LEU B 1 77 ? 15.586 -15.977 -7.746 1 96.81 77 LEU B CA 1
ATOM 2638 C C . LEU B 1 77 ? 16.906 -16.594 -8.211 1 96.81 77 LEU B C 1
ATOM 2640 O O . LEU B 1 77 ? 17.938 -15.914 -8.242 1 96.81 77 LEU B O 1
ATOM 2644 N N . LYS B 1 78 ? 16.828 -17.859 -8.602 1 96.31 78 LYS B N 1
ATOM 2645 C CA . LYS B 1 78 ? 18.016 -18.516 -9.125 1 96.31 78 LYS B CA 1
ATOM 2646 C C . LYS B 1 78 ? 18.453 -17.891 -10.445 1 96.31 78 LYS B C 1
ATOM 2648 O O . LYS B 1 78 ? 19.641 -17.656 -10.664 1 96.31 78 LYS B O 1
ATOM 2653 N N . HIS B 1 79 ? 17.516 -17.609 -11.281 1 95.44 79 HIS B N 1
ATOM 2654 C CA . HIS B 1 79 ? 17.812 -16.969 -12.562 1 95.44 79 HIS B CA 1
ATOM 2655 C C . HIS B 1 79 ? 18.469 -15.602 -12.359 1 95.44 79 HIS B C 1
ATOM 2657 O O . HIS B 1 79 ? 19.375 -15.227 -13.102 1 95.44 79 HIS B O 1
ATOM 2663 N N . GLU B 1 80 ? 17.984 -14.836 -11.352 1 94.88 80 GLU B N 1
ATOM 2664 C CA . GLU B 1 80 ? 18.5 -13.492 -11.062 1 94.88 80 GLU B CA 1
ATOM 2665 C C . GLU B 1 80 ? 19.797 -13.555 -10.281 1 94.88 80 GLU B C 1
ATOM 2667 O O . GLU B 1 80 ? 20.406 -12.516 -9.984 1 94.88 80 GLU B O 1
ATOM 2672 N N . ASN B 1 81 ? 20.219 -14.742 -9.883 1 95.12 81 ASN B N 1
ATOM 2673 C CA . ASN B 1 81 ? 21.453 -14.977 -9.133 1 95.12 81 ASN B CA 1
ATOM 2674 C C . ASN B 1 81 ? 21.438 -14.227 -7.805 1 95.12 81 ASN B C 1
ATOM 2676 O O . ASN B 1 81 ? 22.438 -13.609 -7.43 1 95.12 81 ASN B O 1
ATOM 2680 N N . VAL B 1 82 ? 20.281 -14.195 -7.199 1 94.69 82 VAL B N 1
ATOM 2681 C CA . VAL B 1 82 ? 20.141 -13.602 -5.875 1 94.69 82 VAL B CA 1
ATOM 2682 C C . VAL B 1 82 ? 20.609 -14.586 -4.809 1 94.69 82 VAL B C 1
ATOM 2684 O O . VAL B 1 82 ? 20.344 -15.789 -4.895 1 94.69 82 VAL B O 1
ATOM 2687 N N . LYS B 1 83 ? 21.312 -14.07 -3.812 1 95 83 LYS B N 1
ATOM 2688 C CA . LYS B 1 83 ? 21.922 -14.969 -2.826 1 95 83 LYS B CA 1
ATOM 2689 C C . LYS B 1 83 ? 21.266 -14.789 -1.456 1 95 83 LYS B C 1
ATOM 2691 O O . LYS B 1 83 ? 21.188 -15.742 -0.674 1 95 83 LYS B O 1
ATOM 2696 N N . HIS B 1 84 ? 20.938 -13.625 -1.127 1 96.81 84 HIS B N 1
ATOM 2697 C CA . HIS B 1 84 ? 20.375 -13.281 0.175 1 96.81 84 HIS B CA 1
ATOM 2698 C C . HIS B 1 84 ? 19.203 -12.328 0.033 1 96.81 84 HIS B C 1
ATOM 2700 O O . HIS B 1 84 ? 19.344 -11.242 -0.546 1 96.81 84 HIS B O 1
ATOM 2706 N N . ILE B 1 85 ? 18.062 -12.805 0.611 1 97.12 85 ILE B N 1
ATOM 2707 C CA . ILE B 1 85 ? 16.875 -11.977 0.397 1 97.12 85 ILE B CA 1
ATOM 2708 C C . ILE B 1 85 ? 16.203 -11.688 1.734 1 97.12 85 ILE B C 1
ATOM 2710 O O . ILE B 1 85 ? 16.391 -12.43 2.705 1 97.12 85 ILE B O 1
ATOM 2714 N N . LEU B 1 86 ? 15.469 -10.539 1.787 1 95.75 86 LEU B N 1
ATOM 2715 C CA . LEU B 1 86 ? 14.352 -10.391 2.709 1 95.75 86 LEU B CA 1
ATOM 2716 C C . LEU B 1 86 ? 13.055 -10.875 2.07 1 95.75 86 LEU B C 1
ATOM 2718 O O . LEU B 1 86 ? 12.68 -10.414 0.989 1 95.75 86 LEU B O 1
ATOM 2722 N N . LEU B 1 87 ? 12.461 -11.844 2.73 1 95.75 87 LEU B N 1
ATOM 2723 C CA . LEU B 1 87 ? 11.234 -12.406 2.186 1 95.75 87 LEU B CA 1
ATOM 2724 C C . LEU B 1 87 ? 10.055 -12.164 3.123 1 95.75 87 LEU B C 1
ATOM 2726 O O . LEU B 1 87 ? 10.047 -12.656 4.254 1 95.75 87 LEU B O 1
ATOM 2730 N N . LEU B 1 88 ? 9.188 -11.32 2.666 1 94.88 88 LEU B N 1
ATOM 2731 C CA . LEU B 1 88 ? 7.879 -11.281 3.312 1 94.88 88 LEU B CA 1
ATOM 2732 C C . LEU B 1 88 ? 6.98 -12.391 2.787 1 94.88 88 LEU B C 1
ATOM 2734 O O . LEU B 1 88 ? 6.574 -12.375 1.623 1 94.88 88 LEU B O 1
ATOM 2738 N N . GLY B 1 89 ? 6.66 -13.344 3.566 1 93.38 89 GLY B N 1
ATOM 2739 C CA . GLY B 1 89 ? 5.902 -14.539 3.234 1 93.38 89 GLY B CA 1
ATOM 2740 C C . GLY B 1 89 ? 5.723 -15.477 4.41 1 93.38 89 GLY B C 1
ATOM 2741 O O . GLY B 1 89 ? 6.125 -15.156 5.531 1 93.38 89 GLY B O 1
ATOM 2742 N N . THR B 1 90 ? 5.074 -16.594 4.16 1 91.88 90 THR B N 1
ATOM 2743 C CA . THR B 1 90 ? 4.84 -17.562 5.223 1 91.88 90 THR B CA 1
ATOM 2744 C C . THR B 1 90 ? 6.152 -18.203 5.672 1 91.88 90 THR B C 1
ATOM 2746 O O . THR B 1 90 ? 7.129 -18.219 4.922 1 91.88 90 THR B O 1
ATOM 2749 N N . ASP B 1 91 ? 6.074 -18.703 6.934 1 93.12 91 ASP B N 1
ATOM 2750 C CA . ASP B 1 91 ? 7.242 -19.422 7.445 1 93.12 91 ASP B CA 1
ATOM 2751 C C . ASP B 1 91 ? 7.598 -20.609 6.555 1 93.12 91 ASP B C 1
ATOM 2753 O O . ASP B 1 91 ? 8.773 -20.906 6.34 1 93.12 91 ASP B O 1
ATOM 2757 N N . GLU B 1 92 ? 6.629 -21.25 6.047 1 94.94 92 GLU B N 1
ATOM 2758 C CA . GLU B 1 92 ? 6.84 -22.422 5.203 1 94.94 92 GLU B CA 1
ATOM 2759 C C . GLU B 1 92 ? 7.504 -22.031 3.883 1 94.94 92 GLU B C 1
ATOM 2761 O O . GLU B 1 92 ? 8.398 -22.734 3.408 1 94.94 92 GLU B O 1
ATOM 2766 N N . LEU B 1 93 ? 7.074 -20.938 3.324 1 95.44 93 LEU B N 1
ATOM 2767 C CA . LEU B 1 93 ? 7.691 -20.469 2.09 1 95.44 93 LEU B CA 1
ATOM 2768 C C . LEU B 1 93 ? 9.156 -20.094 2.318 1 95.44 93 LEU B C 1
ATOM 2770 O O . LEU B 1 93 ? 10.016 -20.438 1.508 1 95.44 93 LEU B O 1
ATOM 2774 N N . CYS B 1 94 ? 9.414 -19.406 3.42 1 95.62 94 CYS B N 1
ATOM 2775 C CA . CYS B 1 94 ? 10.781 -19.031 3.762 1 95.62 94 CYS B CA 1
ATOM 2776 C C . CYS B 1 94 ? 11.664 -20.266 3.883 1 95.62 94 CYS B C 1
ATOM 2778 O O . CYS B 1 94 ? 12.797 -20.281 3.395 1 95.62 94 CYS B O 1
ATOM 2780 N N . ALA B 1 95 ? 11.109 -21.281 4.504 1 96.69 95 ALA B N 1
ATOM 2781 C CA . ALA B 1 95 ? 11.859 -22.516 4.684 1 96.69 95 ALA B CA 1
ATOM 2782 C C . ALA B 1 95 ? 12.18 -23.172 3.338 1 96.69 95 ALA B C 1
ATOM 2784 O O . ALA B 1 95 ? 13.273 -23.703 3.143 1 96.69 95 ALA B O 1
ATOM 2785 N N . GLU B 1 96 ? 11.25 -23.141 2.422 1 97.19 96 GLU B N 1
ATOM 2786 C CA . GLU B 1 96 ? 11.453 -23.734 1.104 1 97.19 96 GLU B CA 1
ATOM 2787 C C . GLU B 1 96 ? 12.516 -22.984 0.317 1 97.19 96 GLU B C 1
ATOM 2789 O O . GLU B 1 96 ? 13.328 -23.578 -0.383 1 97.19 96 GLU B O 1
ATOM 2794 N N . VAL B 1 97 ? 12.516 -21.672 0.413 1 97.06 97 VAL B N 1
ATOM 2795 C CA . VAL B 1 97 ? 13.5 -20.844 -0.279 1 97.06 97 VAL B CA 1
ATOM 2796 C C . VAL B 1 97 ? 14.891 -21.094 0.307 1 97.06 97 VAL B C 1
ATOM 2798 O O . VAL B 1 97 ? 15.867 -21.234 -0.433 1 97.06 97 VAL B O 1
ATOM 28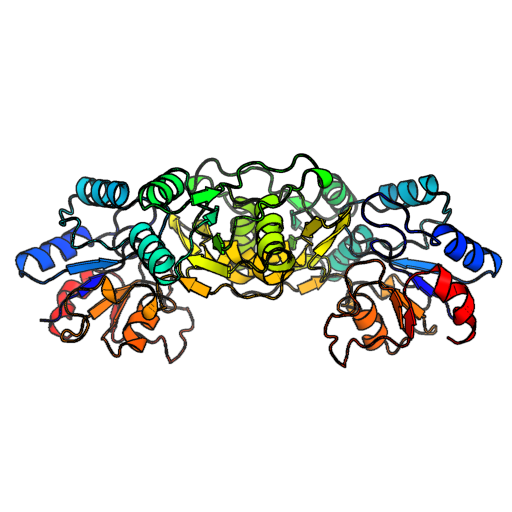01 N N . LEU B 1 98 ? 14.93 -21.188 1.607 1 97.38 98 LEU B N 1
ATOM 2802 C CA . LEU B 1 98 ? 16.188 -21.516 2.277 1 97.38 98 LEU B CA 1
ATOM 2803 C C . LEU B 1 98 ? 16.703 -22.875 1.83 1 97.38 98 LEU B C 1
ATOM 2805 O O . LEU B 1 98 ? 17.906 -23.031 1.557 1 97.38 98 LEU B O 1
ATOM 2809 N N . ALA B 1 99 ? 15.867 -23.828 1.766 1 97.75 99 ALA B N 1
ATOM 2810 C CA . ALA B 1 99 ? 16.234 -25.188 1.355 1 97.75 99 ALA B CA 1
ATOM 2811 C C . ALA B 1 99 ? 16.734 -25.203 -0.084 1 97.75 99 ALA B C 1
ATOM 2813 O O . ALA B 1 99 ? 17.516 -26.078 -0.46 1 97.75 99 ALA B O 1
ATOM 2814 N N . ALA B 1 100 ? 16.328 -24.234 -0.846 1 97.31 100 ALA B N 1
ATOM 2815 C CA . ALA B 1 100 ? 16.75 -24.156 -2.244 1 97.31 100 ALA B CA 1
ATOM 2816 C C . ALA B 1 100 ? 18.109 -23.5 -2.373 1 97.31 100 ALA B C 1
ATOM 2818 O O . ALA B 1 100 ? 18.625 -23.312 -3.482 1 97.31 100 ALA B O 1
ATOM 2819 N N . GLY B 1 101 ? 18.688 -23.047 -1.291 1 97.44 101 GLY B N 1
ATOM 2820 C CA . GLY B 1 101 ? 20.062 -22.547 -1.296 1 97.44 101 GLY B CA 1
ATOM 2821 C C . GLY B 1 101 ? 20.141 -21.031 -1.275 1 97.44 101 GLY B C 1
ATOM 2822 O O . GLY B 1 101 ? 21.219 -20.469 -1.486 1 97.44 101 GLY B O 1
ATOM 2823 N N . ILE B 1 102 ? 19.078 -20.375 -1.047 1 97.62 102 ILE B N 1
ATOM 2824 C CA . ILE B 1 102 ? 19.047 -18.922 -0.963 1 97.62 102 ILE B CA 1
ATOM 2825 C C . ILE B 1 102 ? 18.875 -18.5 0.491 1 97.62 102 ILE B C 1
ATOM 2827 O O . ILE B 1 102 ? 17.953 -18.938 1.169 1 97.62 102 ILE B O 1
ATOM 2831 N N . GLN B 1 103 ? 19.719 -17.609 0.962 1 97.56 103 GLN B N 1
ATOM 2832 C CA . GLN B 1 103 ? 19.625 -17.141 2.338 1 97.56 103 GLN B CA 1
ATOM 2833 C C . GLN B 1 103 ? 18.422 -16.203 2.504 1 97.56 103 GLN B C 1
ATOM 2835 O O . GLN B 1 103 ? 18.141 -15.383 1.631 1 97.56 103 GLN B O 1
ATOM 2840 N N . VAL B 1 104 ? 17.719 -16.391 3.656 1 96.44 104 VAL B N 1
ATOM 2841 C CA . VAL B 1 104 ? 16.469 -15.641 3.842 1 96.44 104 VAL B CA 1
ATOM 2842 C C . VAL B 1 104 ? 16.484 -14.945 5.199 1 96.44 104 VAL B C 1
ATOM 2844 O O . VAL B 1 104 ? 16.719 -15.578 6.23 1 96.44 104 VAL B O 1
ATOM 2847 N N . ASP B 1 105 ? 16.328 -13.609 5.133 1 92.31 105 ASP B N 1
ATOM 2848 C CA . ASP B 1 105 ? 15.953 -12.867 6.332 1 92.31 105 ASP B CA 1
ATOM 2849 C C . ASP B 1 105 ? 14.43 -12.75 6.445 1 92.31 105 ASP B C 1
ATOM 2851 O O . ASP B 1 105 ? 13.758 -12.398 5.473 1 92.31 105 ASP B O 1
ATOM 2855 N N . LYS B 1 106 ? 13.906 -13.164 7.57 1 80.56 106 LYS B N 1
ATOM 2856 C CA . LYS B 1 106 ? 12.477 -12.992 7.785 1 80.56 106 LYS B CA 1
ATOM 2857 C C . LYS B 1 106 ? 12.195 -11.789 8.68 1 80.56 106 LYS B C 1
ATOM 2859 O O . LYS B 1 106 ? 12.93 -11.531 9.633 1 80.56 106 LYS B O 1
ATOM 2864 N N . SER B 1 107 ? 11.492 -10.742 8.172 1 63.47 107 SER B N 1
ATOM 2865 C CA . SER B 1 107 ? 11.18 -9.594 9.016 1 63.47 107 SER B CA 1
ATOM 2866 C C . SER B 1 107 ? 9.906 -9.828 9.82 1 63.47 107 SER B C 1
ATOM 2868 O O . SER B 1 107 ? 8.883 -10.234 9.258 1 63.47 107 SER B O 1
ATOM 2870 N N . THR B 1 108 ? 9.781 -10.352 11.07 1 58.91 108 THR B N 1
ATOM 2871 C CA . THR B 1 108 ? 8.523 -10.82 11.656 1 58.91 108 THR B CA 1
ATOM 2872 C C . THR B 1 108 ? 7.949 -9.773 12.609 1 58.91 108 THR B C 1
ATOM 2874 O O . THR B 1 108 ? 6.777 -9.844 12.977 1 58.91 108 THR B O 1
ATOM 2877 N N . ALA B 1 109 ? 8.836 -8.914 13.32 1 55.84 109 ALA B N 1
ATOM 2878 C CA . ALA B 1 109 ? 8.18 -8.414 14.531 1 55.84 109 ALA B CA 1
ATOM 2879 C C . ALA B 1 109 ? 7.738 -6.965 14.359 1 55.84 109 ALA B C 1
ATOM 2881 O O . ALA B 1 109 ? 8.367 -6.199 13.625 1 55.84 109 ALA B O 1
ATOM 2882 N N . LEU B 1 110 ? 6.449 -6.711 14.727 1 58.97 110 LEU B N 1
ATOM 2883 C CA . LEU B 1 110 ? 5.957 -5.344 14.859 1 58.97 110 LEU B CA 1
ATOM 2884 C C . LEU B 1 110 ? 6.879 -4.516 15.75 1 58.97 110 LEU B C 1
ATOM 2886 O O . LEU B 1 110 ? 7.258 -4.957 16.828 1 58.97 110 LEU B O 1
ATOM 2890 N N . PRO B 1 111 ? 7.336 -3.43 15.125 1 58.12 111 PRO B N 1
ATOM 2891 C CA . PRO B 1 111 ? 8.117 -2.586 16.031 1 58.12 111 PRO B CA 1
ATOM 2892 C C . PRO B 1 111 ? 7.277 -1.98 17.141 1 58.12 111 PRO B C 1
ATOM 2894 O O . PRO B 1 111 ? 6.09 -1.706 16.953 1 58.12 111 PRO B O 1
ATOM 2897 N N . SER B 1 112 ? 7.832 -2.1 18.391 1 54.88 112 SER B N 1
ATOM 2898 C CA . SER B 1 112 ? 7.129 -1.475 19.516 1 54.88 112 SER B CA 1
ATOM 2899 C C . SER B 1 112 ? 7.207 0.046 19.438 1 54.88 112 SER B C 1
ATOM 2901 O O . SER B 1 112 ? 6.398 0.748 20.047 1 54.88 112 SER B O 1
ATOM 2903 N N . SER B 1 113 ? 8.266 0.505 18.812 1 57.94 113 SER B N 1
ATOM 2904 C CA . SER B 1 113 ? 8.469 1.942 18.656 1 57.94 113 SER B CA 1
ATOM 2905 C C . SER B 1 113 ? 9.094 2.266 17.297 1 57.94 113 SER B C 1
ATOM 2907 O O . SER B 1 113 ? 9.617 1.377 16.625 1 57.94 113 SER B O 1
ATOM 2909 N N . HIS B 1 114 ? 8.945 3.537 16.875 1 59.44 114 HIS B N 1
ATOM 2910 C CA . HIS B 1 114 ? 9.539 4.012 15.633 1 59.44 114 HIS B CA 1
ATOM 2911 C C . HIS B 1 114 ? 11.047 3.771 15.617 1 59.44 114 HIS B C 1
ATOM 2913 O O . HIS B 1 114 ? 11.633 3.545 14.555 1 59.44 114 HIS B O 1
ATOM 2919 N N . SER B 1 115 ? 11.594 3.904 16.75 1 56.44 115 SER B N 1
ATOM 2920 C CA . SER B 1 115 ? 13.047 3.838 16.859 1 56.44 115 SER B CA 1
ATOM 2921 C C . SER B 1 115 ? 13.547 2.412 16.672 1 56.44 115 SER B C 1
ATOM 2923 O O . SER B 1 115 ? 14.742 2.197 16.438 1 56.44 115 SER B O 1
ATOM 2925 N N . GLU B 1 116 ? 12.633 1.542 16.844 1 57.28 116 GLU B N 1
ATOM 2926 C CA . GLU B 1 116 ? 13.055 0.146 16.75 1 57.28 116 GLU B CA 1
ATOM 2927 C C . GLU B 1 116 ? 13.188 -0.307 15.305 1 57.28 116 GLU B C 1
ATOM 2929 O O . GLU B 1 116 ? 13.539 -1.459 15.039 1 57.28 116 GLU B O 1
ATOM 2934 N N . LEU B 1 117 ? 12.977 0.689 14.547 1 57.28 117 LEU B N 1
ATOM 2935 C CA . LEU B 1 117 ? 13.133 0.195 13.18 1 57.28 117 LEU B CA 1
ATOM 2936 C C . LEU B 1 117 ? 14.562 -0.254 12.922 1 57.28 117 LEU B C 1
ATOM 2938 O O . LEU B 1 117 ? 15.508 0.363 13.422 1 57.28 117 LEU B O 1
ATOM 2942 N N . TYR B 1 118 ? 14.766 -1.49 12.344 1 61.28 118 TYR B N 1
ATOM 2943 C CA . TYR B 1 118 ? 15.828 -2.486 12.312 1 61.28 118 TYR B CA 1
ATOM 2944 C C . TYR B 1 118 ? 17.016 -1.988 11.508 1 61.28 118 TYR B C 1
ATOM 2946 O O . TYR B 1 118 ? 16.859 -1.194 10.578 1 61.28 118 TYR B O 1
ATOM 2954 N N . LYS B 1 119 ? 18.203 -2.207 12.078 1 75.31 119 LYS B N 1
ATOM 2955 C CA . LYS B 1 119 ? 19.406 -2.182 11.266 1 75.31 119 LYS B CA 1
ATOM 2956 C C . LYS B 1 119 ? 19.297 -3.119 10.07 1 75.31 119 LYS B C 1
ATOM 2958 O O . LYS B 1 119 ? 18.891 -4.273 10.219 1 75.31 119 LYS B O 1
ATOM 2963 N N . LEU B 1 120 ? 19.516 -2.529 8.945 1 87 120 LEU B N 1
ATOM 2964 C CA . LEU B 1 120 ? 19.438 -3.322 7.723 1 87 120 LEU B CA 1
ATOM 2965 C C . LEU B 1 120 ? 20.609 -4.289 7.617 1 87 120 LEU B C 1
ATOM 2967 O O . LEU B 1 120 ? 21.719 -3.965 8.039 1 87 120 LEU B O 1
ATOM 2971 N N . ASN B 1 121 ? 20.359 -5.434 7.152 1 91.06 121 ASN B N 1
ATOM 2972 C CA . ASN B 1 121 ? 21.375 -6.41 6.801 1 91.06 121 ASN B CA 1
ATOM 2973 C C . ASN B 1 121 ? 21.984 -6.109 5.434 1 91.06 121 ASN B C 1
ATOM 2975 O O . ASN B 1 121 ? 21.312 -6.242 4.406 1 91.06 121 ASN B O 1
ATOM 2979 N N . ASP B 1 122 ? 23.25 -5.785 5.383 1 91.06 122 ASP B N 1
ATOM 2980 C CA . ASP B 1 122 ? 23.938 -5.34 4.168 1 91.06 122 ASP B CA 1
ATOM 2981 C C . ASP B 1 122 ? 24.078 -6.488 3.17 1 91.06 122 ASP B C 1
ATOM 2983 O O . ASP B 1 122 ? 24.391 -6.262 1.998 1 91.06 122 ASP B O 1
ATOM 2987 N N . LYS B 1 123 ? 23.844 -7.68 3.613 1 93.25 123 LYS B N 1
ATOM 2988 C CA . LYS B 1 123 ? 24 -8.836 2.734 1 93.25 123 LYS B CA 1
ATOM 2989 C C . LYS B 1 123 ? 22.75 -9.055 1.886 1 93.25 123 LYS B C 1
ATOM 2991 O O . LYS B 1 123 ? 22.797 -9.805 0.905 1 93.25 123 LYS B O 1
ATOM 2996 N N . VAL B 1 124 ? 21.719 -8.414 2.289 1 94.62 124 VAL B N 1
ATOM 2997 C CA . VAL B 1 124 ? 20.469 -8.586 1.551 1 94.62 124 VAL B CA 1
ATOM 2998 C C . VAL B 1 124 ? 20.531 -7.82 0.231 1 94.62 124 VAL B C 1
ATOM 3000 O O . VAL B 1 124 ? 20.672 -6.594 0.224 1 94.62 124 VAL B O 1
ATOM 3003 N N . ASP B 1 125 ? 20.359 -8.555 -0.839 1 94.5 125 ASP B N 1
ATOM 3004 C CA . ASP B 1 125 ? 20.5 -7.906 -2.141 1 94.5 125 ASP B CA 1
ATOM 3005 C C . ASP B 1 125 ? 19.156 -7.852 -2.867 1 94.5 125 ASP B C 1
ATOM 3007 O O . ASP B 1 125 ? 19.047 -7.281 -3.955 1 94.5 125 ASP B O 1
ATOM 3011 N N . ALA B 1 126 ? 18.156 -8.469 -2.305 1 97.31 126 ALA B N 1
ATOM 3012 C CA . ALA B 1 126 ? 16.812 -8.375 -2.863 1 97.31 126 ALA B CA 1
ATOM 3013 C C . ALA B 1 126 ? 15.75 -8.477 -1.769 1 97.31 126 ALA B C 1
ATOM 3015 O O . ALA B 1 126 ? 15.984 -9.102 -0.73 1 97.31 126 ALA B O 1
ATOM 3016 N N . VAL B 1 127 ? 14.664 -7.848 -2.053 1 97.12 127 VAL B N 1
ATOM 3017 C CA . VAL B 1 127 ? 13.484 -7.984 -1.208 1 97.12 127 VAL B CA 1
ATOM 3018 C C . VAL B 1 127 ? 12.328 -8.547 -2.029 1 97.12 127 VAL B C 1
ATOM 3020 O O . VAL B 1 127 ? 12.133 -8.164 -3.186 1 97.12 127 VAL B O 1
ATOM 3023 N N . VAL B 1 128 ? 11.648 -9.516 -1.433 1 97.12 128 VAL B N 1
ATOM 3024 C CA . VAL B 1 128 ? 10.516 -10.164 -2.094 1 97.12 128 VAL B CA 1
ATOM 3025 C C . VAL B 1 128 ? 9.266 -10.023 -1.229 1 97.12 128 VAL B C 1
ATOM 3027 O O . VAL B 1 128 ? 9.281 -10.367 -0.044 1 97.12 128 VAL B O 1
ATOM 3030 N N . VAL B 1 129 ? 8.25 -9.523 -1.839 1 96.81 129 VAL B N 1
ATOM 3031 C CA . VAL B 1 129 ? 6.953 -9.469 -1.167 1 96.81 129 VAL B CA 1
ATOM 3032 C C . VAL B 1 129 ? 6.035 -10.555 -1.733 1 96.81 129 VAL B C 1
ATOM 3034 O O . VAL B 1 129 ? 5.703 -10.531 -2.922 1 96.81 129 VAL B O 1
ATOM 3037 N N . ALA B 1 130 ? 5.691 -11.484 -0.945 1 95.5 130 ALA B N 1
ATOM 3038 C CA . ALA B 1 130 ? 4.711 -12.531 -1.231 1 95.5 130 ALA B CA 1
ATOM 3039 C C . ALA B 1 130 ? 3.484 -12.391 -0.336 1 95.5 130 ALA B C 1
ATOM 3041 O O . ALA B 1 130 ? 3.328 -11.391 0.364 1 95.5 130 ALA B O 1
ATOM 3042 N N . GLU B 1 131 ? 2.547 -13.312 -0.502 1 90.31 131 GLU B N 1
ATOM 3043 C CA . GLU B 1 131 ? 1.398 -13.297 0.4 1 90.31 131 GLU B CA 1
ATOM 3044 C C . GLU B 1 131 ? 1.829 -13.547 1.844 1 90.31 131 GLU B C 1
ATOM 3046 O O . GLU B 1 131 ? 2.555 -14.5 2.127 1 90.31 131 GLU B O 1
ATOM 3051 N N . ASP B 1 132 ? 1.416 -12.656 2.684 1 87.81 132 ASP B N 1
ATOM 3052 C CA . ASP B 1 132 ? 1.814 -12.742 4.086 1 87.81 132 ASP B CA 1
ATOM 3053 C C . ASP B 1 132 ? 0.74 -12.156 5 1 87.81 132 ASP B C 1
ATOM 3055 O O . ASP B 1 132 ? 0.622 -10.938 5.125 1 87.81 132 ASP B O 1
ATOM 3059 N N . LEU B 1 133 ? 0.089 -12.977 5.77 1 82.62 133 LEU B N 1
ATOM 3060 C CA . LEU B 1 133 ? -0.978 -12.531 6.656 1 82.62 133 LEU B CA 1
ATOM 3061 C C . LEU B 1 133 ? -0.409 -11.742 7.836 1 82.62 133 LEU B C 1
ATOM 3063 O O . LEU B 1 133 ? -1.146 -11.047 8.539 1 82.62 133 LEU B O 1
ATOM 3067 N N . SER B 1 134 ? 0.864 -11.859 8.008 1 84 134 SER B N 1
ATOM 3068 C CA . SER B 1 134 ? 1.489 -11.164 9.125 1 84 134 SER B CA 1
ATOM 3069 C C . SER B 1 134 ? 1.929 -9.758 8.719 1 84 134 SER B C 1
ATOM 3071 O O . SER B 1 134 ? 2.533 -9.039 9.516 1 84 134 SER B O 1
ATOM 3073 N N . TYR B 1 135 ? 1.649 -9.391 7.508 1 89.19 135 TYR B N 1
ATOM 3074 C CA . TYR B 1 135 ? 2.047 -8.078 7.016 1 89.19 135 TYR B CA 1
ATOM 3075 C C . TYR B 1 135 ? 1.586 -6.98 7.965 1 89.19 135 TYR B C 1
ATOM 3077 O O . TYR B 1 135 ? 0.45 -7 8.445 1 89.19 135 TYR B O 1
ATOM 3085 N N . ASN B 1 136 ? 2.475 -6.027 8.219 1 86.75 136 ASN B N 1
ATOM 3086 C CA . ASN B 1 136 ? 2.164 -4.906 9.102 1 86.75 136 ASN B CA 1
ATOM 3087 C C . ASN B 1 136 ? 2.965 -3.662 8.727 1 86.75 136 ASN B C 1
ATOM 3089 O O . ASN B 1 136 ? 3.658 -3.646 7.711 1 86.75 136 ASN B O 1
ATOM 3093 N N . TYR B 1 137 ? 2.809 -2.658 9.602 1 84.31 137 TYR B N 1
ATOM 3094 C CA . TYR B 1 137 ? 3.406 -1.342 9.398 1 84.31 137 TYR B CA 1
ATOM 3095 C C . TYR B 1 137 ? 4.914 -1.45 9.219 1 84.31 137 TYR B C 1
ATOM 3097 O O . TYR B 1 137 ? 5.496 -0.747 8.391 1 84.31 137 TYR B O 1
ATOM 3105 N N . ALA B 1 138 ? 5.555 -2.25 9.922 1 84.88 138 ALA B N 1
ATOM 3106 C CA . ALA B 1 138 ? 7.008 -2.402 9.898 1 84.88 138 ALA B CA 1
ATOM 3107 C C . ALA B 1 138 ? 7.473 -2.984 8.562 1 84.88 138 ALA B C 1
ATOM 3109 O O . ALA B 1 138 ? 8.547 -2.639 8.07 1 84.88 138 ALA B O 1
ATOM 3110 N N . HIS B 1 139 ? 6.691 -3.809 8 1 88.69 139 HIS B N 1
ATOM 3111 C CA . HIS B 1 139 ? 7.039 -4.422 6.723 1 88.69 139 HIS B CA 1
ATOM 3112 C C . HIS B 1 139 ? 7.059 -3.387 5.602 1 88.69 139 HIS B C 1
ATOM 3114 O O . HIS B 1 139 ? 7.934 -3.42 4.734 1 88.69 139 HIS B O 1
ATOM 3120 N N . ALA B 1 140 ? 6.066 -2.514 5.707 1 86.5 140 ALA B N 1
ATOM 3121 C CA . ALA B 1 140 ? 6.035 -1.436 4.723 1 86.5 140 ALA B CA 1
ATOM 3122 C C . ALA B 1 140 ? 7.316 -0.611 4.77 1 86.5 140 ALA B C 1
ATOM 3124 O O . ALA B 1 140 ? 7.879 -0.266 3.727 1 86.5 140 ALA B O 1
ATOM 3125 N N . SER B 1 141 ? 7.793 -0.355 5.879 1 86.88 141 SER B N 1
ATOM 3126 C CA . SER B 1 141 ? 8.969 0.489 6.078 1 86.88 141 SER B CA 1
ATOM 3127 C C . SER B 1 141 ? 10.25 -0.244 5.691 1 86.88 141 SER B C 1
ATOM 3129 O O . SER B 1 141 ? 11.07 0.29 4.949 1 86.88 141 SER B O 1
ATOM 3131 N N . ILE B 1 142 ? 10.367 -1.467 6.141 1 89.69 142 ILE B N 1
ATOM 3132 C CA . ILE B 1 142 ? 11.633 -2.172 5.992 1 89.69 142 ILE B CA 1
ATOM 3133 C C . ILE B 1 142 ? 11.883 -2.488 4.52 1 89.69 142 ILE B C 1
ATOM 3135 O O . ILE B 1 142 ? 13.016 -2.412 4.043 1 89.69 142 ILE B O 1
ATOM 3139 N N . VAL B 1 143 ? 10.875 -2.854 3.803 1 92.5 143 VAL B N 1
ATOM 3140 C CA . VAL B 1 143 ? 11.031 -3.135 2.377 1 92.5 143 VAL B CA 1
ATOM 3141 C C . VAL B 1 143 ? 11.492 -1.875 1.65 1 92.5 143 VAL B C 1
ATOM 3143 O O . VAL B 1 143 ? 12.461 -1.915 0.887 1 92.5 143 VAL B O 1
ATOM 3146 N N . ALA B 1 144 ? 10.859 -0.767 1.934 1 91.81 144 ALA B N 1
ATOM 3147 C CA . ALA B 1 144 ? 11.227 0.493 1.294 1 91.81 144 ALA B CA 1
ATOM 3148 C C . ALA B 1 144 ? 12.656 0.882 1.632 1 91.81 144 ALA B C 1
ATOM 3150 O O . ALA B 1 144 ? 13.383 1.4 0.781 1 91.81 144 ALA B O 1
ATOM 3151 N N . ARG B 1 145 ? 13.031 0.655 2.834 1 90.31 145 ARG B N 1
ATOM 3152 C CA . ARG B 1 145 ? 14.375 1.015 3.262 1 90.31 145 ARG B CA 1
ATOM 3153 C C . ARG B 1 145 ? 15.43 0.185 2.527 1 90.31 145 ARG B C 1
ATOM 3155 O O . ARG B 1 145 ? 16.453 0.712 2.102 1 90.31 145 ARG B O 1
ATOM 3162 N N . TYR B 1 146 ? 15.203 -1.093 2.4 1 92.31 146 TYR B N 1
ATOM 3163 C CA . TYR B 1 146 ? 16.141 -1.933 1.656 1 92.31 146 TYR B CA 1
ATOM 3164 C C . TYR B 1 146 ? 16.266 -1.463 0.212 1 92.31 146 TYR B C 1
ATOM 3166 O O . TYR B 1 146 ? 17.359 -1.457 -0.354 1 92.31 146 TYR B O 1
ATOM 3174 N N . VAL B 1 147 ? 15.164 -1.067 -0.36 1 93.81 147 VAL B N 1
ATOM 3175 C CA . VAL B 1 147 ? 15.141 -0.618 -1.748 1 93.81 147 VAL B CA 1
ATOM 3176 C C . VAL B 1 147 ? 15.922 0.69 -1.878 1 93.81 147 VAL B C 1
ATOM 3178 O O . VAL B 1 147 ? 16.734 0.843 -2.785 1 93.81 147 VAL B O 1
ATOM 3181 N N . LEU B 1 148 ? 15.711 1.564 -0.961 1 89 148 LEU B N 1
ATOM 3182 C CA . LEU B 1 148 ? 16.266 2.912 -1.068 1 89 148 LEU B CA 1
ATOM 3183 C C . LEU B 1 148 ? 17.703 2.951 -0.592 1 89 148 LEU B C 1
ATOM 3185 O O . LEU B 1 148 ? 18.562 3.598 -1.215 1 89 148 LEU B O 1
ATOM 3189 N N . GLU B 1 149 ? 18.016 2.285 0.479 1 87.06 149 GLU B N 1
ATOM 3190 C CA . GLU B 1 149 ? 19.328 2.406 1.118 1 87.06 149 GLU B CA 1
ATOM 3191 C C . GLU B 1 149 ? 20.297 1.377 0.566 1 87.06 149 GLU B C 1
ATOM 3193 O O . GLU B 1 149 ? 21.453 1.707 0.263 1 87.06 149 GLU B O 1
ATOM 3198 N N . ASN B 1 150 ? 19.797 0.127 0.448 1 89.12 150 ASN B N 1
ATOM 3199 C CA . ASN B 1 150 ? 20.672 -0.942 -0.025 1 89.12 150 ASN B CA 1
ATOM 3200 C C . ASN B 1 150 ? 20.641 -1.062 -1.546 1 89.12 150 ASN B C 1
ATOM 3202 O O . ASN B 1 150 ? 21.422 -1.816 -2.131 1 89.12 150 ASN B O 1
ATOM 3206 N N . LYS B 1 151 ? 19.703 -0.35 -2.131 1 93.38 151 LYS B N 1
ATOM 3207 C CA . LYS B 1 151 ? 19.484 -0.504 -3.564 1 93.38 151 LYS B CA 1
ATOM 3208 C C . LYS B 1 151 ? 19.156 -1.953 -3.918 1 93.38 151 LYS B C 1
ATOM 3210 O O . LYS B 1 151 ? 19.625 -2.463 -4.941 1 93.38 151 LYS B O 1
ATOM 3215 N N . ALA B 1 152 ? 18.516 -2.598 -3.002 1 95.94 152 ALA B N 1
ATOM 3216 C CA . ALA B 1 152 ? 18.109 -3.986 -3.205 1 95.94 152 ALA B CA 1
ATOM 3217 C C . ALA B 1 152 ? 17.109 -4.105 -4.352 1 95.94 152 ALA B C 1
ATOM 3219 O O . ALA B 1 152 ? 16.281 -3.215 -4.555 1 95.94 152 ALA B O 1
ATOM 3220 N N . LYS B 1 153 ? 17.188 -5.246 -5.113 1 97.44 153 LYS B N 1
ATOM 3221 C CA . LYS B 1 153 ? 16.141 -5.551 -6.082 1 97.44 153 LYS B CA 1
ATOM 3222 C C . LYS B 1 153 ? 14.789 -5.746 -5.391 1 97.44 153 LYS B C 1
ATOM 3224 O O . LYS B 1 153 ? 14.719 -6.344 -4.312 1 97.44 153 LYS B O 1
ATOM 3229 N N . PHE B 1 154 ? 13.789 -5.215 -5.934 1 98.12 154 PHE B N 1
ATOM 3230 C CA . PHE B 1 154 ? 12.453 -5.27 -5.367 1 98.12 154 PHE B CA 1
ATOM 3231 C C . PHE B 1 154 ? 11.539 -6.152 -6.215 1 98.12 154 PHE B C 1
ATOM 3233 O O . PHE B 1 154 ? 11.18 -5.789 -7.336 1 98.12 154 PHE B O 1
ATOM 3240 N N . PHE B 1 155 ? 11.125 -7.312 -5.629 1 98.06 155 PHE B N 1
ATOM 3241 C CA . PHE B 1 155 ? 10.305 -8.273 -6.348 1 98.06 155 PHE B CA 1
ATOM 3242 C C . PHE B 1 155 ? 8.938 -8.422 -5.684 1 98.06 155 PHE B C 1
ATOM 3244 O O . PHE B 1 155 ? 8.828 -8.367 -4.457 1 98.06 155 PHE B O 1
ATOM 3251 N N . CYS B 1 156 ? 7.941 -8.57 -6.441 1 97.75 156 CYS B N 1
ATOM 3252 C CA . CYS B 1 156 ? 6.59 -8.938 -6.035 1 97.75 156 CYS B CA 1
ATOM 3253 C C . CYS B 1 156 ? 6.164 -10.25 -6.672 1 97.75 156 CYS B C 1
ATOM 3255 O O . CYS B 1 156 ? 6.215 -10.398 -7.895 1 97.75 156 CYS B O 1
ATOM 3257 N N . LEU B 1 157 ? 5.797 -11.18 -5.848 1 95.81 157 LEU B N 1
ATOM 3258 C CA . LEU B 1 157 ? 5.398 -12.461 -6.406 1 95.81 157 LEU B CA 1
ATOM 3259 C C . LEU B 1 157 ? 3.939 -12.43 -6.855 1 95.81 157 LEU B C 1
ATOM 3261 O O . LEU B 1 157 ? 3.031 -12.57 -6.035 1 95.81 157 LEU B O 1
ATOM 3265 N N . GLY B 1 158 ? 3.734 -12.398 -8.18 1 91.62 158 GLY B N 1
ATOM 3266 C CA . GLY B 1 158 ? 2.422 -12.32 -8.797 1 91.62 158 GLY B CA 1
ATOM 3267 C C . GLY B 1 158 ? 1.893 -10.906 -8.898 1 91.62 158 GLY B C 1
ATOM 3268 O O . GLY B 1 158 ? 2.264 -10.039 -8.109 1 91.62 158 GLY B O 1
ATOM 3269 N N . PHE B 1 159 ? 0.991 -10.703 -9.797 1 92.94 159 PHE B N 1
ATOM 3270 C CA . PHE B 1 159 ? 0.354 -9.406 -9.992 1 92.94 159 PHE B CA 1
ATOM 3271 C C . PHE B 1 159 ? -1.041 -9.391 -9.383 1 92.94 159 PHE B C 1
ATOM 3273 O O . PHE B 1 159 ? -1.889 -8.586 -9.773 1 92.94 159 PHE B O 1
ATOM 3280 N N . ASP B 1 160 ? -1.287 -10.273 -8.469 1 94.12 160 ASP B N 1
ATOM 3281 C CA . ASP B 1 160 ? -2.6 -10.398 -7.844 1 94.12 160 ASP B CA 1
ATOM 3282 C C . ASP B 1 160 ? -2.83 -9.305 -6.809 1 94.12 160 ASP B C 1
ATOM 3284 O O . ASP B 1 160 ? -2.096 -9.203 -5.824 1 94.12 160 ASP B O 1
ATOM 3288 N N . ARG B 1 161 ? -3.885 -8.602 -7 1 93.56 161 ARG B N 1
ATOM 3289 C CA . ARG B 1 161 ? -4.254 -7.59 -6.016 1 93.56 161 ARG B CA 1
ATOM 3290 C C . ARG B 1 161 ? -5.012 -8.211 -4.848 1 93.56 161 ARG B C 1
ATOM 3292 O O . ARG B 1 161 ? -4.773 -7.859 -3.689 1 93.56 161 ARG B O 1
ATOM 3299 N N . ILE B 1 162 ? -5.902 -9.07 -5.266 1 89.31 162 ILE B N 1
ATOM 3300 C CA . ILE B 1 162 ? -6.75 -9.727 -4.273 1 89.31 162 ILE B CA 1
ATOM 3301 C C . ILE B 1 162 ? -6.926 -11.195 -4.633 1 89.31 162 ILE B C 1
ATOM 3303 O O . ILE B 1 162 ? -6.785 -11.578 -5.793 1 89.31 162 ILE B O 1
ATOM 3307 N N . PHE B 1 163 ? -7.199 -11.969 -3.596 1 84.12 163 PHE B N 1
ATOM 3308 C CA . PHE B 1 163 ? -7.637 -13.352 -3.715 1 84.12 163 PHE B CA 1
ATOM 3309 C C . PHE B 1 163 ? -9.008 -13.547 -3.066 1 84.12 163 PHE B C 1
ATOM 3311 O O . PHE B 1 163 ? -9.352 -12.852 -2.111 1 84.12 163 PHE B O 1
ATOM 3318 N N . PRO B 1 164 ? -9.695 -14.469 -3.686 1 79.75 164 PRO B N 1
ATOM 3319 C CA . PRO B 1 164 ? -10.938 -14.805 -2.984 1 79.75 164 PRO B CA 1
ATOM 3320 C C . PRO B 1 164 ? -10.688 -15.375 -1.589 1 79.75 164 PRO B C 1
ATOM 3322 O O . PRO B 1 164 ? -9.844 -16.25 -1.419 1 79.75 164 PRO B O 1
ATOM 3325 N N . GLY B 1 165 ? -11.328 -14.805 -0.538 1 74.5 165 GLY B N 1
ATOM 3326 C CA . GLY B 1 165 ? -11.148 -15.227 0.843 1 74.5 165 GLY B CA 1
ATOM 3327 C C . GLY B 1 165 ? -12.359 -15.938 1.415 1 74.5 165 GLY B C 1
ATOM 3328 O O . GLY B 1 165 ? -12.5 -16.047 2.635 1 74.5 165 GLY B O 1
ATOM 3329 N N . GLY B 1 166 ? -13.188 -16.344 0.617 1 69.94 166 GLY B N 1
ATOM 3330 C CA . GLY B 1 166 ? -14.438 -16.938 1.077 1 69.94 166 GLY B CA 1
ATOM 3331 C C . GLY B 1 166 ? -15.562 -15.922 1.182 1 69.94 166 GLY B C 1
ATOM 3332 O O . GLY B 1 166 ? -15.352 -14.789 1.618 1 69.94 166 GLY B O 1
ATOM 3333 N N . GLY B 1 167 ? -16.641 -16.266 0.811 1 64.88 167 GLY B N 1
ATOM 3334 C CA . GLY B 1 167 ? -17.734 -15.312 0.792 1 64.88 167 GLY B CA 1
ATOM 3335 C C . GLY B 1 167 ? -17.438 -14.07 -0.027 1 64.88 167 GLY B C 1
ATOM 3336 O O . GLY B 1 167 ? -17.031 -14.172 -1.187 1 64.88 167 GLY B O 1
ATOM 3337 N N . LYS B 1 168 ? -17.719 -12.953 0.649 1 66.25 168 LYS B N 1
ATOM 3338 C CA . LYS B 1 168 ? -17.469 -11.688 -0.03 1 66.25 168 LYS B CA 1
ATOM 3339 C C . LYS B 1 168 ? -16.109 -11.117 0.365 1 66.25 168 LYS B C 1
ATOM 3341 O O . LYS B 1 168 ? -15.703 -10.055 -0.118 1 66.25 168 LYS B O 1
ATOM 3346 N N . ASN B 1 169 ? -15.438 -11.906 1.152 1 71.94 169 ASN B N 1
ATOM 3347 C CA . ASN B 1 169 ? -14.148 -11.43 1.648 1 71.94 169 ASN B CA 1
ATOM 3348 C C . ASN B 1 169 ? -13.039 -11.656 0.625 1 71.94 169 ASN B C 1
ATOM 3350 O O . ASN B 1 169 ? -13.141 -12.531 -0.231 1 71.94 169 ASN B O 1
ATOM 3354 N N . PHE B 1 170 ? -12.18 -10.703 0.653 1 77.25 170 PHE B N 1
ATOM 3355 C CA . PHE B 1 170 ? -10.992 -10.938 -0.165 1 77.25 170 PHE B CA 1
ATOM 3356 C C . PHE B 1 170 ? -9.727 -10.797 0.668 1 77.25 170 PHE B C 1
ATOM 3358 O O . PHE B 1 170 ? -9.727 -10.133 1.707 1 77.25 170 PHE B O 1
ATOM 3365 N N . ILE B 1 171 ? -8.75 -11.508 0.209 1 80.88 171 ILE B N 1
ATOM 3366 C CA . ILE B 1 171 ? -7.406 -11.477 0.785 1 80.88 171 ILE B CA 1
ATOM 3367 C C . ILE B 1 171 ? -6.496 -10.609 -0.081 1 80.88 171 ILE B C 1
ATOM 3369 O O . ILE B 1 171 ? -6.453 -10.773 -1.303 1 80.88 171 ILE B O 1
ATOM 3373 N N . PRO B 1 172 ? -5.863 -9.656 0.605 1 88.44 172 PRO B N 1
ATOM 3374 C CA . PRO B 1 172 ? -4.898 -8.875 -0.177 1 88.44 172 PRO B CA 1
ATOM 3375 C C . PRO B 1 172 ? -3.783 -9.742 -0.765 1 88.44 172 PRO B C 1
ATOM 3377 O O . PRO B 1 172 ? -3.199 -10.57 -0.058 1 88.44 172 PRO B O 1
ATOM 3380 N N . GLY B 1 173 ? -3.539 -9.555 -2.01 1 92.81 173 GLY B N 1
ATOM 3381 C CA . GLY B 1 173 ? -2.457 -10.258 -2.678 1 92.81 173 GLY B CA 1
ATOM 3382 C C . GLY B 1 173 ? -1.112 -9.57 -2.525 1 92.81 173 GLY B C 1
ATOM 3383 O O . GLY B 1 173 ? -1.011 -8.539 -1.866 1 92.81 173 GLY B O 1
ATOM 3384 N N . ALA B 1 174 ? -0.129 -10.164 -3.117 1 95.31 174 ALA B N 1
ATOM 3385 C CA . ALA B 1 174 ? 1.239 -9.672 -2.975 1 95.31 174 ALA B CA 1
ATOM 3386 C C . ALA B 1 174 ? 1.383 -8.273 -3.561 1 95.31 174 ALA B C 1
ATOM 3388 O O . ALA B 1 174 ? 2.145 -7.453 -3.045 1 95.31 174 ALA B O 1
ATOM 3389 N N . LEU B 1 175 ? 0.7 -8.008 -4.684 1 96.81 175 LEU B N 1
ATOM 3390 C CA . LEU B 1 175 ? 0.791 -6.684 -5.285 1 96.81 175 LEU B CA 1
ATOM 3391 C C . LEU B 1 175 ? 0.285 -5.613 -4.324 1 96.81 175 LEU B C 1
ATOM 3393 O O . LEU B 1 175 ? 0.914 -4.566 -4.172 1 96.81 175 LEU B O 1
ATOM 3397 N N . THR B 1 176 ? -0.831 -5.902 -3.746 1 96.56 176 THR B N 1
ATOM 3398 C CA . THR B 1 176 ? -1.413 -5.012 -2.748 1 96.56 176 THR B CA 1
ATOM 3399 C C . THR B 1 176 ? -0.452 -4.805 -1.58 1 96.56 176 THR B C 1
ATOM 3401 O O . THR B 1 176 ? -0.267 -3.68 -1.112 1 96.56 176 THR B O 1
ATOM 3404 N N . LEU B 1 177 ? 0.224 -5.844 -1.178 1 95.56 177 LEU B N 1
ATOM 3405 C CA . LEU B 1 177 ? 1.139 -5.773 -0.044 1 95.56 177 LEU B CA 1
ATOM 3406 C C . LEU B 1 177 ? 2.441 -5.086 -0.439 1 95.56 177 LEU B C 1
ATOM 3408 O O . LEU B 1 177 ? 3.197 -4.633 0.425 1 95.56 177 LEU B O 1
ATOM 3412 N N . SER B 1 178 ? 2.736 -4.977 -1.709 1 97.44 178 SER B N 1
ATOM 3413 C CA . SER B 1 178 ? 3.936 -4.312 -2.207 1 97.44 178 SER B CA 1
ATOM 3414 C C . SER B 1 178 ? 3.715 -2.812 -2.361 1 97.44 178 SER B C 1
ATOM 3416 O O . SER B 1 178 ? 4.672 -2.045 -2.453 1 97.44 178 SER B O 1
ATOM 3418 N N . ALA B 1 179 ? 2.467 -2.43 -2.367 1 97.94 179 ALA B N 1
ATOM 3419 C CA . ALA B 1 179 ? 2.088 -1.069 -2.74 1 97.94 179 ALA B CA 1
ATOM 3420 C C . ALA B 1 179 ? 2.686 -0.049 -1.775 1 97.94 179 ALA B C 1
ATOM 3422 O O . ALA B 1 179 ? 3.158 1.01 -2.195 1 97.94 179 ALA B O 1
ATOM 3423 N N . PRO B 1 180 ? 2.697 -0.332 -0.467 1 96.81 180 PRO B N 1
ATOM 3424 C CA . PRO B 1 180 ? 3.275 0.656 0.448 1 96.81 180 PRO B CA 1
ATOM 3425 C C . PRO B 1 180 ? 4.746 0.938 0.158 1 96.81 180 PRO B C 1
ATOM 3427 O O . PRO B 1 180 ? 5.16 2.1 0.114 1 96.81 180 PRO B O 1
ATOM 3430 N N . ALA B 1 181 ? 5.512 -0.085 -0.068 1 96.12 181 ALA B N 1
ATOM 3431 C CA . ALA B 1 181 ? 6.93 0.103 -0.35 1 96.12 181 ALA B CA 1
ATOM 3432 C C . ALA B 1 181 ? 7.137 0.83 -1.676 1 96.12 181 ALA B C 1
ATOM 3434 O O . ALA B 1 181 ? 8.047 1.653 -1.806 1 96.12 181 ALA B O 1
ATOM 3435 N N . GLU B 1 182 ? 6.312 0.452 -2.639 1 97.62 182 GLU B N 1
ATOM 3436 C CA . GLU B 1 182 ? 6.375 1.158 -3.916 1 97.62 182 GLU B CA 1
ATOM 3437 C C . GLU B 1 182 ? 6.09 2.646 -3.736 1 97.62 182 GLU B C 1
ATOM 3439 O O . GLU B 1 182 ? 6.805 3.49 -4.281 1 97.62 182 GLU B O 1
ATOM 3444 N N . THR B 1 183 ? 5.082 2.957 -2.988 1 96.94 183 THR B N 1
ATOM 3445 C CA . THR B 1 183 ? 4.703 4.344 -2.73 1 96.94 183 THR B CA 1
ATOM 3446 C C . THR B 1 183 ? 5.812 5.078 -1.985 1 96.94 183 THR B C 1
ATOM 3448 O O . THR B 1 183 ? 6.227 6.168 -2.393 1 96.94 183 THR B O 1
ATOM 3451 N N . ALA B 1 184 ? 6.348 4.473 -0.973 1 93.75 184 ALA B N 1
ATOM 3452 C CA . ALA B 1 184 ? 7.352 5.102 -0.117 1 93.75 184 ALA B CA 1
ATOM 3453 C C . ALA B 1 184 ? 8.656 5.312 -0.872 1 93.75 184 ALA B C 1
ATOM 3455 O O . ALA B 1 184 ? 9.359 6.305 -0.649 1 93.75 184 ALA B O 1
ATOM 3456 N N . SER B 1 185 ? 9.039 4.43 -1.794 1 93.19 185 SER B N 1
ATOM 3457 C CA . SER B 1 185 ? 10.359 4.434 -2.412 1 93.19 185 SER B CA 1
ATOM 3458 C C . SER B 1 185 ? 10.312 5 -3.826 1 93.19 185 SER B C 1
ATOM 3460 O O . SER B 1 185 ? 11.352 5.301 -4.418 1 93.19 185 SER B O 1
ATOM 3462 N N . TYR B 1 186 ? 9.117 5.055 -4.465 1 93.31 186 TYR B N 1
ATOM 3463 C CA . TYR B 1 186 ? 8.891 5.422 -5.859 1 93.31 186 TYR B CA 1
ATOM 3464 C C . TYR B 1 186 ? 9.469 4.367 -6.801 1 93.31 186 TYR B C 1
ATOM 3466 O O . TYR B 1 186 ? 9.656 4.629 -7.988 1 93.31 186 TYR B O 1
ATOM 3474 N N . VAL B 1 187 ? 9.781 3.205 -6.238 1 96.06 187 VAL B N 1
ATOM 3475 C CA . VAL B 1 187 ? 10.312 2.117 -7.055 1 96.06 187 VAL B CA 1
ATOM 3476 C C . VAL B 1 187 ? 9.258 1.015 -7.188 1 96.06 187 VAL B C 1
ATOM 3478 O O . VAL B 1 187 ? 8.789 0.472 -6.188 1 96.06 187 VAL B O 1
ATOM 3481 N N . ALA B 1 188 ? 8.891 0.738 -8.398 1 97.38 188 ALA B N 1
ATOM 3482 C CA . ALA B 1 188 ? 7.941 -0.344 -8.641 1 97.38 188 ALA B CA 1
ATOM 3483 C C . ALA B 1 188 ? 8.617 -1.706 -8.539 1 97.38 188 ALA B C 1
ATOM 3485 O O . ALA B 1 188 ? 9.75 -1.878 -9 1 97.38 188 ALA B O 1
ATOM 3486 N N . PRO B 1 189 ? 7.914 -2.662 -7.988 1 97.88 189 PRO B N 1
ATOM 3487 C CA . PRO B 1 189 ? 8.508 -4 -7.949 1 97.88 189 PRO B CA 1
ATOM 3488 C C . PRO B 1 189 ? 8.516 -4.684 -9.312 1 97.88 189 PRO B C 1
ATOM 3490 O O . PRO B 1 189 ? 7.621 -4.441 -10.133 1 97.88 189 PRO B O 1
ATOM 3493 N N . ALA B 1 190 ? 9.547 -5.473 -9.539 1 97.38 190 ALA B N 1
ATOM 3494 C CA . ALA B 1 190 ? 9.5 -6.418 -10.648 1 97.38 190 ALA B CA 1
ATOM 3495 C C . ALA B 1 190 ? 8.57 -7.586 -10.344 1 97.38 190 ALA B C 1
ATOM 3497 O O . ALA B 1 190 ? 8.656 -8.195 -9.273 1 97.38 190 ALA B O 1
ATOM 3498 N N . ILE B 1 191 ? 7.723 -7.91 -11.258 1 97.56 191 ILE B N 1
ATOM 3499 C CA . ILE B 1 191 ? 6.715 -8.938 -11.031 1 97.56 191 ILE B CA 1
ATOM 3500 C C . ILE B 1 191 ? 7.297 -10.312 -11.375 1 97.56 191 ILE B C 1
ATOM 3502 O O . ILE B 1 191 ? 7.805 -10.516 -12.484 1 97.56 191 ILE B O 1
ATOM 3506 N N . ILE B 1 192 ? 7.238 -11.219 -10.367 1 97.38 192 ILE B N 1
ATOM 3507 C CA . ILE B 1 192 ? 7.559 -12.625 -10.547 1 97.38 192 ILE B CA 1
ATOM 3508 C C . ILE B 1 192 ? 6.273 -13.445 -10.602 1 97.38 192 ILE B C 1
ATOM 3510 O O . ILE B 1 192 ? 5.465 -13.406 -9.672 1 97.38 192 ILE B O 1
ATOM 3514 N N . GLY B 1 193 ? 6.117 -14.133 -11.695 1 97.38 193 GLY B N 1
ATOM 3515 C CA . GLY B 1 193 ? 4.887 -14.891 -11.875 1 97.38 193 GLY B CA 1
ATOM 3516 C C . GLY B 1 193 ? 3.941 -14.266 -12.883 1 97.38 193 GLY B C 1
ATOM 3517 O O . GLY B 1 193 ? 4.309 -13.32 -13.586 1 97.38 193 GLY B O 1
ATOM 3518 N N . LYS B 1 194 ? 2.656 -14.805 -12.961 1 96.62 194 LYS B N 1
ATOM 3519 C CA . LYS B 1 194 ? 1.674 -14.328 -13.93 1 96.62 194 LYS B CA 1
ATOM 3520 C C . LYS B 1 194 ? 1.322 -12.859 -13.672 1 96.62 194 LYS B C 1
ATOM 3522 O O . LYS B 1 194 ? 1.136 -12.453 -12.523 1 96.62 194 LYS B O 1
ATOM 3527 N N . PRO B 1 195 ? 1.354 -12.109 -14.711 1 96.88 195 PRO B N 1
ATOM 3528 C CA . PRO B 1 195 ? 1.338 -12.461 -16.125 1 96.88 195 PRO B CA 1
ATOM 3529 C C . PRO B 1 195 ? 2.734 -12.477 -16.75 1 96.88 195 PRO B C 1
ATOM 3531 O O . PRO B 1 195 ? 2.875 -12.672 -17.969 1 96.88 195 PRO B O 1
ATOM 3534 N N . ASN B 1 196 ? 3.758 -12.242 -15.93 1 95.25 196 ASN B N 1
ATOM 3535 C CA . ASN B 1 196 ? 5.109 -12.195 -16.484 1 95.25 196 ASN B CA 1
ATOM 3536 C C . ASN B 1 196 ? 5.594 -13.586 -16.891 1 95.25 196 ASN B C 1
ATOM 3538 O O . ASN B 1 196 ? 5.898 -14.422 -16.047 1 95.25 196 ASN B O 1
ATOM 3542 N N . VAL B 1 197 ? 5.859 -13.734 -18.156 1 91.31 197 VAL B N 1
ATOM 3543 C CA . VAL B 1 197 ? 6.148 -15.039 -18.75 1 91.31 197 VAL B CA 1
ATOM 3544 C C . VAL B 1 197 ? 7.605 -15.414 -18.5 1 91.31 197 VAL B C 1
ATOM 3546 O O . VAL B 1 197 ? 7.922 -16.578 -18.266 1 91.31 197 VAL B O 1
ATOM 3549 N N . ASP B 1 198 ? 8.43 -14.477 -18.391 1 91.19 198 ASP B N 1
ATOM 3550 C CA . ASP B 1 198 ? 9.867 -14.711 -18.328 1 91.19 198 ASP B CA 1
ATOM 3551 C C . ASP B 1 198 ? 10.266 -15.312 -16.984 1 91.19 198 ASP B C 1
ATOM 3553 O O . ASP B 1 198 ? 11.273 -16.016 -16.875 1 91.19 198 ASP B O 1
ATOM 3557 N N . SER B 1 199 ? 9.453 -15.141 -16.062 1 90.81 199 SER B N 1
ATOM 3558 C CA . SER B 1 199 ? 9.836 -15.531 -14.719 1 90.81 199 SER B CA 1
ATOM 3559 C C . SER B 1 199 ? 9.703 -17.031 -14.516 1 90.81 199 SER B C 1
ATOM 3561 O O . SER B 1 199 ? 10.273 -17.594 -13.578 1 90.81 199 SER B O 1
ATOM 3563 N N . PHE B 1 200 ? 8.875 -17.719 -15.445 1 93.38 200 PHE B N 1
ATOM 3564 C CA . PHE B 1 200 ? 8.648 -19.109 -15.109 1 93.38 200 PHE B CA 1
ATOM 3565 C C . PHE B 1 200 ? 8.375 -19.938 -16.375 1 93.38 200 PHE B C 1
ATOM 3567 O O . PHE B 1 200 ? 8.008 -21.109 -16.281 1 93.38 200 PHE B O 1
ATOM 3574 N N . ILE B 1 201 ? 8.602 -19.438 -17.531 1 94.94 201 ILE B N 1
ATOM 3575 C CA . ILE B 1 201 ? 8.273 -20.094 -18.781 1 94.94 201 ILE B CA 1
ATOM 3576 C C . ILE B 1 201 ? 9.07 -21.391 -18.906 1 94.94 201 ILE B C 1
ATOM 3578 O O . ILE B 1 201 ? 8.586 -22.375 -19.484 1 94.94 201 ILE B O 1
ATOM 3582 N N . ASN B 1 202 ? 10.273 -21.422 -18.422 1 95.5 202 ASN B N 1
ATOM 3583 C CA . ASN B 1 202 ? 11.117 -22.609 -18.484 1 95.5 202 ASN B CA 1
ATOM 3584 C C . ASN B 1 202 ? 10.547 -23.75 -17.672 1 95.5 202 ASN B C 1
ATOM 3586 O O . ASN B 1 202 ? 10.969 -24.906 -17.812 1 95.5 202 ASN B O 1
ATOM 3590 N N . LEU B 1 203 ? 9.586 -23.469 -16.734 1 96.75 203 LEU B N 1
ATOM 3591 C CA . LEU B 1 203 ? 8.953 -24.5 -15.93 1 96.75 203 LEU B CA 1
ATOM 3592 C C . LEU B 1 203 ? 7.82 -25.172 -16.703 1 96.75 203 LEU B C 1
ATOM 3594 O O . LEU B 1 203 ? 7.324 -26.234 -16.297 1 96.75 203 LEU B O 1
ATOM 3598 N N . ILE B 1 204 ? 7.387 -24.609 -17.797 1 96.06 204 ILE B N 1
ATOM 3599 C CA . ILE B 1 204 ? 6.277 -25.125 -18.594 1 96.06 204 ILE B CA 1
ATOM 3600 C C . ILE B 1 204 ? 6.809 -26.094 -19.641 1 96.06 204 ILE B C 1
ATOM 3602 O O . ILE B 1 204 ? 7.512 -25.688 -20.578 1 96.06 204 ILE B O 1
ATOM 3606 N N . PRO B 1 205 ? 6.355 -27.312 -19.531 1 94.56 205 PRO B N 1
ATOM 3607 C CA . PRO B 1 205 ? 6.867 -28.297 -20.484 1 94.56 205 PRO B CA 1
ATOM 3608 C C . PRO B 1 205 ? 6.48 -27.984 -21.938 1 94.56 205 PRO B C 1
ATOM 3610 O O . PRO B 1 205 ? 5.34 -27.594 -22.203 1 94.56 205 PRO B O 1
ATOM 3613 N N . ASN B 1 206 ? 7.477 -28.047 -22.859 1 93.12 206 ASN B N 1
ATOM 3614 C CA . ASN B 1 206 ? 7.281 -27.953 -24.312 1 93.12 206 ASN B CA 1
ATOM 3615 C C . ASN B 1 206 ? 6.652 -26.609 -24.688 1 93.12 206 ASN B C 1
ATOM 3617 O O . ASN B 1 206 ? 5.867 -26.531 -25.641 1 93.12 206 ASN B O 1
ATOM 3621 N N . HIS B 1 207 ? 6.898 -25.578 -23.906 1 91 207 HIS B N 1
ATOM 3622 C CA . HIS B 1 207 ? 6.258 -24.281 -24.125 1 91 207 HIS B CA 1
ATOM 3623 C C . HIS B 1 207 ? 6.625 -23.719 -25.484 1 91 207 HIS B C 1
ATOM 3625 O O . HIS B 1 207 ? 5.91 -22.859 -26.016 1 91 207 HIS B O 1
ATOM 3631 N N . LYS B 1 208 ? 7.703 -24.172 -26.219 1 91.94 208 LYS B N 1
ATOM 3632 C CA . LYS B 1 208 ? 8.141 -23.656 -27.5 1 91.94 208 LYS B CA 1
ATOM 3633 C C . LYS B 1 208 ? 7.371 -24.312 -28.656 1 91.94 208 LYS B C 1
ATOM 3635 O O . LYS B 1 208 ? 7.289 -23.75 -29.75 1 91.94 208 LYS B O 1
ATOM 3640 N N . THR B 1 209 ? 6.816 -25.484 -28.344 1 90.12 209 THR B N 1
ATOM 3641 C CA . THR B 1 209 ? 6.227 -26.25 -29.438 1 90.12 209 THR B CA 1
ATOM 3642 C C . THR B 1 209 ? 4.73 -26.453 -29.203 1 90.12 209 THR B C 1
ATOM 3644 O O . THR B 1 209 ? 4.004 -26.844 -30.125 1 90.12 209 THR B O 1
ATOM 3647 N N . THR B 1 210 ? 4.391 -26.203 -28.031 1 90.19 210 THR B N 1
ATOM 3648 C CA . THR B 1 210 ? 3 -26.453 -27.672 1 90.19 210 THR B CA 1
ATOM 3649 C C . THR B 1 210 ? 2.287 -25.141 -27.344 1 90.19 210 THR B C 1
ATOM 3651 O O . THR B 1 210 ? 2.818 -24.312 -26.609 1 90.19 210 THR B O 1
ATOM 3654 N N . LYS B 1 211 ? 1.118 -24.984 -27.938 1 90.69 211 LYS B N 1
ATOM 3655 C CA . LYS B 1 211 ? 0.248 -23.891 -27.531 1 90.69 211 LYS B CA 1
ATOM 3656 C C . LYS B 1 211 ? -0.786 -24.344 -26.516 1 90.69 211 LYS B C 1
ATOM 3658 O O . LYS B 1 211 ? -1.651 -25.172 -26.828 1 90.69 211 LYS B O 1
ATOM 3663 N N . TYR B 1 212 ? -0.72 -23.812 -25.344 1 94.56 212 TYR B N 1
ATOM 3664 C CA . TYR B 1 212 ? -1.644 -24.156 -24.266 1 94.56 212 TYR B CA 1
ATOM 3665 C C . TYR B 1 212 ? -2.904 -23.297 -24.328 1 94.56 212 TYR B C 1
ATOM 3667 O O . TYR B 1 212 ? -2.896 -22.219 -24.906 1 94.56 212 TYR B O 1
ATOM 3675 N N . VAL B 1 213 ? -3.967 -23.875 -23.781 1 95.25 213 VAL B N 1
ATOM 3676 C CA . VAL B 1 213 ? -5.133 -23.078 -23.406 1 95.25 213 VAL B CA 1
ATOM 3677 C C . VAL B 1 213 ? -5.078 -22.75 -21.922 1 95.25 213 VAL B C 1
ATOM 3679 O O . VAL B 1 213 ? -4.953 -23.641 -21.078 1 95.25 213 VAL B O 1
ATOM 3682 N N . VAL B 1 214 ? -5.16 -21.484 -21.625 1 97.06 214 VAL B N 1
ATOM 3683 C CA . VAL B 1 214 ? -5.055 -21.062 -20.234 1 97.06 214 VAL B CA 1
ATOM 3684 C C . VAL B 1 214 ? -6.445 -20.781 -19.672 1 97.06 214 VAL B C 1
ATOM 3686 O O . VAL B 1 214 ? -7.211 -20 -20.25 1 97.06 214 VAL B O 1
ATOM 3689 N N . ILE B 1 215 ? -6.723 -21.438 -18.594 1 97 215 ILE B N 1
ATOM 3690 C CA . ILE B 1 215 ? -7.984 -21.219 -17.891 1 97 215 ILE B CA 1
ATOM 3691 C C . ILE B 1 215 ? -7.73 -20.484 -16.578 1 97 215 ILE B C 1
ATOM 3693 O O . ILE B 1 215 ? -6.992 -20.984 -15.719 1 97 215 ILE B O 1
ATOM 3697 N N . GLY B 1 216 ? -8.297 -19.359 -16.422 1 96.94 216 GLY B N 1
ATOM 3698 C CA . GLY B 1 216 ? -8.094 -18.578 -15.211 1 96.94 216 GLY B CA 1
ATOM 3699 C C . GLY B 1 216 ? -9.266 -17.672 -14.883 1 96.94 216 GLY B C 1
ATOM 3700 O O . GLY B 1 216 ? -10.258 -17.641 -15.617 1 96.94 216 GLY B O 1
ATOM 3701 N N . ASP B 1 217 ? -9.195 -17.016 -13.703 1 95.5 217 ASP B N 1
ATOM 3702 C CA . ASP B 1 217 ? -10.297 -16.156 -13.25 1 95.5 217 ASP B CA 1
ATOM 3703 C C . ASP B 1 217 ? -9.875 -14.695 -13.227 1 95.5 217 ASP B C 1
ATOM 3705 O O . ASP B 1 217 ? -10.672 -13.82 -12.867 1 95.5 217 ASP B O 1
ATOM 3709 N N . ASN B 1 218 ? -8.703 -14.445 -13.586 1 96.12 218 ASN B N 1
ATOM 3710 C CA . ASN B 1 218 ? -8.172 -13.094 -13.5 1 96.12 218 ASN B CA 1
ATOM 3711 C C . ASN B 1 218 ? -7.641 -12.617 -14.844 1 96.12 218 ASN B C 1
ATOM 3713 O O . ASN B 1 218 ? -6.664 -13.156 -15.367 1 96.12 218 ASN B O 1
ATOM 3717 N N . THR B 1 219 ? -8.211 -11.547 -15.375 1 96.81 219 THR B N 1
ATOM 3718 C CA . THR B 1 219 ? -7.848 -11.047 -16.688 1 96.81 219 THR B CA 1
ATOM 3719 C C . THR B 1 219 ? -6.453 -10.422 -16.672 1 96.81 219 THR B C 1
ATOM 3721 O O . THR B 1 219 ? -5.75 -10.43 -17.688 1 96.81 219 THR B O 1
ATOM 3724 N N . GLU B 1 220 ? -6.02 -9.969 -15.539 1 95.5 220 GLU B N 1
ATOM 3725 C CA . GLU B 1 220 ? -4.766 -9.234 -15.438 1 95.5 220 GLU B CA 1
ATOM 3726 C C . GLU B 1 220 ? -3.588 -10.18 -15.203 1 95.5 220 GLU B C 1
ATOM 3728 O O . GLU B 1 220 ? -2.43 -9.781 -15.344 1 95.5 220 GLU B O 1
ATOM 3733 N N . THR B 1 221 ? -3.934 -11.43 -14.797 1 96.25 221 THR B N 1
ATOM 3734 C CA . THR B 1 221 ? -2.861 -12.391 -14.562 1 96.25 221 THR B CA 1
ATOM 3735 C C . THR B 1 221 ? -2.963 -13.562 -15.531 1 96.25 221 THR B C 1
ATOM 3737 O O . THR B 1 221 ? -2.275 -13.594 -16.562 1 96.25 221 THR B O 1
ATOM 3740 N N . ASP B 1 222 ? -3.992 -14.328 -15.453 1 97.38 222 ASP B N 1
ATOM 3741 C CA . ASP B 1 222 ? -4.129 -15.547 -16.25 1 97.38 222 ASP B CA 1
ATOM 3742 C C . ASP B 1 222 ? -4.301 -15.227 -17.734 1 97.38 222 ASP B C 1
ATOM 3744 O O . ASP B 1 222 ? -3.562 -15.742 -18.578 1 97.38 222 ASP B O 1
ATOM 3748 N N . ILE B 1 223 ? -5.289 -14.406 -18.047 1 97.69 223 ILE B N 1
ATOM 3749 C CA . ILE B 1 223 ? -5.621 -14.117 -19.438 1 97.69 223 ILE B CA 1
ATOM 3750 C C . ILE B 1 223 ? -4.496 -13.305 -20.078 1 97.69 223 ILE B C 1
ATOM 3752 O O . ILE B 1 223 ? -4.09 -13.586 -21.203 1 97.69 223 ILE B O 1
ATOM 3756 N N . ALA B 1 224 ? -4.004 -12.367 -19.328 1 96.81 224 ALA B N 1
ATOM 3757 C CA . ALA B 1 224 ? -2.887 -11.562 -19.828 1 96.81 224 ALA B CA 1
ATOM 3758 C C . ALA B 1 224 ? -1.688 -12.445 -20.156 1 96.81 224 ALA B C 1
ATOM 3760 O O . ALA B 1 224 ? -1.041 -12.258 -21.203 1 96.81 224 ALA B O 1
ATOM 3761 N N . PHE B 1 225 ? -1.441 -13.375 -19.312 1 95.62 225 PHE B N 1
ATOM 3762 C CA . PHE B 1 225 ? -0.383 -14.359 -19.5 1 95.62 225 PHE B CA 1
ATOM 3763 C C . PHE B 1 225 ? -0.581 -15.125 -20.797 1 95.62 225 PHE B C 1
ATOM 3765 O O . PHE B 1 225 ? 0.341 -15.219 -21.625 1 95.62 225 PHE B O 1
ATOM 3772 N N . ALA B 1 226 ? -1.652 -15.625 -21.031 1 96.5 226 ALA B N 1
ATOM 3773 C CA . ALA B 1 226 ? -1.984 -16.375 -22.234 1 96.5 226 ALA B CA 1
ATOM 3774 C C . ALA B 1 226 ? -1.854 -15.5 -23.484 1 96.5 226 ALA B C 1
ATOM 3776 O O . ALA B 1 226 ? -1.232 -15.898 -24.469 1 96.5 226 ALA B O 1
ATOM 3777 N N . ASN B 1 227 ? -2.395 -14.305 -23.406 1 96.44 227 ASN B N 1
ATOM 3778 C CA . ASN B 1 227 ? -2.408 -13.398 -24.547 1 96.44 227 ASN B CA 1
ATOM 3779 C C . ASN B 1 227 ? -0.997 -12.969 -24.938 1 96.44 227 ASN B C 1
ATOM 3781 O O . ASN B 1 227 ? -0.698 -12.82 -26.125 1 96.44 227 ASN B O 1
ATOM 3785 N N . LYS B 1 228 ? -0.183 -12.797 -23.969 1 95.06 228 LYS B N 1
ATOM 3786 C CA . LYS B 1 228 ? 1.203 -12.422 -24.234 1 95.06 228 LYS B CA 1
ATOM 3787 C C . LYS B 1 228 ? 1.918 -13.5 -25.047 1 95.06 228 LYS B C 1
ATOM 3789 O O . LYS B 1 228 ? 2.83 -13.203 -25.828 1 95.06 228 LYS B O 1
ATOM 3794 N N . LEU B 1 229 ? 1.517 -14.703 -24.875 1 95.38 229 LEU B N 1
ATOM 3795 C CA . LEU B 1 229 ? 2.152 -15.828 -25.562 1 95.38 229 LEU B CA 1
ATOM 3796 C C . LEU B 1 229 ? 1.388 -16.203 -26.828 1 95.38 229 LEU B C 1
ATOM 3798 O O . LEU B 1 229 ? 1.771 -17.125 -27.547 1 95.38 229 LEU B O 1
ATOM 3802 N N . GLY B 1 230 ? 0.299 -15.484 -27.047 1 95.06 230 GLY B N 1
ATOM 3803 C CA . GLY B 1 230 ? -0.538 -15.797 -28.203 1 95.06 230 GLY B CA 1
ATOM 3804 C C . GLY B 1 230 ? -1.327 -17.078 -28.016 1 95.06 230 GLY B C 1
ATOM 3805 O O . GLY B 1 230 ? -1.665 -17.75 -29 1 95.06 230 GLY B O 1
ATOM 3806 N N . TRP B 1 231 ? -1.496 -17.531 -26.812 1 95.75 231 TRP B N 1
ATOM 3807 C CA . TRP B 1 231 ? -2.26 -18.734 -26.516 1 95.75 231 TRP B CA 1
ATOM 3808 C C . TRP B 1 231 ? -3.732 -18.406 -26.297 1 95.75 231 TRP B C 1
ATOM 3810 O O . TRP B 1 231 ? -4.078 -17.266 -25.984 1 95.75 231 TRP B O 1
ATOM 3820 N N . LYS B 1 232 ? -4.594 -19.359 -26.5 1 95.25 232 LYS B N 1
ATOM 3821 C CA . LYS B 1 232 ? -6.012 -19.188 -26.188 1 95.25 232 LYS B CA 1
ATOM 3822 C C . LYS B 1 232 ? -6.238 -19.156 -24.672 1 95.25 232 LYS B C 1
ATOM 3824 O O . LYS B 1 232 ? -5.465 -19.734 -23.906 1 95.25 232 LYS B O 1
ATOM 3829 N N . SER B 1 233 ? -7.266 -18.422 -24.281 1 96.56 233 SER B N 1
ATOM 3830 C CA . SER B 1 233 ? -7.555 -18.266 -22.859 1 96.56 233 SER B CA 1
ATOM 3831 C C . SER B 1 233 ? -9.047 -18.375 -22.578 1 96.56 233 SER B C 1
ATOM 3833 O O . SER B 1 233 ? -9.867 -18 -23.422 1 96.56 233 SER B O 1
ATOM 3835 N N . VAL B 1 234 ? -9.344 -18.938 -21.484 1 96.62 234 VAL B N 1
ATOM 3836 C CA . VAL B 1 234 ? -10.719 -19.047 -21 1 96.62 234 VAL B CA 1
ATOM 3837 C C . VAL B 1 234 ? -10.836 -18.359 -19.641 1 96.62 234 VAL B C 1
ATOM 3839 O O . VAL B 1 234 ? -10.133 -18.719 -18.688 1 96.62 234 VAL B O 1
ATOM 3842 N N . LEU B 1 235 ? -11.703 -17.391 -19.562 1 97.25 235 LEU B N 1
ATOM 3843 C CA . LEU B 1 235 ? -12.008 -16.734 -18.297 1 97.25 235 LEU B CA 1
ATOM 3844 C C . LEU B 1 235 ? -13.203 -17.391 -17.609 1 97.25 235 LEU B C 1
ATOM 3846 O O . LEU B 1 235 ? -14.258 -17.578 -18.234 1 97.25 235 LEU B O 1
ATOM 3850 N N . VAL B 1 236 ? -13.008 -17.797 -16.406 1 95.75 236 VAL B N 1
ATOM 3851 C CA . VAL B 1 236 ? -14.133 -18.266 -15.602 1 95.75 236 VAL B CA 1
ATOM 3852 C C . VAL B 1 236 ? -14.555 -17.188 -14.609 1 95.75 236 VAL B C 1
ATOM 3854 O O . VAL B 1 236 ? -13.703 -16.5 -14.039 1 95.75 236 VAL B O 1
ATOM 3857 N N . TYR B 1 237 ? -15.828 -17 -14.344 1 92.94 237 TYR B N 1
ATOM 3858 C CA . TYR B 1 237 ? -16.328 -15.93 -13.484 1 92.94 237 TYR B CA 1
ATOM 3859 C C . TYR B 1 237 ? -16.531 -16.422 -12.062 1 92.94 237 TYR B C 1
ATOM 3861 O O . TYR B 1 237 ? -17.234 -15.797 -11.273 1 92.94 237 TYR B O 1
ATOM 3869 N N . SER B 1 238 ? -15.922 -17.438 -11.703 1 86.19 238 SER B N 1
ATOM 3870 C CA . SER B 1 238 ? -16.062 -18.031 -10.383 1 86.19 238 SER B CA 1
ATOM 3871 C C . SER B 1 238 ? -15.094 -17.391 -9.383 1 86.19 238 SER B C 1
ATOM 3873 O O . SER B 1 238 ? -15.141 -17.703 -8.188 1 86.19 238 SER B O 1
ATOM 3875 N N . GLY B 1 239 ? -14.227 -16.469 -9.812 1 85.62 239 GLY B N 1
ATOM 3876 C CA . GLY B 1 239 ? -13.172 -15.953 -8.945 1 85.62 239 GLY B CA 1
ATOM 3877 C C . GLY B 1 239 ? -13.141 -14.438 -8.883 1 85.62 239 GLY B C 1
ATOM 3878 O O . GLY B 1 239 ? -14.156 -13.797 -8.609 1 85.62 239 GLY B O 1
ATOM 3879 N N . VAL B 1 240 ? -12.086 -13.852 -9.258 1 84.62 240 VAL B N 1
ATOM 3880 C CA . VAL B 1 240 ? -11.758 -12.453 -9 1 84.62 240 VAL B CA 1
ATOM 3881 C C . VAL B 1 240 ? -12.539 -11.547 -9.953 1 84.62 240 VAL B C 1
ATOM 3883 O O . VAL B 1 240 ? -13.078 -10.516 -9.539 1 84.62 240 VAL B O 1
ATOM 3886 N N . THR B 1 241 ? -12.641 -11.922 -11.25 1 87.81 241 THR B N 1
ATOM 3887 C CA . THR B 1 241 ? -13.242 -11.07 -12.266 1 87.81 241 THR B CA 1
ATOM 3888 C C . THR B 1 241 ? -14.758 -11.258 -12.297 1 87.81 241 THR B C 1
ATOM 3890 O O . THR B 1 241 ? -15.25 -12.383 -12.234 1 87.81 241 THR B O 1
ATOM 3893 N N . SER B 1 242 ? -15.383 -10.156 -12.273 1 86.19 242 SER B N 1
ATOM 3894 C CA . SER B 1 242 ? -16.828 -10.188 -12.438 1 86.19 242 SER B CA 1
ATOM 3895 C C . SER B 1 242 ? -17.234 -9.789 -13.852 1 86.19 242 SER B C 1
ATOM 3897 O O . SER B 1 242 ? -16.469 -9.141 -14.562 1 86.19 242 SER B O 1
ATOM 3899 N N . LYS B 1 243 ? -18.453 -10.172 -14.242 1 90.38 243 LYS B N 1
ATOM 3900 C CA . LYS B 1 243 ? -18.969 -9.867 -15.578 1 90.38 243 LYS B CA 1
ATOM 3901 C C . LYS B 1 243 ? -19.109 -8.359 -15.781 1 90.38 243 LYS B C 1
ATOM 3903 O O . LYS B 1 243 ? -19.016 -7.871 -16.906 1 90.38 243 LYS B O 1
ATOM 3908 N N . SER B 1 244 ? -19.234 -7.688 -14.695 1 87.38 244 SER B N 1
ATOM 3909 C CA . SER B 1 244 ? -19.469 -6.246 -14.773 1 87.38 244 SER B CA 1
ATOM 3910 C C . SER B 1 244 ? -18.141 -5.484 -14.828 1 87.38 244 SER B C 1
ATOM 3912 O O . SER B 1 244 ? -18.125 -4.273 -15.062 1 87.38 244 SER B O 1
ATOM 3914 N N . ASP B 1 245 ? -17.078 -6.238 -14.688 1 88.31 245 ASP B N 1
ATOM 3915 C CA . ASP B 1 245 ? -15.781 -5.57 -14.68 1 88.31 245 ASP B CA 1
ATOM 3916 C C . ASP B 1 245 ? -15.383 -5.133 -16.094 1 88.31 245 ASP B C 1
ATOM 3918 O O . ASP B 1 245 ? -15.641 -5.844 -17.062 1 88.31 245 ASP B O 1
ATOM 3922 N N . SER B 1 246 ? -14.742 -3.98 -16.094 1 85.12 246 SER B N 1
ATOM 3923 C CA . SER B 1 246 ? -14.133 -3.568 -17.359 1 85.12 246 SER B CA 1
ATOM 3924 C C . SER B 1 246 ? -12.828 -4.32 -17.625 1 85.12 246 SER B C 1
ATOM 3926 O O . SER B 1 246 ? -12.008 -4.477 -16.719 1 85.12 246 SER B O 1
ATOM 3928 N N . VAL B 1 247 ? -12.75 -4.805 -18.859 1 90.31 247 VAL B N 1
ATOM 3929 C CA . VAL B 1 247 ? -11.57 -5.566 -19.234 1 90.31 247 VAL B CA 1
ATOM 3930 C C . VAL B 1 247 ? -10.805 -4.836 -20.344 1 90.31 247 VAL B C 1
ATOM 3932 O O . VAL B 1 247 ? -11.398 -4.434 -21.344 1 90.31 247 VAL B O 1
ATOM 3935 N N . LYS B 1 248 ? -9.547 -4.641 -20.094 1 89.44 248 LYS B N 1
ATOM 3936 C CA . LYS B 1 248 ? -8.695 -4.055 -21.125 1 89.44 248 LYS B CA 1
ATOM 3937 C C . LYS B 1 248 ? -8.688 -4.918 -22.391 1 89.44 248 LYS B C 1
ATOM 3939 O O . LYS B 1 248 ? -8.75 -6.148 -22.312 1 89.44 248 LYS B O 1
ATOM 3944 N N . GLU B 1 249 ? -8.492 -4.27 -23.469 1 91.25 249 GLU B N 1
ATOM 3945 C CA . GLU B 1 249 ? -8.508 -4.973 -24.734 1 91.25 249 GLU B CA 1
ATOM 3946 C C . GLU B 1 249 ? -7.434 -6.059 -24.781 1 91.25 249 GLU B C 1
ATOM 3948 O O . GLU B 1 249 ? -7.699 -7.184 -25.219 1 91.25 249 GLU B O 1
ATOM 3953 N N . GLU B 1 250 ? -6.281 -5.777 -24.312 1 93.69 250 GLU B N 1
ATOM 3954 C CA . GLU B 1 250 ? -5.16 -6.707 -24.359 1 93.69 250 GLU B CA 1
ATOM 3955 C C . GLU B 1 250 ? -5.363 -7.875 -23.406 1 93.69 250 GLU B C 1
ATOM 3957 O O . GLU B 1 250 ? -4.656 -8.883 -23.484 1 93.69 250 GLU B O 1
ATOM 3962 N N . ASN B 1 251 ? -6.383 -7.801 -22.562 1 96.19 251 ASN B N 1
ATOM 3963 C CA . ASN B 1 251 ? -6.641 -8.836 -21.562 1 96.19 251 ASN B CA 1
ATOM 3964 C C . ASN B 1 251 ? -7.98 -9.531 -21.812 1 96.19 251 ASN B C 1
ATOM 3966 O O . ASN B 1 251 ? -8.555 -10.125 -20.891 1 96.19 251 ASN B O 1
ATOM 3970 N N . LYS B 1 252 ? -8.477 -9.398 -23.016 1 96.75 252 LYS B N 1
ATOM 3971 C CA . LYS B 1 252 ? -9.719 -10.078 -23.359 1 96.75 252 LYS B CA 1
ATOM 3972 C C . LYS B 1 252 ? -9.492 -11.578 -23.547 1 96.75 252 LYS B C 1
ATOM 3974 O O . LYS B 1 252 ? -8.562 -11.984 -24.234 1 96.75 252 LYS B O 1
ATOM 3979 N N . PRO B 1 253 ? -10.375 -12.352 -22.922 1 97.19 253 PRO B N 1
ATOM 3980 C CA . PRO B 1 253 ? -10.227 -13.797 -23.094 1 97.19 253 PRO B CA 1
ATOM 3981 C C . PRO B 1 253 ? -10.766 -14.289 -24.438 1 97.19 253 PRO B C 1
ATOM 3983 O O . PRO B 1 253 ? -11.57 -13.602 -25.078 1 97.19 253 PRO B O 1
ATOM 3986 N N . THR B 1 254 ? -10.266 -15.461 -24.922 1 95.44 254 THR B N 1
ATOM 3987 C CA . THR B 1 254 ? -10.82 -16.125 -26.094 1 95.44 254 THR B CA 1
ATOM 3988 C C . THR B 1 254 ? -12.273 -16.531 -25.844 1 95.44 254 THR B C 1
ATOM 3990 O O . THR B 1 254 ? -13.117 -16.406 -26.734 1 95.44 254 THR B O 1
ATOM 3993 N N . LEU B 1 255 ? -12.523 -17.016 -24.688 1 94.75 255 LEU B N 1
ATOM 3994 C CA . LEU B 1 255 ? -13.836 -17.469 -24.25 1 94.75 255 LEU B CA 1
ATOM 3995 C C . LEU B 1 255 ? -14.062 -17.125 -22.781 1 94.75 255 LEU B C 1
ATOM 3997 O O . LEU B 1 255 ? -13.125 -17.125 -21.984 1 94.75 255 LEU B O 1
ATOM 4001 N N . ALA B 1 256 ? -15.258 -16.812 -22.422 1 95.69 256 ALA B N 1
ATOM 4002 C CA . ALA B 1 256 ? -15.641 -16.594 -21.016 1 95.69 256 ALA B CA 1
ATOM 4003 C C . ALA B 1 256 ? -16.812 -17.484 -20.641 1 95.69 256 ALA B C 1
ATOM 4005 O O . ALA B 1 256 ? -17.766 -17.656 -21.406 1 95.69 256 ALA B O 1
ATOM 4006 N N . VAL B 1 257 ? -16.719 -18.109 -19.531 1 94.5 257 VAL B N 1
ATOM 4007 C CA . VAL B 1 257 ? -17.766 -18.984 -19.031 1 94.5 257 VAL B CA 1
ATOM 4008 C C . VAL B 1 257 ? -18.047 -18.703 -17.562 1 94.5 257 VAL B C 1
ATOM 4010 O O . VAL B 1 257 ? -17.203 -18.125 -16.875 1 94.5 257 VAL B O 1
ATOM 4013 N N . ASP B 1 258 ? -19.172 -19.141 -17.031 1 91.88 258 ASP B N 1
ATOM 4014 C CA . ASP B 1 258 ? -19.531 -18.875 -15.633 1 91.88 258 ASP B CA 1
ATOM 4015 C C . ASP B 1 258 ? -18.719 -19.75 -14.68 1 91.88 258 ASP B C 1
ATOM 4017 O O . ASP B 1 258 ? -18.359 -19.312 -13.586 1 91.88 258 ASP B O 1
ATOM 4021 N N . ASN B 1 259 ? -18.5 -20.984 -15.109 1 88.44 259 ASN B N 1
ATOM 4022 C CA . ASN B 1 259 ? -17.75 -21.953 -14.312 1 88.44 259 ASN B CA 1
ATOM 4023 C C . ASN B 1 259 ? -17.234 -23.094 -15.172 1 88.44 259 ASN B C 1
ATOM 4025 O O . ASN B 1 259 ? -17.484 -23.141 -16.375 1 88.44 259 ASN B O 1
ATOM 4029 N N . LEU B 1 260 ? -16.5 -24.031 -14.523 1 92.25 260 LEU B N 1
ATOM 4030 C CA . LEU B 1 260 ? -15.836 -25.109 -15.234 1 92.25 260 LEU B CA 1
ATOM 4031 C C . LEU B 1 260 ? -16.844 -26.109 -15.781 1 92.25 260 LEU B C 1
ATOM 4033 O O . LEU B 1 260 ? -16.594 -26.781 -16.781 1 92.25 260 LEU B O 1
ATOM 4037 N N . SER B 1 261 ? -18.016 -26.188 -15.141 1 87.44 261 SER B N 1
ATOM 4038 C CA . SER B 1 261 ? -19.047 -27.078 -15.641 1 87.44 261 SER B CA 1
ATOM 4039 C C . SER B 1 261 ? -19.5 -26.703 -17.047 1 87.44 261 SER B C 1
ATOM 4041 O O . SER B 1 261 ? -19.703 -27.562 -17.906 1 87.44 261 SER B O 1
ATOM 4043 N N . GLU B 1 262 ? -19.594 -25.469 -17.234 1 88.31 262 GLU B N 1
ATOM 4044 C CA . GLU B 1 262 ? -19.984 -24.953 -18.547 1 88.31 262 GLU B CA 1
ATOM 4045 C C . GLU B 1 262 ? -18.891 -25.203 -19.578 1 88.31 262 GLU B C 1
ATOM 4047 O O . GLU B 1 262 ? -19.172 -25.406 -20.766 1 88.31 262 GLU B O 1
ATOM 4052 N N . LEU B 1 263 ? -17.688 -25.188 -19.141 1 89.25 263 LEU B N 1
ATOM 4053 C CA . LEU B 1 263 ? -16.547 -25.312 -20.047 1 89.25 263 LEU B CA 1
ATOM 4054 C C . LEU B 1 263 ? -16.422 -26.734 -20.578 1 89.25 263 LEU B C 1
ATOM 4056 O O . LEU B 1 263 ? -15.977 -26.922 -21.719 1 89.25 263 LEU B O 1
ATOM 4060 N N . THR B 1 264 ? -16.828 -27.688 -19.844 1 83.56 264 THR B N 1
ATOM 4061 C CA . THR B 1 264 ? -16.734 -29.078 -20.266 1 83.56 264 THR B CA 1
ATOM 4062 C C . THR B 1 264 ? -17.438 -29.297 -21.594 1 83.56 264 THR B C 1
ATOM 4064 O O . THR B 1 264 ? -16.938 -30.016 -22.453 1 83.56 264 THR B O 1
ATOM 4067 N N . THR B 1 265 ? -18.469 -28.547 -21.781 1 80 265 THR B N 1
ATOM 4068 C CA . THR B 1 265 ? -19.266 -28.734 -22.984 1 80 265 THR B CA 1
ATOM 4069 C C . THR B 1 265 ? -18.719 -27.891 -24.141 1 80 265 THR B C 1
ATOM 4071 O O . THR B 1 265 ? -19.031 -28.141 -25.297 1 80 265 THR B O 1
ATOM 4074 N N . LYS B 1 266 ? -17.859 -26.984 -23.828 1 80.81 266 LYS B N 1
ATOM 4075 C CA . LYS B 1 266 ? -17.391 -26.047 -24.828 1 80.81 266 LYS B CA 1
ATOM 4076 C C . LYS B 1 266 ? -15.93 -26.297 -25.188 1 80.81 266 LYS B C 1
ATOM 4078 O O . LYS B 1 266 ? -15.383 -25.656 -26.078 1 80.81 266 LYS B O 1
ATOM 4083 N N . LEU B 1 267 ? -15.305 -27.125 -24.484 1 77.12 267 LEU B N 1
ATOM 4084 C CA . LEU B 1 267 ? -13.867 -27.344 -24.625 1 77.12 267 LEU B CA 1
ATOM 4085 C C . LEU B 1 267 ? -13.516 -27.75 -26.047 1 77.12 267 LEU B C 1
ATOM 4087 O O . LEU B 1 267 ? -12.461 -27.391 -26.562 1 77.12 267 LEU B O 1
ATOM 4091 N N . ALA B 1 268 ? -14.461 -28.469 -26.719 1 73 268 ALA B N 1
ATOM 4092 C CA . ALA B 1 268 ? -14.234 -28.984 -28.062 1 73 268 ALA B CA 1
ATOM 4093 C C . ALA B 1 268 ? -14.094 -27.844 -29.078 1 73 268 ALA B C 1
ATOM 4095 O O . ALA B 1 268 ? -13.523 -28.031 -30.156 1 73 268 ALA B O 1
ATOM 4096 N N . THR B 1 269 ? -14.539 -26.672 -28.641 1 70.5 269 THR B N 1
ATOM 4097 C CA . THR B 1 269 ? -14.508 -25.531 -29.547 1 70.5 269 THR B CA 1
ATOM 4098 C C . THR B 1 269 ? -13.18 -24.781 -29.438 1 70.5 269 THR B C 1
ATOM 4100 O O . THR B 1 269 ? -12.914 -23.875 -30.219 1 70.5 269 THR B O 1
ATOM 4103 N N . LEU B 1 270 ? -12.414 -25.156 -28.531 1 74.25 270 LEU B N 1
ATOM 4104 C CA . LEU B 1 270 ? -11.156 -24.438 -28.297 1 74.25 270 LEU B CA 1
ATOM 4105 C C . LEU B 1 270 ? -9.992 -25.172 -28.969 1 74.25 270 LEU B C 1
ATOM 4107 O O . LEU B 1 270 ? -9.992 -26.391 -29.062 1 74.25 270 LEU B O 1
#

Organism: Trichomonas vaginalis (strain ATCC PRA-98 / G3) (NCBI:txid412133)

Sequence (540 aa):
MSDLIIDIQGVIFNGDELINGAKEFIDHLISEKKHILLVSNSTRLTTKQTLAKLTSAGINIPESNVITGEKILINALKHENVKHILLLGTDELCAEVLAAGIQVDKSTALPSSHSELYKLNDKVDAVVVAEDLSYNYAHASIVARYVLENKAKFFCLGFDRIFPGGGKNFIPGALTLSAPAETASYVAPAIIGKPNVDSFINLIPNHKTTKYVVIGDNTETDIAFANKLGWKSVLVYSGVTSKSDSVKEENKPTLAVDNLSELTTKLATLMSDLIIDIQGVIFNGDELINGAKEFIDHLISEKKHILLVSNSTRLTTKQTLAKLTSAGINIPESNVITGEKILINALKHENVKHILLLGTDELCAEVLAAGIQVDKSTALPSSHSELYKLNDKVDAVVVAEDLSYNYAHASIVARYVLENKAKFFCLGFDRIFPGGGKNFIPGALTLSAPAETASYVAPAIIGKPNVDSFINLIPNHKTTKYVVIGDNTETDIAFANKLGWKSVLVYSGVTSKSDSVKEENKPTLAVDNLSELTTKLATL